Protein AF-A0A9E4JBT3-F1 (afdb_monomer_lite)

Foldseek 3Di:
DVVVVVQCVVCCQPGPVRANEEEFDAQRLVVLQVVLLPAAVVVVYHYDYYYFQAQEPDDAQWAFLVLHSLCGNWYLAQQLQQQDDVRPQHDPPSGTDGRPDHPDDVPDDSVNSSVRRPRRGPALQSVLLSVCSNQVNDPLHDDDDRDLPVLLSNLQNVQQGRNNRSVVSVVSSVVSVQVSLVVRVHQAQDKDKDKDPFDWQKDFAPCQVVLCVPVNSNCLGRPQQFCVNNRMAGDDDNGHRNDRRDTDHDAIDMDMTGPLCVQLVVCAQQWDDDPQDTGGGDHRDDDVVSVVQSSVCSSVVFPEEAAAHQEEEEEEADAEEYEHAHAHEEYEYANAAYAYEEEQHHYQYEEEDHDPDPDLDDDRAYAYEYEQHAEEYEYERAAYAYEEELAHYAYEYEDAAEAYEDEDFADEYEYEDHPPSPHDYQYEYEWEPPRAEYEYEHDDFLRYAYEYDPPDDPVQWDWDDDPQWIWIAGDVGTGYIYHNDDSVSADDDPRGHYDYD

Sequence (501 aa):
MESTYQELSANPTDNVYGYTFLERGEDAAAVLAETAAEIDPNQGERLLGLYGARGQNGNLPVSSADGDYSTTGLDMFSLFSSAQADSPNNITPGIPNPDTQRPLLPGETDESFIAREINENPTLQDLTEAALDVLAKDKDGFWLMVEGGDIDWSAHDNNMDNLIGTMLDFDKSVQSVMDWIEENGGWEENLLVVTADHDHYLTLSPDFPKLLATEGAEALTYELHTPEESGQYWGSDPEVKYGWGSHTNRPVPVYYQGEGSEVLDSLVGEGYNSYGFEIPGLPNHVDQTHIFQTMAAAVTGTDNYINGSQNAETFVGEAGNDLIIALGDNDTVAGLAGDDQIYGGDGNDVLRGDENERSPGGQPGGDDMIYGGTGNDRIGGKGGNDKLYGDDGDDQIWGDDGDDLLHGGFGNDTLTGDDFSGGQGADTFVLALGEGTDTITDFELGIDKLALTAGLTFEQLSITASGSNALISVGDERLAILNGVEAVGLIENSAATFAQI

Secondary structure (DSSP, 8-state):
-HHHHHHHHHSSSSSTT-EEEEES-TTHHHHHHHHHHH--GGGT-EEEEE---TTSSSSS----TTSSSTTTT--TTHHHHHHSTT-TT-BTTTB----------TT--HHHHHHHHHHHS--HHHHHHHHHHHHTT-TT--------THHHHHHHTT-HHHHHHHHHHHHHHHHHHHHHHHHTTGGGT-EEEE--SSEE-EEE-TTHHHHHHHH-HHHHHHT--SHHHHSEEESS-TT-SS----EE-PPPP-EEEETTHHHHHHTTT--EEETTEEEPP-TT---HHHHHHHHHHHHHT-SEEEEEESS--EEE--BS-EEEEEEESS-EEEEEBSS-EEEEEES--EEEEE-SS--SS-------EEEEEES--EEEEEESS-EEEEEESS-EEEEEESS-EEEEEEB--EEESS-TTT-----EEEE-SSSB-EEESS--BTTBEEEE-TT--GGG-EEEEETTEEEEEETTEEEEEETT--GGG---STTSSEEE-

Radius of gyration: 29.82 Å; chains: 1; bounding box: 80×46×82 Å

pLDDT: mean 88.82, std 10.67, range [43.19, 98.81]

Structure (mmCIF, N/CA/C/O backbone):
data_AF-A0A9E4JBT3-F1
#
_entry.id   AF-A0A9E4JBT3-F1
#
loop_
_atom_site.group_PDB
_atom_site.id
_atom_site.type_symbol
_atom_site.label_atom_id
_atom_site.label_alt_id
_atom_site.label_comp_id
_atom_site.label_asym_id
_atom_site.label_entity_id
_atom_site.label_seq_id
_atom_site.pdbx_PDB_ins_code
_atom_site.Cartn_x
_atom_site.Cartn_y
_atom_site.Cartn_z
_atom_site.occupancy
_atom_site.B_iso_or_equiv
_atom_site.auth_seq_id
_atom_site.auth_comp_id
_atom_site.auth_asym_id
_atom_site.auth_atom_id
_atom_site.pdbx_PDB_model_num
ATOM 1 N N . MET A 1 1 ? -15.511 14.389 -7.676 1.00 61.44 1 MET A N 1
ATOM 2 C CA . MET A 1 1 ? -16.359 13.628 -6.737 1.00 61.44 1 MET A CA 1
ATOM 3 C C . MET A 1 1 ? -17.723 13.355 -7.353 1.00 61.44 1 MET A C 1
ATOM 5 O O . MET A 1 1 ? -17.880 12.254 -7.848 1.00 61.44 1 MET A O 1
ATOM 9 N N . GLU A 1 2 ? -18.635 14.328 -7.484 1.00 77.00 2 GLU A N 1
ATOM 10 C CA . GLU A 1 2 ? -19.970 14.072 -8.079 1.00 77.00 2 GLU A CA 1
ATOM 11 C C . GLU A 1 2 ? -19.922 13.486 -9.505 1.00 77.00 2 GLU A C 1
ATOM 13 O O . GLU A 1 2 ? -20.614 12.524 -9.809 1.00 77.00 2 GLU A O 1
ATOM 18 N N . SER A 1 3 ? -19.053 14.015 -10.375 1.00 87.00 3 SER A N 1
ATOM 19 C CA . SER A 1 3 ? -18.904 13.508 -11.748 1.00 87.00 3 SER A CA 1
ATOM 20 C C . SER A 1 3 ? -18.352 12.082 -11.820 1.00 87.00 3 SER A C 1
ATOM 22 O O . SER A 1 3 ? -18.664 11.363 -12.756 1.00 87.00 3 SER A O 1
ATOM 24 N N . THR A 1 4 ? -17.523 11.688 -10.849 1.00 89.81 4 THR A N 1
ATOM 25 C CA . THR A 1 4 ? -16.904 10.356 -10.787 1.00 89.81 4 THR A CA 1
ATOM 26 C C . THR A 1 4 ? -17.925 9.323 -10.345 1.00 89.81 4 THR A C 1
ATOM 28 O O . THR A 1 4 ? -18.077 8.302 -11.000 1.00 89.81 4 THR A O 1
ATOM 31 N N . TYR A 1 5 ? -18.676 9.621 -9.282 1.00 91.31 5 TYR A N 1
ATOM 32 C CA . TYR A 1 5 ? -19.746 8.740 -8.826 1.00 91.31 5 TYR A CA 1
ATOM 33 C C . TYR A 1 5 ? -20.821 8.552 -9.906 1.00 91.31 5 TYR A C 1
ATOM 35 O O . TYR A 1 5 ? -21.211 7.425 -10.188 1.00 91.31 5 TYR A O 1
ATOM 43 N N . GLN A 1 6 ? -21.248 9.632 -10.571 1.00 94.06 6 GLN A N 1
ATOM 44 C CA . GLN A 1 6 ? -22.222 9.535 -11.665 1.00 94.06 6 GLN A CA 1
ATOM 45 C C . GLN A 1 6 ? -21.721 8.673 -12.829 1.00 94.06 6 GLN A C 1
ATOM 47 O O . GLN A 1 6 ? -22.513 7.933 -13.406 1.00 94.06 6 GLN A O 1
ATOM 52 N N . GLU A 1 7 ? -20.433 8.762 -13.168 1.00 94.62 7 GLU A N 1
ATOM 53 C CA . GLU A 1 7 ? -19.820 7.922 -14.201 1.00 94.62 7 GLU A CA 1
ATOM 54 C C . GLU A 1 7 ? -19.831 6.443 -13.799 1.00 94.62 7 GLU A C 1
ATOM 56 O O . GLU A 1 7 ? -20.312 5.605 -14.558 1.00 94.62 7 GLU A O 1
ATOM 61 N N . LEU A 1 8 ? -19.366 6.131 -12.588 1.00 94.38 8 LEU A N 1
ATOM 62 C CA . LEU A 1 8 ? -19.298 4.762 -12.075 1.00 94.38 8 LEU A CA 1
ATOM 63 C C . LEU A 1 8 ? -20.689 4.127 -11.933 1.00 94.38 8 LEU A C 1
ATOM 65 O O . LEU A 1 8 ? -20.906 3.015 -12.400 1.00 94.38 8 LEU A O 1
ATOM 69 N N . SER A 1 9 ? -21.653 4.850 -11.360 1.00 92.88 9 SER A N 1
ATOM 70 C CA . SER A 1 9 ? -23.022 4.350 -11.161 1.00 92.88 9 SER A CA 1
ATOM 71 C C . SER A 1 9 ? -23.778 4.174 -12.490 1.00 92.88 9 SER A C 1
ATOM 73 O O . SER A 1 9 ? -24.562 3.239 -12.646 1.00 92.88 9 SER A O 1
ATOM 75 N N . ALA A 1 10 ? -23.533 5.027 -13.495 1.00 95.12 10 ALA A N 1
ATOM 76 C CA . ALA A 1 10 ? -24.165 4.888 -14.811 1.00 95.12 10 ALA A CA 1
ATOM 77 C C . ALA A 1 10 ? -23.525 3.795 -15.687 1.00 95.12 10 ALA A C 1
ATOM 79 O O . ALA A 1 10 ? -24.233 3.175 -16.486 1.00 95.12 10 ALA A O 1
ATOM 80 N N . ASN A 1 11 ? -22.215 3.567 -15.540 1.00 95.62 11 ASN A N 1
ATOM 81 C CA . ASN A 1 11 ? -21.425 2.610 -16.315 1.00 95.62 11 ASN A CA 1
ATOM 82 C C . ASN A 1 11 ? -20.668 1.650 -15.373 1.00 95.62 11 ASN A C 1
ATOM 84 O O . ASN A 1 11 ? -19.441 1.713 -15.290 1.00 95.62 11 ASN A O 1
ATOM 88 N N . PRO A 1 12 ? -21.357 0.732 -14.673 1.00 93.62 12 PRO A N 1
ATOM 89 C CA . PRO A 1 12 ? -20.753 -0.047 -13.591 1.00 93.62 12 PRO A CA 1
ATOM 90 C C . PRO A 1 12 ? -19.640 -1.004 -14.030 1.00 93.62 12 PRO A C 1
ATOM 92 O O . PRO A 1 12 ? -18.887 -1.446 -13.182 1.00 93.62 12 PRO A O 1
ATOM 95 N N . THR A 1 13 ? -19.501 -1.321 -15.319 1.00 92.81 13 THR A N 1
ATOM 96 C CA . THR A 1 13 ? -18.456 -2.238 -15.825 1.00 92.81 13 THR A CA 1
ATOM 97 C C . THR A 1 13 ? -17.709 -1.720 -17.060 1.00 92.81 13 THR A C 1
ATOM 99 O O . THR A 1 13 ? -16.792 -2.376 -17.534 1.00 92.81 13 THR A O 1
ATOM 102 N N . ASP A 1 14 ? -18.117 -0.585 -17.635 1.00 91.25 14 ASP A N 1
ATOM 103 C CA . ASP A 1 14 ? -17.540 -0.009 -18.872 1.00 91.25 14 ASP A CA 1
ATOM 104 C C . ASP A 1 14 ? -17.313 1.502 -18.697 1.00 91.25 14 ASP A C 1
ATOM 106 O O . ASP A 1 14 ? -17.613 2.325 -19.562 1.00 91.25 14 ASP A O 1
ATOM 110 N N . ASN A 1 15 ? -16.878 1.885 -17.496 1.00 93.25 15 ASN A N 1
ATOM 111 C CA . ASN A 1 15 ? -16.513 3.260 -17.176 1.00 93.25 15 ASN A CA 1
ATOM 112 C C . ASN A 1 15 ? -15.070 3.555 -17.594 1.00 93.25 15 ASN A C 1
ATOM 114 O O . ASN A 1 15 ? -14.227 2.672 -17.743 1.00 93.25 15 ASN A O 1
ATOM 118 N N . VAL A 1 16 ? -14.762 4.847 -17.692 1.00 90.94 16 VAL A N 1
ATOM 119 C CA . VAL A 1 16 ? -13.427 5.351 -18.061 1.00 90.94 16 VAL A CA 1
ATOM 120 C C . VAL A 1 16 ? -12.307 4.985 -17.078 1.00 90.94 16 VAL A C 1
ATOM 122 O O . VAL A 1 16 ? -11.146 5.254 -17.376 1.00 90.94 16 VAL A O 1
ATOM 125 N N . TYR A 1 17 ? -12.640 4.424 -15.914 1.00 89.94 17 TYR A N 1
ATOM 126 C CA . TYR A 1 17 ? -11.679 4.018 -14.892 1.00 89.94 17 TYR A CA 1
ATOM 127 C C . TYR A 1 17 ? -11.363 2.517 -14.929 1.00 89.94 17 TYR A C 1
ATOM 129 O O . TYR A 1 17 ? -10.442 2.090 -14.243 1.00 89.94 17 TYR A O 1
ATOM 137 N N . GLY A 1 18 ? -12.100 1.727 -15.720 1.00 91.62 18 GLY A N 1
ATOM 138 C CA . GLY A 1 18 ? -11.900 0.280 -15.815 1.00 91.62 18 GLY A CA 1
ATOM 139 C C . GLY A 1 18 ? -12.304 -0.494 -14.557 1.00 91.62 18 GLY A C 1
ATOM 140 O O . GLY A 1 18 ? -11.846 -1.617 -14.369 1.00 91.62 18 GLY A O 1
ATOM 141 N N . TYR A 1 19 ? -13.137 0.089 -13.690 1.00 95.31 19 TYR A N 1
ATOM 142 C CA . TYR A 1 19 ? -13.632 -0.594 -12.495 1.00 95.31 19 TYR A CA 1
ATOM 143 C C . TYR A 1 19 ? -14.930 -1.347 -12.777 1.00 95.31 19 TYR A C 1
ATOM 145 O O . TYR A 1 19 ? -15.831 -0.817 -13.425 1.00 95.31 19 TYR A O 1
ATOM 153 N N . THR A 1 20 ? -15.076 -2.518 -12.174 1.00 97.38 20 THR A N 1
ATOM 154 C CA . THR A 1 20 ? -16.376 -3.066 -11.800 1.00 97.38 20 THR A CA 1
ATOM 155 C C . THR A 1 20 ? -16.822 -2.363 -10.521 1.00 97.38 20 THR A C 1
ATOM 157 O O . THR A 1 20 ? -16.213 -2.527 -9.465 1.00 97.38 20 THR A O 1
ATOM 160 N N . PHE A 1 21 ? -17.843 -1.519 -10.626 1.00 97.31 21 PHE A N 1
ATOM 161 C CA . PHE A 1 21 ? -18.353 -0.689 -9.543 1.00 97.31 21 PHE A CA 1
ATOM 162 C C . PHE A 1 21 ? -19.590 -1.311 -8.898 1.00 97.31 21 PHE A C 1
ATOM 164 O O . PHE A 1 21 ? -20.576 -1.597 -9.581 1.00 97.31 21 PHE A O 1
ATOM 171 N N . LEU A 1 22 ? -19.549 -1.452 -7.574 1.00 96.94 22 LEU A N 1
ATOM 172 C CA . LEU A 1 22 ? -20.670 -1.871 -6.741 1.00 96.94 22 LEU A CA 1
ATOM 173 C C . LEU A 1 22 ? -21.004 -0.788 -5.718 1.00 96.94 22 LEU A C 1
ATOM 175 O O . LEU A 1 22 ? -20.123 -0.115 -5.185 1.00 96.94 22 LEU A O 1
ATOM 179 N N . GLU A 1 23 ? -22.285 -0.656 -5.400 1.00 93.94 23 GLU A N 1
ATOM 180 C CA . GLU A 1 23 ? -22.755 0.184 -4.304 1.00 93.94 23 GLU A CA 1
ATOM 181 C C . GLU A 1 23 ? -23.794 -0.555 -3.462 1.00 93.94 23 GLU A C 1
ATOM 183 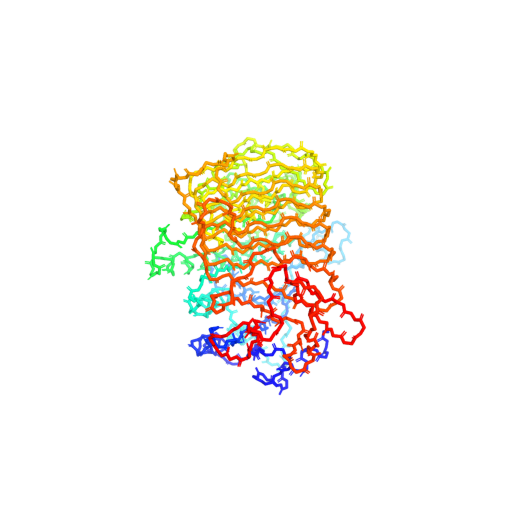O O . GLU A 1 23 ? -24.281 -1.620 -3.850 1.00 93.94 23 GLU A O 1
ATOM 188 N N . ARG A 1 24 ? -24.134 0.009 -2.298 1.00 93.31 24 ARG A N 1
ATOM 189 C CA . ARG A 1 24 ? -25.167 -0.546 -1.412 1.00 93.31 24 ARG A CA 1
ATOM 190 C C . ARG A 1 24 ? -26.467 -0.889 -2.160 1.00 93.31 24 ARG A C 1
ATOM 192 O O . ARG A 1 24 ? -26.971 -0.091 -2.951 1.00 93.31 24 ARG A O 1
ATOM 199 N N . GLY A 1 25 ? -27.055 -2.045 -1.865 1.00 95.06 25 GLY A N 1
ATOM 200 C CA . GLY A 1 25 ? -28.229 -2.569 -2.572 1.00 95.06 25 GLY A CA 1
ATOM 201 C C . GLY A 1 25 ? -28.688 -3.918 -2.025 1.00 95.06 25 GLY A C 1
ATOM 202 O O . GLY A 1 25 ? -28.022 -4.489 -1.181 1.00 95.06 25 GLY A O 1
ATOM 203 N N . GLU A 1 26 ? -29.844 -4.420 -2.460 1.00 97.00 26 GLU A N 1
ATOM 204 C CA . GLU A 1 26 ? -30.383 -5.697 -1.962 1.00 97.00 26 GLU A CA 1
ATOM 205 C C . GLU A 1 26 ? -29.346 -6.832 -2.055 1.00 97.00 26 GLU A C 1
ATOM 207 O O . GLU A 1 26 ? -28.713 -6.996 -3.096 1.00 97.00 26 GLU A O 1
ATOM 212 N N . ASP A 1 27 ? -29.182 -7.585 -0.962 1.00 97.75 27 ASP A N 1
ATOM 213 C CA . ASP A 1 27 ? -28.226 -8.692 -0.838 1.00 97.75 27 ASP A CA 1
ATOM 214 C C . ASP A 1 27 ? -26.758 -8.275 -1.090 1.00 97.75 27 ASP A C 1
ATOM 216 O O . ASP A 1 27 ? -25.979 -9.038 -1.661 1.00 97.75 27 ASP A O 1
ATOM 220 N N . ALA A 1 28 ? -26.354 -7.072 -0.657 1.00 97.56 28 ALA A N 1
ATOM 221 C CA . ALA A 1 28 ? -25.061 -6.471 -1.008 1.00 97.56 28 ALA A CA 1
ATOM 222 C C . ALA A 1 28 ? -23.846 -7.364 -0.714 1.00 97.56 28 ALA A C 1
ATOM 224 O O . ALA A 1 28 ? -22.943 -7.433 -1.542 1.00 97.56 28 ALA A O 1
ATOM 225 N N . ALA A 1 29 ? -23.825 -8.062 0.426 1.00 97.56 29 ALA A N 1
ATOM 226 C CA . ALA A 1 29 ? -22.738 -8.982 0.765 1.00 97.56 29 ALA A CA 1
ATOM 227 C C . ALA A 1 29 ? -22.631 -10.146 -0.238 1.00 97.56 29 ALA A C 1
ATOM 229 O O . ALA A 1 29 ? -21.541 -10.471 -0.704 1.00 97.56 29 ALA A O 1
ATOM 230 N N . ALA A 1 30 ? -23.766 -10.729 -0.641 1.00 98.50 30 ALA A N 1
ATOM 231 C CA . ALA A 1 30 ? -23.787 -11.805 -1.629 1.00 98.50 30 ALA A CA 1
ATOM 232 C C . ALA A 1 30 ? -23.398 -11.297 -3.023 1.00 98.50 30 ALA A C 1
ATOM 234 O O . ALA A 1 30 ? -22.589 -11.928 -3.696 1.00 98.50 30 ALA A O 1
ATOM 235 N N . VAL A 1 31 ? -23.913 -10.133 -3.434 1.00 98.44 31 VAL A N 1
ATOM 236 C CA . VAL A 1 31 ? -23.554 -9.497 -4.713 1.00 98.44 31 VAL A CA 1
ATOM 237 C C . VAL A 1 31 ? -22.058 -9.190 -4.770 1.00 98.44 31 VAL A C 1
ATOM 239 O O . VAL A 1 31 ? -21.419 -9.440 -5.793 1.00 98.44 31 VAL A O 1
ATOM 242 N N . LEU A 1 32 ? -21.490 -8.674 -3.678 1.00 98.56 32 LEU A N 1
ATOM 243 C CA . LEU A 1 32 ? -20.061 -8.416 -3.558 1.00 98.56 32 LEU A CA 1
ATOM 244 C C . LEU A 1 32 ? -19.249 -9.706 -3.702 1.00 98.56 32 LEU A C 1
ATOM 246 O O . LEU A 1 32 ? -18.335 -9.738 -4.519 1.00 98.56 32 LEU A O 1
ATOM 250 N N . ALA A 1 33 ? -19.598 -10.757 -2.958 1.00 98.50 33 ALA A N 1
ATOM 251 C CA . ALA A 1 33 ? -18.895 -12.036 -3.007 1.00 98.50 33 ALA A CA 1
ATOM 252 C C . ALA A 1 33 ? -18.984 -12.703 -4.392 1.00 98.50 33 ALA A C 1
ATOM 254 O O . ALA A 1 33 ? -17.978 -13.162 -4.927 1.00 98.50 33 ALA A O 1
ATOM 255 N N . GLU A 1 34 ? -20.170 -12.719 -5.010 1.00 98.44 34 GLU A N 1
ATOM 256 C CA . GLU A 1 34 ? -20.369 -13.255 -6.363 1.00 98.44 34 GLU A CA 1
ATOM 257 C C . GLU A 1 34 ? -19.561 -12.473 -7.405 1.00 98.44 34 GLU A C 1
ATOM 259 O O . GLU A 1 34 ? -18.947 -13.072 -8.284 1.00 98.44 34 GLU A O 1
ATOM 264 N N . THR A 1 35 ? -19.514 -11.144 -7.286 1.00 98.25 35 THR A N 1
ATOM 265 C CA . THR A 1 35 ? -18.728 -10.300 -8.195 1.00 98.25 35 THR A CA 1
ATOM 266 C C . THR A 1 35 ? -17.232 -10.514 -7.990 1.00 98.25 35 THR A C 1
ATOM 268 O O . THR A 1 35 ? -16.508 -10.691 -8.964 1.00 98.25 35 THR A O 1
ATOM 271 N N . ALA A 1 36 ? -16.761 -10.530 -6.739 1.00 98.31 36 ALA A N 1
ATOM 272 C CA . ALA A 1 36 ? -15.363 -10.785 -6.398 1.00 98.31 36 ALA A CA 1
ATOM 273 C C . ALA A 1 36 ? -14.872 -12.109 -7.001 1.00 98.31 36 ALA A C 1
ATOM 275 O O . ALA A 1 36 ? -13.831 -12.119 -7.659 1.00 98.31 36 ALA A O 1
ATOM 276 N N . ALA A 1 37 ? -15.686 -13.169 -6.906 1.00 98.06 37 ALA A N 1
ATOM 277 C CA . ALA A 1 37 ? -15.412 -14.483 -7.489 1.00 98.06 37 ALA A CA 1
ATOM 278 C C . ALA A 1 37 ? -15.150 -14.444 -9.002 1.00 98.06 37 ALA A C 1
ATOM 280 O O . ALA A 1 37 ? -14.311 -15.204 -9.494 1.00 98.06 37 ALA A O 1
ATOM 281 N N . GLU A 1 38 ? -15.818 -13.554 -9.736 1.00 97.19 38 GLU A N 1
ATOM 282 C CA . GLU A 1 38 ? -15.694 -13.438 -11.192 1.00 97.19 38 GLU A CA 1
ATOM 283 C C . GLU A 1 38 ? -14.530 -12.547 -11.651 1.00 97.19 38 GLU A C 1
ATOM 285 O O . GLU A 1 38 ? -14.052 -12.746 -12.766 1.00 97.19 38 GLU A O 1
ATOM 290 N N . ILE A 1 39 ? -14.056 -11.616 -10.813 1.00 97.38 39 ILE A N 1
ATOM 291 C CA . ILE A 1 39 ? -12.966 -10.693 -11.166 1.00 97.38 39 ILE A CA 1
ATOM 292 C C . ILE A 1 39 ? -11.630 -11.436 -11.281 1.00 97.38 39 ILE A C 1
ATOM 294 O O . ILE A 1 39 ? -11.230 -12.155 -10.360 1.00 97.38 39 ILE A O 1
ATOM 298 N N . ASP A 1 40 ? -10.914 -11.196 -12.382 1.00 95.75 40 ASP A N 1
ATOM 299 C CA . ASP A 1 40 ? -9.551 -11.676 -12.629 1.00 95.75 40 ASP A CA 1
ATOM 300 C C . ASP A 1 40 ? -8.558 -10.501 -12.783 1.00 95.75 40 ASP A C 1
ATOM 302 O O . ASP A 1 40 ? -8.456 -9.895 -13.862 1.00 95.75 40 ASP A O 1
ATOM 306 N N . PRO A 1 41 ? -7.774 -10.172 -11.735 1.00 95.25 41 PRO A N 1
ATOM 307 C CA . PRO A 1 41 ? -6.833 -9.055 -11.785 1.00 95.25 41 PRO A CA 1
ATOM 308 C C . PRO A 1 41 ? -5.736 -9.229 -12.846 1.00 95.25 41 PRO A C 1
ATOM 310 O O . PRO A 1 41 ? -5.245 -8.216 -13.361 1.00 95.25 41 PRO A O 1
ATOM 313 N N . ASN A 1 42 ? -5.417 -10.466 -13.253 1.00 94.62 42 ASN A N 1
ATOM 314 C CA . ASN A 1 42 ? -4.420 -10.762 -14.291 1.00 94.62 42 ASN A CA 1
ATOM 315 C C . ASN A 1 42 ? -4.880 -10.352 -15.695 1.00 94.62 42 ASN A C 1
ATOM 317 O O . ASN A 1 42 ? -4.066 -10.235 -16.612 1.00 94.62 42 ASN A O 1
ATOM 321 N N . GLN A 1 43 ? -6.183 -10.139 -15.885 1.00 93.88 43 GLN A N 1
ATOM 322 C CA . GLN A 1 43 ? -6.752 -9.609 -17.127 1.00 93.88 43 GLN A CA 1
ATOM 323 C C . GLN A 1 43 ? -6.900 -8.081 -17.094 1.00 93.88 43 GLN A C 1
ATOM 325 O O . GLN A 1 43 ? -7.419 -7.489 -18.040 1.00 93.88 43 GLN A O 1
ATOM 330 N N . GLY A 1 44 ? -6.418 -7.433 -16.028 1.00 90.94 44 GLY A N 1
ATOM 331 C CA . GLY A 1 44 ? -6.558 -5.996 -15.808 1.00 90.94 44 GLY A CA 1
ATOM 332 C C . GLY A 1 44 ? -7.903 -5.594 -15.200 1.00 90.94 44 GLY A C 1
ATOM 333 O O . GLY A 1 44 ? -8.185 -4.401 -15.119 1.00 90.94 44 GLY A O 1
ATOM 334 N N . GLU A 1 45 ? -8.729 -6.551 -14.768 1.00 95.31 45 GLU A N 1
ATOM 335 C CA . GLU A 1 45 ? -10.005 -6.267 -14.109 1.00 95.31 45 GLU A CA 1
ATOM 336 C C . GLU A 1 45 ? -9.782 -5.731 -12.689 1.00 95.31 45 GLU A C 1
ATOM 338 O O . GLU A 1 45 ? -8.797 -6.061 -12.023 1.00 95.31 45 GLU A O 1
ATOM 343 N N . ARG A 1 46 ? -10.677 -4.857 -12.222 1.00 95.25 46 ARG A N 1
ATOM 344 C CA . ARG A 1 46 ? -10.551 -4.157 -10.936 1.00 95.25 46 ARG A CA 1
ATOM 345 C C . ARG A 1 46 ? -11.924 -4.021 -10.283 1.00 95.25 46 ARG A C 1
ATOM 347 O O . ARG A 1 46 ? -12.895 -3.733 -10.975 1.00 95.25 46 ARG A O 1
ATOM 354 N N . LEU A 1 47 ? -12.006 -4.169 -8.963 1.00 96.94 47 LEU A N 1
ATOM 355 C CA . LEU A 1 47 ? -13.248 -4.039 -8.194 1.00 96.94 47 LEU A CA 1
ATOM 356 C C . LEU A 1 47 ? -13.225 -2.761 -7.346 1.00 96.94 47 LEU A C 1
ATOM 358 O O . LEU A 1 47 ? -12.239 -2.485 -6.669 1.00 96.94 47 LEU A O 1
ATOM 362 N N . LEU A 1 48 ? -14.321 -2.001 -7.357 1.00 96.12 48 LEU A N 1
ATOM 363 C CA . LEU A 1 48 ? -14.527 -0.850 -6.478 1.00 96.12 48 LEU A CA 1
ATOM 364 C C . LEU A 1 48 ? -15.920 -0.907 -5.846 1.00 96.12 48 LEU A C 1
ATOM 366 O O . LEU A 1 48 ? -16.926 -0.737 -6.531 1.00 96.12 48 LEU A O 1
ATOM 370 N N . GLY A 1 49 ? -15.973 -1.101 -4.530 1.00 94.25 49 GLY A N 1
ATOM 371 C CA . GLY A 1 49 ? -17.207 -1.050 -3.746 1.00 94.25 49 GLY A CA 1
ATOM 372 C C . GLY A 1 49 ? -17.373 0.279 -3.007 1.00 94.25 49 GLY A C 1
ATOM 373 O O . GLY A 1 49 ? -16.421 0.774 -2.408 1.00 94.25 49 GLY A O 1
ATOM 374 N N . LEU A 1 50 ? -18.582 0.846 -3.012 1.00 93.06 50 LEU A N 1
ATOM 375 C CA . LEU A 1 50 ? -18.952 2.013 -2.207 1.00 93.06 50 LEU A CA 1
ATOM 376 C C . LEU A 1 50 ? -20.169 1.703 -1.326 1.00 93.06 50 LEU A C 1
ATOM 378 O O . LEU A 1 50 ? -21.309 1.657 -1.793 1.00 93.06 50 LEU A O 1
ATOM 382 N N . TYR A 1 51 ? -19.924 1.539 -0.030 1.00 92.56 51 TYR A N 1
ATOM 383 C CA . TYR A 1 51 ? -20.931 1.128 0.948 1.00 92.56 51 TYR A CA 1
ATOM 384 C C . TYR A 1 51 ? -21.082 2.157 2.069 1.00 92.56 51 TYR A C 1
ATOM 386 O O . TYR A 1 51 ? -20.217 3.010 2.263 1.00 92.56 51 TYR A O 1
ATOM 394 N N . GLY A 1 52 ? -22.231 2.140 2.749 1.00 89.25 52 GLY A N 1
ATOM 395 C CA . GLY A 1 52 ? -22.601 3.205 3.676 1.00 89.25 52 GLY A CA 1
ATOM 396 C C . GLY A 1 52 ? -23.950 2.981 4.346 1.00 89.25 52 GLY A C 1
ATOM 397 O O . GLY A 1 52 ? -24.987 3.249 3.727 1.00 89.25 52 GLY A O 1
ATOM 398 N N . ALA A 1 53 ? -23.970 2.570 5.616 1.00 86.75 53 ALA A N 1
ATOM 399 C CA . ALA A 1 53 ? -25.219 2.497 6.374 1.00 86.75 53 ALA A CA 1
ATOM 400 C C . ALA A 1 53 ? -25.745 3.903 6.732 1.00 86.75 53 ALA A C 1
ATOM 402 O O . ALA A 1 53 ? -25.005 4.837 7.051 1.00 86.75 53 ALA A O 1
ATOM 403 N N . ARG A 1 54 ? -27.064 4.097 6.624 1.00 86.81 54 ARG A N 1
ATOM 404 C CA . ARG A 1 54 ? -27.691 5.420 6.777 1.00 86.81 54 ARG A CA 1
ATOM 405 C C . ARG A 1 54 ? -27.659 5.868 8.243 1.00 86.81 54 ARG A C 1
ATOM 407 O O . ARG A 1 54 ? -28.015 5.110 9.131 1.00 86.81 54 ARG A O 1
ATOM 414 N N . GLY A 1 55 ? -27.341 7.133 8.507 1.00 77.69 55 GLY A N 1
ATOM 415 C CA . GLY A 1 55 ? -27.460 7.719 9.854 1.00 77.69 55 GLY A CA 1
ATOM 416 C C . GLY A 1 55 ? -26.242 7.557 10.758 1.00 77.69 55 GLY A C 1
ATOM 417 O O . GLY A 1 55 ? -26.144 8.283 11.737 1.00 77.69 55 GLY A O 1
ATOM 418 N N . GLN A 1 56 ? -25.286 6.700 10.401 1.00 71.75 56 GLN A N 1
ATOM 419 C CA . GLN A 1 56 ? -23.933 6.814 10.936 1.00 71.75 56 GLN A CA 1
ATOM 420 C C . GLN A 1 56 ? -23.238 8.007 10.281 1.00 71.75 56 GLN A C 1
ATOM 422 O O . GLN A 1 56 ? -23.505 8.328 9.118 1.00 71.75 56 GLN A O 1
ATOM 427 N N . ASN A 1 57 ? -22.291 8.619 10.988 1.00 72.19 57 ASN A N 1
ATOM 428 C CA . ASN A 1 57 ? -21.351 9.578 10.406 1.00 72.19 57 ASN A CA 1
ATOM 429 C C . ASN A 1 57 ? -20.299 8.880 9.504 1.00 72.19 57 ASN A C 1
ATOM 431 O O . ASN A 1 57 ? -19.131 9.250 9.514 1.00 72.19 57 ASN A O 1
ATOM 435 N N . GLY A 1 58 ? -20.773 7.932 8.678 1.00 59.56 58 GLY A N 1
ATOM 436 C CA . GLY A 1 58 ? -20.067 7.195 7.629 1.00 59.56 58 GLY A CA 1
ATOM 437 C C . GLY A 1 58 ? -19.364 5.933 8.123 1.00 59.56 58 GLY A C 1
ATOM 438 O O . GLY A 1 58 ? -18.495 6.061 8.968 1.00 59.56 58 GLY A O 1
ATOM 439 N N . ASN A 1 59 ? -19.762 4.767 7.587 1.00 72.81 59 ASN A N 1
ATOM 440 C CA . ASN A 1 59 ? -18.958 3.561 7.305 1.00 72.81 59 ASN A CA 1
ATOM 441 C C . ASN A 1 59 ? -19.911 2.374 7.069 1.00 72.81 59 ASN A C 1
ATOM 443 O O . ASN A 1 59 ? -20.708 2.408 6.131 1.00 72.81 59 ASN A O 1
ATOM 447 N N . LEU A 1 60 ? -19.876 1.338 7.899 1.00 89.69 60 LEU A N 1
ATOM 448 C CA . LEU A 1 60 ? -20.549 0.060 7.672 1.00 89.69 60 LEU A CA 1
ATOM 449 C C . LEU A 1 60 ? -21.548 -0.218 8.802 1.00 89.69 60 LEU A C 1
ATOM 451 O O . 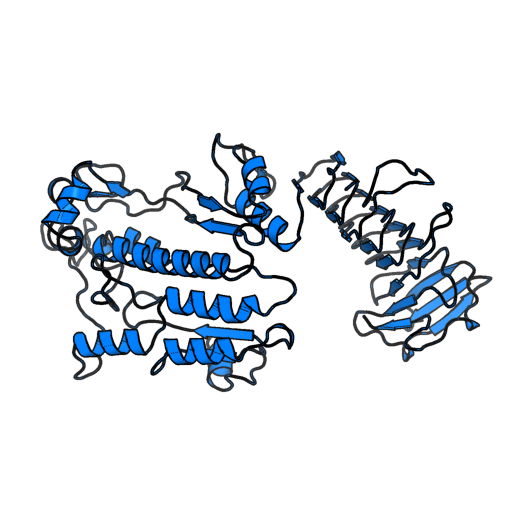LEU A 1 60 ? -21.494 0.427 9.852 1.00 89.69 60 LEU A O 1
ATOM 455 N N . PRO A 1 61 ? -22.478 -1.174 8.637 1.00 91.62 61 PRO A N 1
ATOM 456 C CA . PRO A 1 61 ? -23.209 -1.706 9.777 1.00 91.62 61 PRO A CA 1
ATOM 457 C C . PRO A 1 61 ? -22.221 -2.115 10.877 1.00 91.62 61 PRO A C 1
ATOM 459 O O . PRO A 1 61 ? -21.312 -2.903 10.626 1.00 91.62 61 PRO A O 1
ATOM 462 N N . VAL A 1 62 ? -22.402 -1.566 12.080 1.00 89.19 62 VAL A N 1
ATOM 463 C CA . VAL A 1 62 ? -21.568 -1.878 13.248 1.00 89.19 62 VAL A CA 1
ATOM 464 C C . VAL A 1 62 ? -22.349 -2.734 14.222 1.00 89.19 62 VAL A C 1
ATOM 466 O O . VAL A 1 62 ? -23.567 -2.562 14.385 1.00 89.19 62 VAL A O 1
ATOM 469 N N . SER A 1 63 ? -21.641 -3.647 14.867 1.00 92.56 63 SER A N 1
ATOM 470 C CA . SER A 1 63 ? -22.172 -4.389 15.993 1.00 92.56 63 SER A CA 1
ATOM 471 C C . SER A 1 63 ? -22.161 -3.565 17.287 1.00 92.56 63 SER A C 1
ATOM 473 O O . SER A 1 63 ? -21.418 -2.595 17.446 1.00 92.56 63 SER A O 1
ATOM 475 N N . SER A 1 64 ? -23.035 -3.950 18.210 1.00 93.56 64 SER A N 1
ATOM 476 C CA . SER A 1 64 ? -22.996 -3.630 19.633 1.00 93.56 64 SER A CA 1
ATOM 477 C C . SER A 1 64 ? -21.975 -4.526 20.340 1.00 93.56 64 SER A C 1
ATOM 479 O O . SER A 1 64 ? -21.439 -5.475 19.756 1.00 93.56 64 SER A O 1
ATOM 481 N N . ALA A 1 65 ? -21.749 -4.304 21.634 1.00 95.62 65 ALA A N 1
ATOM 482 C CA . ALA A 1 65 ? -20.886 -5.169 22.434 1.00 95.62 65 ALA A CA 1
ATOM 483 C C . ALA A 1 65 ? -21.417 -6.608 22.581 1.00 95.62 65 ALA A C 1
ATOM 485 O O . ALA A 1 65 ? -20.648 -7.507 22.924 1.00 95.62 65 ALA A O 1
ATOM 486 N N . ASP A 1 66 ? -22.707 -6.838 22.311 1.00 94.88 66 ASP A N 1
ATOM 487 C CA . ASP A 1 66 ? -23.316 -8.173 22.278 1.00 94.88 66 ASP A CA 1
ATOM 488 C C . ASP A 1 66 ? -23.089 -8.892 20.931 1.00 94.88 66 ASP A C 1
ATOM 490 O O . ASP A 1 66 ? -23.494 -10.045 20.754 1.00 94.88 66 ASP A O 1
ATOM 494 N N . GLY A 1 67 ? -22.420 -8.234 19.976 1.00 92.56 67 GLY A N 1
ATOM 495 C CA . GLY A 1 67 ? -22.122 -8.767 18.648 1.00 92.56 67 GLY A CA 1
ATOM 496 C C . GLY A 1 67 ? -23.315 -8.749 17.690 1.00 92.56 67 GLY A C 1
ATOM 497 O O . GLY A 1 67 ? -23.243 -9.361 16.622 1.00 92.56 67 GLY A O 1
ATOM 498 N N . ASP A 1 68 ? -24.407 -8.071 18.053 1.00 92.88 68 ASP A N 1
ATOM 499 C CA . ASP A 1 68 ? -25.561 -7.843 17.182 1.00 92.88 68 ASP A CA 1
ATOM 500 C C . ASP A 1 68 ? -25.523 -6.453 16.542 1.00 92.88 68 ASP A C 1
ATOM 502 O O . ASP A 1 68 ? -24.917 -5.533 17.061 1.00 92.88 68 ASP A O 1
ATOM 506 N N . TYR A 1 69 ? -26.193 -6.261 15.410 1.00 92.50 69 TYR A N 1
ATOM 507 C CA . TYR A 1 69 ? -26.170 -4.987 14.674 1.00 92.50 69 TYR A CA 1
ATOM 508 C C . TYR A 1 69 ? -27.238 -3.991 15.158 1.00 92.50 69 TYR A C 1
ATOM 510 O O . TYR A 1 69 ? -27.714 -3.145 14.395 1.00 92.50 69 TYR A O 1
ATOM 518 N N . SER A 1 70 ? -27.671 -4.090 16.420 1.00 90.75 70 SER A N 1
ATOM 519 C CA . SER A 1 70 ? -28.782 -3.288 16.950 1.00 90.75 70 SER A CA 1
ATOM 520 C C . SER A 1 70 ? -28.496 -1.783 16.984 1.00 90.75 70 SER A C 1
ATOM 522 O O . SER A 1 70 ? -29.436 -0.983 16.930 1.00 90.75 70 SER A O 1
ATOM 524 N N . THR A 1 71 ? -27.222 -1.386 17.001 1.00 87.75 71 THR A N 1
ATOM 525 C CA . THR A 1 71 ? -26.759 0.009 17.025 1.00 87.75 71 THR A CA 1
ATOM 526 C C . THR A 1 71 ? -26.578 0.613 15.631 1.00 87.75 71 THR A C 1
ATOM 528 O O . THR A 1 71 ? -26.435 1.832 15.511 1.00 87.75 71 THR A O 1
ATOM 531 N N . THR A 1 72 ? -26.693 -0.186 14.563 1.00 90.56 72 THR A N 1
ATOM 532 C CA . THR A 1 72 ? -26.524 0.270 13.174 1.00 90.56 72 THR A CA 1
ATOM 533 C C . THR A 1 72 ? -27.411 1.476 12.855 1.00 90.56 72 THR A C 1
ATOM 535 O O . THR A 1 72 ? -28.632 1.447 13.028 1.00 90.56 72 THR A O 1
ATOM 538 N N . GLY A 1 73 ? -26.782 2.551 12.373 1.00 87.00 73 GLY A N 1
ATOM 539 C CA . GLY A 1 73 ? -27.438 3.815 12.030 1.00 87.00 73 GLY A CA 1
ATOM 540 C C . GLY A 1 73 ? -27.709 4.761 13.206 1.00 87.00 73 GLY A C 1
ATOM 541 O O . GLY A 1 73 ? -28.532 5.662 13.045 1.00 87.00 73 GLY A O 1
ATOM 542 N N . LEU A 1 74 ? -27.116 4.529 14.388 1.00 85.69 74 LEU A N 1
ATOM 543 C CA . LEU A 1 74 ? -27.028 5.541 15.455 1.00 85.69 74 LEU A CA 1
ATOM 544 C C . LEU A 1 74 ? -25.842 6.483 15.196 1.00 85.69 74 LEU A C 1
ATOM 546 O O . LEU A 1 74 ? -24.862 6.093 14.559 1.00 85.69 74 LEU A O 1
ATOM 550 N N . ASP A 1 75 ? -25.936 7.713 15.705 1.00 81.25 75 ASP A N 1
ATOM 551 C CA . ASP A 1 75 ? -24.879 8.717 15.574 1.00 81.25 75 ASP A CA 1
ATOM 552 C C . ASP A 1 75 ? -23.763 8.514 16.618 1.00 81.25 75 ASP A C 1
ATOM 554 O O . ASP A 1 75 ? -23.993 8.665 17.822 1.00 81.25 75 ASP A O 1
ATOM 558 N N . MET A 1 76 ? -22.551 8.263 16.109 1.00 79.31 76 MET A N 1
ATOM 559 C CA . MET A 1 76 ? -21.273 8.109 16.820 1.00 79.31 76 MET A CA 1
ATOM 560 C C . MET A 1 76 ? -20.660 9.427 17.326 1.00 79.31 76 MET A C 1
ATOM 562 O O . MET A 1 76 ? -19.483 9.469 17.646 1.00 79.31 76 MET A O 1
ATOM 566 N N . PHE A 1 77 ? -21.384 10.543 17.336 1.00 78.56 77 PHE A N 1
ATOM 567 C CA . PHE A 1 77 ? -20.881 11.823 17.855 1.00 78.56 77 PHE A CA 1
ATOM 568 C C . PHE A 1 77 ? -21.805 12.493 18.861 1.00 78.56 77 PHE A C 1
ATOM 570 O O . PHE A 1 77 ? -21.528 13.595 19.359 1.00 78.56 77 PHE A O 1
ATOM 577 N N . SER A 1 78 ? -22.940 11.868 19.140 1.00 78.19 78 SER A N 1
ATOM 578 C CA . SER A 1 78 ? -24.007 12.473 19.922 1.00 78.19 78 SER A CA 1
ATOM 579 C C . SER A 1 78 ? -23.724 12.465 21.427 1.00 78.19 78 SER A C 1
ATOM 581 O O . SER A 1 78 ? -24.081 13.418 22.134 1.00 78.19 78 SER A O 1
ATOM 583 N N . LEU A 1 79 ? -23.041 11.440 21.937 1.00 81.75 79 LEU A N 1
ATOM 584 C CA . LEU A 1 79 ? -22.797 11.259 23.363 1.00 81.75 79 LEU A CA 1
ATOM 585 C C . LEU A 1 79 ? -21.730 12.222 23.865 1.00 81.75 79 LEU A C 1
ATOM 587 O O . LEU A 1 79 ? -22.002 13.032 24.756 1.00 81.75 79 LEU A O 1
ATOM 591 N N . PHE A 1 80 ? -20.529 12.194 23.289 1.00 80.00 80 PHE A N 1
ATOM 592 C CA . PHE A 1 80 ? -19.445 13.051 23.765 1.00 80.00 80 PHE A CA 1
ATOM 593 C C . PHE A 1 80 ? -19.772 14.536 23.585 1.00 80.00 80 PHE A C 1
ATOM 595 O O . PHE A 1 80 ? -19.595 15.335 24.511 1.00 80.00 80 PHE A O 1
ATOM 602 N N . SER A 1 81 ? -20.323 14.913 22.427 1.00 76.62 81 SER A N 1
ATOM 603 C CA . SER A 1 81 ? -20.686 16.307 22.147 1.00 76.62 81 SER A CA 1
ATOM 604 C C . SER A 1 81 ? -21.763 16.849 23.097 1.00 76.62 81 SER A C 1
ATOM 606 O O . SER A 1 81 ? -21.754 18.039 23.433 1.00 76.62 81 SER A O 1
ATOM 608 N N . SER A 1 82 ? -22.679 16.003 23.580 1.00 77.00 82 SER A N 1
ATOM 609 C CA . SER A 1 82 ? -23.708 16.400 24.549 1.00 77.00 82 SER A CA 1
ATOM 610 C C . SER A 1 82 ? -23.218 16.417 26.001 1.00 77.00 82 SER A C 1
ATOM 612 O O . SER A 1 82 ? -23.742 17.189 26.807 1.00 77.00 82 SER A O 1
ATOM 614 N N . ALA A 1 83 ? -22.175 15.651 26.332 1.00 76.69 83 ALA A N 1
ATOM 615 C CA . ALA A 1 83 ? -21.580 15.628 27.667 1.00 76.69 83 ALA A CA 1
ATOM 616 C C . ALA A 1 83 ? -20.740 16.876 28.006 1.00 76.69 83 ALA A C 1
ATOM 618 O O . ALA A 1 83 ? -20.545 17.183 29.185 1.00 76.69 83 ALA A O 1
ATOM 619 N N . GLN A 1 84 ? -20.250 17.617 27.004 1.00 74.69 84 GLN A N 1
ATOM 620 C CA . GLN A 1 84 ? -19.438 18.817 27.229 1.00 74.69 84 GLN A CA 1
ATOM 621 C C . GLN A 1 84 ? -20.177 19.850 28.097 1.00 74.69 84 GLN A C 1
ATOM 623 O O . GLN A 1 84 ? -21.355 20.161 27.881 1.00 74.69 84 GLN A O 1
ATOM 628 N N . ALA A 1 85 ? -19.470 20.402 29.090 1.00 64.31 85 ALA A N 1
ATOM 629 C CA . ALA A 1 85 ? -19.967 21.515 29.890 1.00 64.31 85 ALA A CA 1
ATOM 630 C C . ALA A 1 85 ? -20.243 22.694 28.943 1.00 64.31 85 ALA A C 1
ATOM 632 O O . ALA A 1 85 ? -19.325 23.151 28.273 1.00 64.31 85 ALA A O 1
ATOM 633 N N . ASP A 1 86 ? -21.503 23.132 28.876 1.00 67.81 86 ASP A N 1
ATOM 634 C CA . ASP A 1 86 ? -22.067 24.138 27.952 1.00 67.81 86 ASP A CA 1
ATOM 635 C C . ASP A 1 86 ? -22.734 23.598 26.670 1.00 67.81 86 ASP A C 1
ATOM 637 O O . ASP A 1 86 ? -23.267 24.388 25.883 1.00 67.81 86 ASP A O 1
ATOM 641 N N . SER A 1 87 ? -22.812 22.277 26.474 1.00 70.81 87 SER A N 1
ATOM 642 C CA . SER A 1 87 ? -23.580 21.709 25.361 1.00 70.81 87 SER A CA 1
ATOM 643 C C . SER A 1 87 ? -25.090 21.959 25.528 1.00 70.81 87 SER A C 1
ATOM 645 O O . SER A 1 87 ? -25.647 21.699 26.601 1.00 70.81 87 SER A O 1
ATOM 647 N N . PRO A 1 88 ? -25.803 22.432 24.484 1.00 65.44 88 PRO A N 1
ATOM 648 C CA . PRO A 1 88 ? -27.242 22.697 24.554 1.00 65.44 88 PRO A CA 1
ATOM 649 C C . PRO A 1 88 ? -28.091 21.426 24.722 1.00 65.44 88 PRO A C 1
ATOM 651 O O . PRO A 1 88 ? -29.259 21.532 25.093 1.00 65.44 88 PRO A O 1
ATOM 654 N N . ASN A 1 89 ? -27.509 20.250 24.467 1.00 66.31 89 ASN A N 1
ATOM 655 C CA . ASN A 1 89 ? -28.172 18.945 24.542 1.00 66.31 89 ASN A CA 1
ATOM 656 C C . ASN A 1 89 ? -27.970 18.238 25.897 1.00 66.31 89 ASN A C 1
ATOM 658 O O . ASN A 1 89 ? -28.429 17.114 26.074 1.00 66.31 89 ASN A O 1
ATOM 662 N N . ASN A 1 90 ? -27.296 18.883 26.852 1.00 66.38 90 ASN A N 1
ATOM 663 C CA . ASN A 1 90 ? -26.981 18.307 28.154 1.00 66.38 90 ASN A CA 1
ATOM 664 C C . ASN A 1 90 ? -28.202 18.324 29.097 1.00 66.38 90 ASN A C 1
ATOM 666 O O . ASN A 1 90 ? -28.829 19.372 29.305 1.00 66.38 90 ASN A O 1
ATOM 670 N N . ILE A 1 91 ? -28.525 17.192 29.730 1.00 61.12 91 ILE A N 1
ATOM 671 C CA . ILE A 1 91 ? -29.516 17.161 30.811 1.00 61.12 91 ILE A CA 1
ATOM 672 C C . ILE A 1 91 ? -28.812 17.591 32.098 1.00 61.12 91 ILE A C 1
ATOM 674 O O . ILE A 1 91 ? -27.863 16.958 32.551 1.00 61.12 91 ILE A O 1
ATOM 678 N N . THR A 1 92 ? -29.290 18.660 32.745 1.00 56.66 92 THR A N 1
ATOM 679 C CA . THR A 1 92 ? -28.748 19.037 34.058 1.00 56.66 92 THR A CA 1
ATOM 680 C C . THR A 1 92 ? -29.037 17.907 35.056 1.00 56.66 92 THR A C 1
ATOM 682 O O . THR A 1 92 ? -30.216 17.671 35.346 1.00 56.66 92 THR A O 1
ATOM 685 N N . PRO A 1 93 ? -28.003 17.226 35.589 1.00 60.62 93 PRO A N 1
ATOM 686 C CA . PRO A 1 93 ? -26.616 17.679 35.737 1.00 60.62 93 PRO A CA 1
ATOM 687 C C . PRO A 1 93 ? -25.589 16.926 34.858 1.00 60.62 93 PRO A C 1
ATOM 689 O O . PRO A 1 93 ? -25.065 15.907 35.287 1.00 60.62 93 PRO A O 1
ATOM 692 N N . GLY A 1 94 ? -25.198 17.461 33.698 1.00 65.94 94 GLY A N 1
ATOM 693 C CA . GLY A 1 94 ? -23.977 17.009 33.011 1.00 65.94 94 GLY A CA 1
ATOM 694 C C . GLY A 1 94 ? -24.083 15.675 32.261 1.00 65.94 94 GLY A C 1
ATOM 695 O O . GLY A 1 94 ? -23.053 15.148 31.853 1.00 65.94 94 GLY A O 1
ATOM 696 N N . ILE A 1 95 ? -25.287 15.119 32.120 1.00 75.81 95 ILE A N 1
ATOM 697 C CA . ILE A 1 95 ? -25.515 13.794 31.538 1.00 75.81 95 ILE A CA 1
ATOM 698 C C . ILE A 1 95 ? -25.748 13.933 30.024 1.00 75.81 95 ILE A C 1
ATOM 700 O O . ILE A 1 95 ? -26.613 14.730 29.628 1.00 75.81 95 ILE A O 1
ATOM 704 N N . PRO A 1 96 ? -25.008 13.185 29.178 1.00 76.12 96 PRO A N 1
ATOM 705 C CA . PRO A 1 96 ? -25.231 13.196 27.739 1.00 76.12 96 PRO A CA 1
ATOM 706 C C . PRO A 1 96 ? -26.611 12.660 27.377 1.00 76.12 96 PRO A C 1
ATOM 708 O O . PRO A 1 96 ? -27.181 11.817 28.069 1.00 76.12 96 PRO A O 1
ATOM 711 N N . ASN A 1 97 ? -27.131 13.141 26.255 1.00 77.38 97 ASN A N 1
ATOM 712 C CA . ASN A 1 97 ? -28.354 12.625 25.668 1.00 77.38 97 ASN A CA 1
ATOM 713 C C . ASN A 1 97 ? -27.987 11.833 24.408 1.00 77.38 97 ASN A C 1
ATOM 715 O O . ASN A 1 97 ? -27.596 12.471 23.427 1.00 77.38 97 ASN A O 1
ATOM 719 N N . PRO A 1 98 ? -28.109 10.494 24.411 1.00 75.62 98 PRO A N 1
ATOM 720 C CA . PRO A 1 98 ? -27.783 9.700 23.236 1.00 75.62 98 PRO A CA 1
ATOM 721 C C . PRO A 1 98 ? -28.699 10.030 22.067 1.00 75.62 98 PRO A C 1
ATOM 723 O O . PRO A 1 98 ? -29.912 10.216 22.247 1.00 75.62 98 PRO A O 1
ATOM 726 N N . ASP A 1 99 ? -28.133 10.061 20.863 1.00 80.06 99 ASP A N 1
ATOM 727 C CA . ASP A 1 99 ? -28.955 9.991 19.669 1.00 80.06 99 ASP A CA 1
ATOM 728 C C . ASP A 1 99 ? -29.466 8.564 19.505 1.00 80.06 99 ASP A C 1
ATOM 730 O O . ASP A 1 99 ? -28.726 7.638 19.200 1.00 80.06 99 ASP A O 1
ATOM 734 N N . THR A 1 100 ? -30.759 8.410 19.754 1.00 80.56 100 THR A N 1
ATOM 735 C CA . THR A 1 100 ? -31.511 7.169 19.550 1.00 80.56 100 THR A CA 1
ATOM 736 C C . THR A 1 100 ? -32.402 7.262 18.313 1.00 80.56 100 THR A C 1
ATOM 738 O O . THR A 1 100 ? -33.155 6.335 18.016 1.00 80.56 100 THR A O 1
ATOM 741 N N . GLN A 1 101 ? -32.380 8.395 17.601 1.00 84.25 101 GLN A N 1
ATOM 742 C CA . GLN A 1 101 ? -33.243 8.636 16.458 1.00 84.25 101 GLN A CA 1
ATOM 743 C C . GLN A 1 101 ? -32.577 8.177 15.176 1.00 84.25 101 GLN A C 1
ATOM 745 O O . GLN A 1 101 ? -31.613 8.751 14.683 1.00 84.25 101 GLN A O 1
ATOM 750 N N . ARG A 1 102 ? -33.197 7.179 14.560 1.00 87.75 102 ARG A N 1
ATOM 751 C CA . ARG A 1 102 ? -32.821 6.740 13.226 1.00 87.75 102 ARG A CA 1
ATOM 752 C C . ARG A 1 102 ? -33.397 7.668 12.165 1.00 87.75 102 ARG A C 1
ATOM 754 O O . ARG A 1 102 ? -34.524 8.158 12.313 1.00 87.75 102 ARG A O 1
ATOM 761 N N . PRO A 1 103 ? -32.700 7.855 11.035 1.00 89.31 103 PRO A N 1
ATOM 762 C CA . PRO A 1 103 ? -33.230 8.586 9.892 1.00 89.31 103 PRO A CA 1
ATOM 763 C C . PRO A 1 103 ? -34.252 7.727 9.130 1.00 89.31 103 PRO A C 1
ATOM 765 O O . PRO A 1 103 ? -34.041 7.409 7.966 1.00 89.31 103 PRO A O 1
ATOM 768 N N . LEU A 1 104 ? -35.330 7.285 9.781 1.00 91.44 104 LEU A N 1
ATOM 769 C CA . LEU A 1 104 ? -36.319 6.347 9.237 1.00 91.44 104 LEU A CA 1
ATOM 770 C C . LEU A 1 104 ? -37.075 6.930 8.033 1.00 91.44 104 LEU A C 1
ATOM 772 O O . LEU A 1 104 ? -37.480 8.098 8.025 1.00 91.44 104 LEU A O 1
ATOM 776 N N . LEU A 1 105 ? -37.337 6.095 7.026 1.00 91.56 105 LEU A N 1
ATOM 777 C CA . LEU A 1 105 ? -38.283 6.413 5.957 1.00 91.56 105 LEU A CA 1
ATOM 778 C C . LEU A 1 105 ? -39.722 6.445 6.505 1.00 91.56 105 LEU A C 1
ATOM 780 O O . LEU A 1 105 ? -40.023 5.810 7.519 1.00 91.56 105 LEU A O 1
ATOM 784 N N . PRO A 1 106 ? -40.666 7.142 5.840 1.00 95.31 106 PRO A N 1
ATOM 785 C CA . PRO A 1 106 ? -42.059 7.162 6.276 1.00 95.31 106 PRO A CA 1
ATOM 786 C C . PRO A 1 106 ? -42.658 5.751 6.420 1.00 95.31 106 PRO A C 1
ATOM 788 O O . PRO A 1 106 ? -42.917 5.074 5.427 1.00 95.31 106 PRO A O 1
ATOM 791 N N . GLY A 1 107 ? -42.934 5.341 7.662 1.00 94.69 107 GLY A N 1
ATOM 792 C CA . GLY A 1 107 ? -43.523 4.038 7.992 1.00 94.69 107 GLY A CA 1
ATOM 793 C C . GLY A 1 107 ? -42.524 2.906 8.263 1.00 94.69 107 GLY A C 1
ATOM 794 O O . GLY A 1 107 ? -42.969 1.805 8.573 1.00 94.69 107 GLY A O 1
ATOM 795 N N . GLU A 1 108 ? -41.219 3.166 8.173 1.00 95.88 108 GLU A N 1
ATOM 796 C CA . GLU A 1 108 ? -40.152 2.243 8.580 1.00 95.88 108 GLU A CA 1
ATOM 797 C C . GLU A 1 108 ? -40.084 2.172 10.119 1.00 95.88 108 GLU A C 1
ATOM 799 O O . GLU A 1 108 ? -40.262 3.181 10.802 1.00 95.88 108 GLU A O 1
ATOM 804 N N . THR A 1 109 ? -39.883 0.976 10.670 1.00 95.62 109 THR A N 1
ATOM 805 C CA . THR A 1 109 ? -39.550 0.746 12.088 1.00 95.62 109 THR A CA 1
ATOM 806 C C . THR A 1 109 ? -38.042 0.564 12.247 1.00 95.62 109 THR A C 1
ATOM 808 O O . THR A 1 109 ? -37.384 0.191 11.277 1.00 95.62 109 THR A O 1
ATOM 811 N N . ASP A 1 110 ? -37.505 0.731 13.459 1.00 93.00 110 ASP A N 1
ATOM 812 C CA . ASP A 1 110 ? -36.081 0.468 13.738 1.00 93.00 110 ASP A CA 1
ATOM 813 C C . ASP A 1 110 ? -35.667 -0.949 13.326 1.00 93.00 110 ASP A C 1
ATOM 815 O O . ASP A 1 110 ? -34.646 -1.129 12.677 1.00 93.00 110 ASP A O 1
ATOM 819 N N . GLU A 1 111 ? -36.510 -1.945 13.613 1.00 94.81 111 GLU A N 1
ATOM 820 C CA . GLU A 1 111 ? -36.280 -3.337 13.210 1.00 94.81 111 GLU A CA 1
ATOM 821 C C . GLU A 1 111 ? -36.184 -3.481 11.683 1.00 94.81 111 GLU A C 1
ATOM 823 O O . GLU A 1 111 ? -35.244 -4.087 11.174 1.00 94.81 111 GLU A O 1
ATOM 828 N N . SER A 1 112 ? -37.119 -2.882 10.933 1.00 96.06 112 SER A N 1
ATOM 829 C CA . SER A 1 112 ? -37.078 -2.932 9.465 1.00 96.06 112 SER A CA 1
ATOM 830 C C . SER A 1 112 ? -35.935 -2.110 8.868 1.00 96.06 112 SER A C 1
ATOM 832 O O . SER A 1 112 ? -35.439 -2.456 7.801 1.00 96.06 112 SER A O 1
ATOM 834 N N . PHE A 1 113 ? -35.513 -1.045 9.552 1.00 94.62 113 PHE A N 1
ATOM 835 C CA . PHE A 1 113 ? -34.378 -0.225 9.159 1.00 94.62 113 PHE A CA 1
ATOM 836 C C . PHE A 1 113 ? -33.072 -0.995 9.325 1.00 94.62 113 PHE A C 1
ATOM 838 O O . PHE A 1 113 ? -32.328 -1.123 8.363 1.00 94.62 113 PHE A O 1
ATOM 845 N N . ILE A 1 114 ? -32.826 -1.558 10.512 1.00 94.06 114 ILE A N 1
ATOM 846 C CA . ILE A 1 114 ? -31.617 -2.332 10.815 1.00 94.06 114 ILE A CA 1
ATOM 847 C C . ILE A 1 114 ? -31.517 -3.521 9.858 1.00 94.06 114 ILE A C 1
ATOM 849 O O . ILE A 1 114 ? -30.486 -3.709 9.222 1.00 94.06 114 ILE A O 1
ATOM 853 N N . ALA A 1 115 ? -32.615 -4.262 9.670 1.00 95.19 115 ALA A N 1
ATOM 854 C CA . ALA A 1 115 ? -32.654 -5.365 8.714 1.00 95.19 115 ALA A CA 1
ATOM 855 C C . ALA A 1 115 ? -32.295 -4.913 7.289 1.00 95.19 115 ALA A C 1
ATOM 857 O O . ALA A 1 115 ? -31.580 -5.620 6.585 1.00 95.19 115 ALA A O 1
ATOM 858 N N . ARG A 1 116 ? -32.761 -3.731 6.868 1.00 94.75 116 ARG A N 1
ATOM 859 C CA . ARG A 1 116 ? -32.437 -3.174 5.554 1.00 94.75 116 ARG A CA 1
ATOM 860 C C . ARG A 1 116 ? -30.984 -2.725 5.460 1.00 94.75 116 ARG A C 1
ATOM 862 O O . ARG A 1 116 ? -30.358 -3.013 4.454 1.00 94.75 116 ARG A O 1
ATOM 869 N N . GLU A 1 117 ? -30.435 -2.050 6.467 1.00 94.44 117 GLU A N 1
ATOM 870 C CA . GLU A 1 117 ? -29.040 -1.599 6.421 1.00 94.44 117 GLU A CA 1
ATOM 871 C C . GLU A 1 117 ? -28.047 -2.773 6.462 1.00 94.44 117 GLU A C 1
ATOM 873 O O . GLU A 1 117 ? -27.045 -2.696 5.761 1.00 94.44 117 GLU A O 1
ATOM 878 N N . ILE A 1 118 ? -28.350 -3.865 7.178 1.00 93.81 118 ILE A N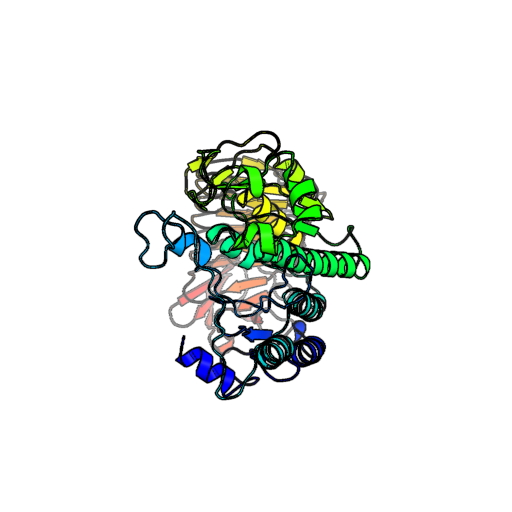 1
ATOM 879 C CA . ILE A 1 118 ? -27.565 -5.119 7.144 1.00 93.81 118 ILE A CA 1
ATOM 880 C C . ILE A 1 118 ? -27.685 -5.812 5.782 1.00 93.81 118 ILE A C 1
ATOM 882 O O . ILE A 1 118 ? -26.715 -6.341 5.263 1.00 93.81 118 ILE A O 1
ATOM 886 N N . ASN A 1 119 ? -28.881 -5.826 5.190 1.00 96.38 119 ASN A N 1
ATOM 887 C CA . ASN A 1 119 ? -29.090 -6.442 3.879 1.00 96.38 119 ASN A CA 1
ATOM 888 C C . ASN A 1 119 ? -28.431 -5.644 2.750 1.00 96.38 119 ASN A C 1
ATOM 890 O O . ASN A 1 119 ? -27.982 -6.212 1.759 1.00 96.38 119 ASN A O 1
ATOM 894 N N . GLU A 1 120 ? -28.443 -4.316 2.877 1.00 95.81 120 GLU A N 1
ATOM 895 C CA . GLU A 1 120 ? -28.006 -3.408 1.825 1.00 95.81 120 GLU A CA 1
ATOM 896 C C . GLU A 1 120 ? -26.532 -3.023 1.899 1.00 95.81 120 GLU A C 1
ATOM 898 O O . GLU A 1 120 ? -26.040 -2.392 0.969 1.00 95.81 120 GLU A O 1
ATOM 903 N N . ASN A 1 121 ? -25.817 -3.381 2.964 1.00 96.00 121 ASN A N 1
ATOM 904 C CA . ASN A 1 121 ? -24.398 -3.079 3.097 1.00 96.00 121 ASN A CA 1
ATOM 905 C C . ASN A 1 121 ? -23.640 -4.313 3.597 1.00 96.00 121 ASN A C 1
ATOM 907 O O . ASN A 1 121 ? -24.094 -4.942 4.550 1.00 96.00 121 ASN A O 1
ATOM 911 N N . PRO A 1 122 ? -22.479 -4.628 3.006 1.00 96.44 122 PRO A N 1
ATOM 912 C CA . PRO A 1 122 ? -21.569 -5.611 3.564 1.00 96.44 122 PRO A CA 1
ATOM 913 C C . PRO A 1 122 ? -21.027 -5.136 4.917 1.00 96.44 122 PRO A C 1
ATOM 915 O O . PRO A 1 122 ? -20.925 -3.935 5.188 1.00 96.44 122 PRO A O 1
ATOM 918 N N . THR A 1 123 ? -20.663 -6.093 5.758 1.00 95.50 123 THR A N 1
ATOM 919 C CA . THR A 1 123 ? -19.867 -5.866 6.965 1.00 95.50 123 THR A CA 1
ATOM 920 C C . THR A 1 123 ? -18.388 -5.690 6.607 1.00 95.50 123 THR A C 1
ATOM 922 O O . THR A 1 123 ? -17.982 -5.917 5.465 1.00 95.50 123 THR A O 1
ATOM 925 N N . LEU A 1 124 ? -17.555 -5.301 7.580 1.00 96.00 124 LEU A N 1
ATOM 926 C CA . LEU A 1 124 ? -16.104 -5.245 7.368 1.00 96.00 124 LEU A CA 1
ATOM 927 C C . LEU A 1 124 ? -15.541 -6.622 6.985 1.00 96.00 124 LEU A C 1
ATOM 929 O O . LEU A 1 124 ? -14.733 -6.710 6.067 1.00 96.00 124 LEU A O 1
ATOM 933 N N . GLN A 1 125 ? -16.055 -7.685 7.612 1.00 97.31 125 GLN A N 1
ATOM 934 C CA . GLN A 1 125 ? -15.693 -9.063 7.295 1.00 97.31 125 GLN A CA 1
ATOM 935 C C . GLN A 1 125 ? -16.010 -9.413 5.834 1.00 97.31 125 GLN A C 1
ATOM 937 O O . GLN A 1 125 ? -15.134 -9.904 5.128 1.00 97.31 125 GLN A O 1
ATOM 942 N N . ASP A 1 126 ? -17.224 -9.112 5.358 1.00 98.12 126 ASP A N 1
ATOM 943 C CA . ASP A 1 126 ? -17.619 -9.402 3.970 1.00 98.12 126 ASP A CA 1
ATOM 944 C C . ASP A 1 126 ? -16.707 -8.677 2.960 1.00 98.12 126 ASP A C 1
ATOM 946 O O . ASP A 1 126 ? -16.358 -9.224 1.913 1.00 98.12 126 ASP A O 1
ATOM 950 N N . LEU A 1 127 ? -16.300 -7.438 3.270 1.00 97.81 127 LEU A N 1
ATOM 951 C CA . LEU A 1 127 ? -15.351 -6.682 2.446 1.00 97.81 127 LEU A CA 1
ATOM 952 C C . LEU A 1 127 ? -13.958 -7.312 2.451 1.00 97.81 127 LEU A C 1
ATOM 954 O O . LEU A 1 127 ? -13.330 -7.389 1.397 1.00 97.81 127 LEU A O 1
ATOM 958 N N . THR A 1 128 ? -13.482 -7.759 3.613 1.00 98.50 128 THR A N 1
ATOM 959 C CA . THR A 1 128 ? -12.197 -8.451 3.752 1.00 98.50 128 THR A CA 1
ATOM 960 C C . THR A 1 128 ? -12.169 -9.739 2.938 1.00 98.50 128 THR A C 1
ATOM 962 O O . THR A 1 128 ? -11.249 -9.930 2.147 1.00 98.50 128 THR A O 1
ATOM 965 N N . GLU A 1 129 ? -13.185 -10.592 3.072 1.00 98.62 129 GLU A N 1
ATOM 966 C CA . GLU A 1 129 ? -13.281 -11.860 2.339 1.00 98.62 129 GLU A CA 1
ATOM 967 C C . GLU A 1 129 ? -13.338 -11.634 0.819 1.00 98.62 129 GLU A C 1
ATOM 969 O O . GLU A 1 129 ? -12.636 -12.303 0.062 1.00 98.62 129 GLU A O 1
ATOM 974 N N . ALA A 1 130 ? -14.106 -10.641 0.360 1.00 98.50 130 ALA A N 1
ATOM 975 C CA . ALA A 1 130 ? -14.179 -10.295 -1.058 1.00 98.50 130 ALA A CA 1
ATOM 976 C C . ALA A 1 130 ? -12.860 -9.730 -1.608 1.00 98.50 130 ALA A C 1
ATOM 978 O O . ALA A 1 130 ? -12.472 -10.050 -2.732 1.00 98.50 130 ALA A O 1
ATOM 979 N N . ALA A 1 131 ? -12.161 -8.892 -0.835 1.00 98.38 131 ALA A N 1
ATOM 980 C CA . ALA A 1 131 ? -10.858 -8.366 -1.229 1.00 98.38 131 ALA A CA 1
ATOM 981 C C . ALA A 1 131 ? -9.822 -9.490 -1.353 1.00 98.38 131 ALA A C 1
ATOM 983 O O . ALA A 1 131 ? -9.100 -9.538 -2.348 1.00 98.38 131 ALA A O 1
ATOM 984 N N . LEU A 1 132 ? -9.795 -10.415 -0.390 1.00 98.31 132 LEU A N 1
ATOM 985 C CA . LEU A 1 132 ? -8.937 -11.598 -0.435 1.00 98.31 132 LEU A CA 1
ATOM 986 C C . LEU A 1 132 ? -9.248 -12.471 -1.655 1.00 98.31 132 LEU A C 1
ATOM 988 O O . LEU A 1 132 ? -8.320 -12.862 -2.352 1.00 98.31 132 LEU A O 1
ATOM 992 N N . ASP A 1 133 ? -10.520 -12.727 -1.974 1.00 97.62 133 ASP A N 1
ATOM 993 C CA . ASP A 1 133 ? -10.881 -13.541 -3.144 1.00 97.62 133 ASP A CA 1
ATOM 994 C C . ASP A 1 133 ? -10.400 -12.927 -4.470 1.00 97.62 133 ASP A C 1
ATOM 996 O O . ASP A 1 133 ? -9.897 -13.641 -5.338 1.00 97.62 133 ASP A O 1
ATOM 1000 N N . VAL A 1 134 ? -10.494 -11.602 -4.626 1.00 98.06 134 VAL A N 1
ATOM 1001 C CA . VAL A 1 134 ? -9.973 -10.916 -5.818 1.00 98.06 134 VAL A CA 1
ATOM 1002 C C . VAL A 1 134 ? -8.448 -10.955 -5.854 1.00 98.06 134 VAL A C 1
ATOM 1004 O O . VAL A 1 134 ? -7.870 -11.357 -6.863 1.00 98.06 134 VAL A O 1
ATOM 1007 N N . LEU A 1 135 ? -7.796 -10.508 -4.779 1.00 96.75 135 LEU A N 1
ATOM 1008 C CA . LEU A 1 135 ? -6.351 -10.278 -4.754 1.00 96.75 135 LEU A CA 1
ATOM 1009 C C . LEU A 1 135 ? -5.548 -11.584 -4.762 1.00 96.75 135 LEU A C 1
ATOM 1011 O O . LEU A 1 135 ? -4.505 -11.641 -5.402 1.00 96.75 135 LEU A O 1
ATOM 1015 N N . ALA A 1 136 ? -6.071 -12.657 -4.163 1.00 95.75 136 ALA A N 1
ATOM 1016 C CA . ALA A 1 136 ? -5.453 -13.986 -4.163 1.00 95.75 136 ALA A CA 1
ATOM 1017 C C . ALA A 1 136 ? -5.252 -14.588 -5.561 1.00 95.75 136 ALA A C 1
ATOM 1019 O O . ALA A 1 136 ? -4.515 -15.560 -5.726 1.00 95.75 136 ALA A O 1
ATOM 1020 N N . LYS A 1 137 ? -5.946 -14.059 -6.573 1.00 95.75 137 LYS A N 1
ATOM 1021 C CA . LYS A 1 137 ? -5.806 -14.501 -7.964 1.00 95.75 137 LYS A CA 1
ATOM 1022 C C . LYS A 1 137 ? -4.579 -13.891 -8.635 1.00 95.75 137 LYS A C 1
ATOM 1024 O O . LYS A 1 137 ? -4.184 -14.397 -9.685 1.00 95.75 137 LYS A O 1
ATOM 1029 N N . ASP A 1 138 ? -4.009 -12.817 -8.088 1.00 93.62 138 ASP A N 1
ATOM 1030 C CA . ASP A 1 138 ? -2.790 -12.221 -8.622 1.00 93.62 138 ASP A CA 1
ATOM 1031 C C . ASP A 1 138 ? -1.602 -13.160 -8.382 1.00 93.62 138 ASP A C 1
ATOM 1033 O O . ASP A 1 138 ? -1.324 -13.588 -7.262 1.00 93.62 138 ASP A O 1
ATOM 1037 N N . LYS A 1 139 ? -0.924 -13.529 -9.467 1.00 88.94 139 LYS A N 1
ATOM 1038 C CA . LYS A 1 139 ? 0.198 -14.474 -9.441 1.00 88.94 139 LYS A CA 1
ATOM 1039 C C . LYS A 1 139 ? 1.471 -13.868 -8.840 1.00 88.94 139 LYS A C 1
ATOM 1041 O O . LYS A 1 139 ? 2.368 -14.632 -8.495 1.00 88.94 139 LYS A O 1
ATOM 1046 N N . ASP A 1 140 ? 1.558 -12.540 -8.786 1.00 84.00 140 ASP A N 1
ATOM 1047 C CA . ASP A 1 140 ? 2.742 -11.812 -8.330 1.00 84.00 140 ASP A CA 1
ATOM 1048 C C . ASP A 1 140 ? 2.655 -11.500 -6.816 1.00 84.00 140 ASP A C 1
ATOM 1050 O O . ASP A 1 140 ? 3.580 -10.933 -6.243 1.00 84.00 140 ASP A O 1
ATOM 1054 N N . GLY A 1 141 ? 1.564 -11.909 -6.154 1.00 87.88 141 GLY A N 1
ATOM 1055 C CA . GLY A 1 141 ? 1.272 -11.600 -4.754 1.00 87.88 141 GLY A CA 1
ATOM 1056 C C . GLY A 1 141 ? 0.432 -10.331 -4.603 1.00 87.88 141 GLY A C 1
ATOM 1057 O O . GLY A 1 141 ? 0.017 -9.707 -5.580 1.00 87.88 141 GLY A O 1
ATOM 1058 N N . PHE A 1 142 ? 0.128 -9.949 -3.363 1.00 91.75 142 PHE A N 1
ATOM 1059 C CA . PHE A 1 142 ? -0.667 -8.752 -3.099 1.00 91.75 142 PHE A CA 1
ATOM 1060 C C . PHE A 1 142 ? -0.372 -8.130 -1.737 1.00 91.75 142 PHE A C 1
ATOM 1062 O O . PHE A 1 142 ? 0.135 -8.768 -0.819 1.00 91.75 142 PHE A O 1
ATOM 1069 N N . TRP A 1 143 ? -0.787 -6.872 -1.602 1.00 91.69 143 TRP A N 1
ATOM 1070 C CA . TRP A 1 143 ? -0.903 -6.178 -0.328 1.00 91.69 143 TRP A CA 1
ATOM 1071 C C . TRP A 1 143 ? -2.363 -5.796 -0.084 1.00 91.69 143 TRP A C 1
ATOM 1073 O O . TRP A 1 143 ? -3.043 -5.297 -0.984 1.00 91.69 143 TRP A O 1
ATOM 1083 N N . LEU A 1 144 ? -2.842 -6.023 1.139 1.00 95.25 144 LEU A N 1
ATOM 1084 C CA . LEU A 1 144 ? -4.199 -5.694 1.563 1.00 95.25 144 LEU A CA 1
ATOM 1085 C C . LEU A 1 144 ? -4.168 -4.963 2.906 1.00 95.25 144 LEU A C 1
ATOM 1087 O O . LEU A 1 144 ? -3.629 -5.468 3.888 1.00 95.25 144 LEU A O 1
ATOM 1091 N N . MET A 1 145 ? -4.823 -3.804 2.961 1.00 95.94 145 MET A N 1
ATOM 1092 C CA . MET A 1 145 ? -5.117 -3.092 4.202 1.00 95.94 145 MET A CA 1
ATOM 1093 C C . MET A 1 145 ? -6.607 -3.187 4.520 1.00 95.94 145 MET A C 1
ATOM 1095 O O . MET A 1 145 ? -7.453 -2.857 3.690 1.00 95.94 145 MET A O 1
ATOM 1099 N N . VAL A 1 146 ? -6.912 -3.602 5.748 1.00 97.31 146 VAL A N 1
ATOM 1100 C CA . VAL A 1 146 ? -8.266 -3.637 6.308 1.00 97.31 146 VAL A CA 1
ATOM 1101 C C . VAL A 1 146 ? -8.307 -2.683 7.494 1.00 97.31 146 VAL A C 1
ATOM 1103 O O . VAL A 1 146 ? -7.521 -2.822 8.428 1.00 97.31 146 VAL A O 1
ATOM 1106 N N . GLU A 1 147 ? -9.224 -1.720 7.468 1.00 95.81 147 GLU A N 1
ATOM 1107 C CA . GLU A 1 147 ? -9.337 -0.686 8.497 1.00 95.81 147 GLU A CA 1
ATOM 1108 C C . GLU A 1 147 ? -10.693 -0.760 9.210 1.00 95.81 147 GLU A C 1
ATOM 1110 O O . GLU A 1 147 ? -11.750 -0.644 8.590 1.00 95.81 147 GLU A O 1
ATOM 1115 N N . GLY A 1 148 ? -10.666 -0.895 10.537 1.00 94.19 148 GLY A N 1
ATOM 1116 C CA . GLY A 1 148 ? -11.840 -0.761 11.403 1.00 94.19 148 GLY A CA 1
ATOM 1117 C C . GLY A 1 148 ? -12.060 0.679 11.874 1.00 94.19 148 GLY A C 1
ATOM 1118 O O . GLY A 1 148 ? -12.027 0.936 13.074 1.00 94.19 148 GLY A O 1
ATOM 1119 N N . GLY A 1 149 ? -12.273 1.628 10.957 1.00 90.06 149 GLY A N 1
ATOM 1120 C CA . GLY A 1 149 ? -12.268 3.070 11.273 1.00 90.06 149 GLY A CA 1
ATOM 1121 C C . GLY A 1 149 ? -13.275 3.512 12.349 1.00 90.06 149 GLY A C 1
ATOM 1122 O O . GLY A 1 149 ? -13.030 4.466 13.086 1.00 90.06 149 GLY A O 1
ATOM 1123 N N . ASP A 1 150 ? -14.385 2.786 12.515 1.00 90.69 150 ASP A N 1
ATOM 1124 C CA . ASP A 1 150 ? -15.397 3.094 13.536 1.00 90.69 150 ASP A CA 1
ATOM 1125 C C . ASP A 1 150 ? -14.927 2.850 14.977 1.00 90.69 150 ASP A C 1
ATOM 1127 O O . ASP A 1 150 ? -15.574 3.329 15.912 1.00 90.69 150 ASP A O 1
ATOM 1131 N N . ILE A 1 151 ? -13.787 2.181 15.181 1.00 93.38 151 ILE A N 1
ATOM 1132 C CA . ILE A 1 151 ? -13.137 2.061 16.494 1.00 93.38 151 ILE A CA 1
ATOM 1133 C C . ILE A 1 151 ? -12.728 3.452 17.008 1.00 93.38 151 ILE A C 1
ATOM 1135 O O . ILE A 1 151 ? -13.057 3.811 18.142 1.00 93.38 151 ILE A O 1
ATOM 1139 N N . ASP A 1 152 ? -12.073 4.267 16.171 1.00 92.00 152 ASP A N 1
ATOM 1140 C CA . ASP A 1 152 ? -11.682 5.643 16.517 1.00 92.00 152 ASP A CA 1
ATOM 1141 C C . ASP A 1 152 ? -12.916 6.510 16.784 1.00 92.00 152 ASP A C 1
ATOM 1143 O O . ASP A 1 152 ? -13.010 7.176 17.818 1.00 92.00 152 ASP A O 1
ATOM 1147 N N . TRP A 1 153 ? -13.912 6.452 15.898 1.00 89.00 153 TRP A N 1
ATOM 1148 C CA . TRP A 1 153 ? -15.134 7.240 16.059 1.00 89.00 153 TRP A CA 1
ATOM 1149 C C . TRP A 1 153 ? -15.913 6.862 17.326 1.00 89.00 153 TRP A C 1
ATOM 1151 O O . TRP A 1 153 ? -16.373 7.746 18.051 1.00 89.00 153 TRP A O 1
ATOM 1161 N N . SER A 1 154 ? -16.001 5.570 17.659 1.00 89.75 154 SER A N 1
ATOM 1162 C CA . SER A 1 154 ? -16.619 5.102 18.910 1.00 89.75 154 SER A CA 1
ATOM 1163 C C . SER A 1 154 ? -15.904 5.643 20.149 1.00 89.75 154 SER A C 1
ATOM 1165 O O . SER A 1 154 ? -16.543 5.979 21.154 1.00 89.75 154 SER A O 1
ATOM 1167 N N . ALA A 1 155 ? -14.574 5.739 20.080 1.00 90.62 155 ALA A N 1
ATOM 1168 C CA . ALA A 1 155 ? -13.741 6.315 21.125 1.00 90.62 155 ALA A CA 1
ATOM 1169 C C . ALA A 1 155 ? -13.995 7.823 21.293 1.00 90.62 155 ALA A C 1
ATOM 1171 O O . ALA A 1 155 ? -14.237 8.268 22.422 1.00 90.62 155 ALA A O 1
ATOM 1172 N N . HIS A 1 156 ? -14.045 8.597 20.199 1.00 87.81 156 HIS A N 1
ATOM 1173 C CA . HIS A 1 156 ? -14.401 10.026 20.250 1.00 87.81 156 HIS A CA 1
ATOM 1174 C C . HIS A 1 156 ? -15.769 10.267 20.885 1.00 87.81 156 HIS A C 1
ATOM 1176 O O . HIS A 1 156 ? -15.946 11.282 21.559 1.00 87.81 156 HIS A O 1
ATOM 1182 N N . ASP A 1 157 ? -16.723 9.349 20.715 1.00 86.31 157 ASP A N 1
ATOM 1183 C CA . ASP A 1 157 ? -18.066 9.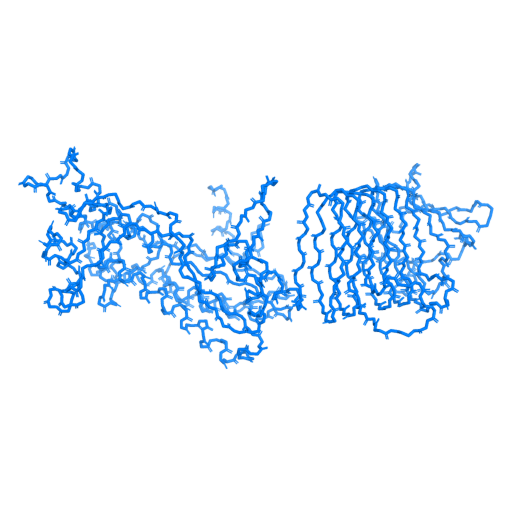489 21.282 1.00 86.31 157 ASP A CA 1
ATOM 1184 C C . ASP A 1 157 ? -18.190 9.087 22.755 1.00 86.31 157 ASP A C 1
ATOM 1186 O O . ASP A 1 157 ? -19.221 9.335 23.383 1.00 86.31 157 ASP A O 1
ATOM 1190 N N . ASN A 1 158 ? -17.170 8.440 23.330 1.00 87.62 158 ASN A N 1
ATOM 1191 C CA . ASN A 1 158 ? -17.299 7.703 24.590 1.00 87.62 158 ASN A CA 1
ATOM 1192 C C . ASN A 1 158 ? -18.463 6.687 24.554 1.00 87.62 158 ASN A C 1
ATOM 1194 O O . ASN A 1 158 ? -19.234 6.561 25.514 1.00 87.62 158 ASN A O 1
ATOM 1198 N N . ASN A 1 159 ? -18.595 5.973 23.435 1.00 89.81 159 ASN A N 1
ATOM 1199 C CA . ASN A 1 159 ? -19.604 4.942 23.245 1.00 89.81 159 ASN A CA 1
ATOM 1200 C C . ASN A 1 159 ? -18.970 3.564 23.452 1.00 89.81 159 ASN A C 1
ATOM 1202 O O . ASN A 1 159 ? -18.406 2.994 22.526 1.00 89.81 159 ASN A O 1
ATOM 1206 N N . MET A 1 160 ? -19.009 3.047 24.685 1.00 92.06 160 MET A N 1
ATOM 1207 C CA . MET A 1 160 ? -18.345 1.780 25.022 1.00 92.06 160 MET A CA 1
ATOM 1208 C C . MET A 1 160 ? -19.009 0.581 24.338 1.00 92.06 160 MET A C 1
ATOM 1210 O O . MET A 1 160 ? -18.329 -0.382 24.002 1.00 92.06 160 MET A O 1
ATOM 1214 N N . ASP A 1 161 ? -20.321 0.649 24.122 1.00 93.50 161 ASP A N 1
ATOM 1215 C CA . ASP A 1 161 ? -21.071 -0.390 23.423 1.00 93.50 161 ASP A CA 1
ATOM 1216 C C . ASP A 1 161 ? -20.606 -0.522 21.967 1.00 93.50 161 ASP A C 1
ATOM 1218 O O . ASP A 1 161 ? -20.168 -1.593 21.545 1.00 93.50 161 ASP A O 1
ATOM 1222 N N . ASN A 1 162 ? -20.559 0.596 21.239 1.00 91.62 162 ASN A N 1
ATOM 1223 C CA . ASN A 1 162 ? -20.046 0.606 19.871 1.00 91.62 162 ASN A CA 1
ATOM 1224 C C . ASN A 1 162 ? -18.529 0.400 19.804 1.00 91.62 162 ASN A C 1
ATOM 1226 O O . ASN A 1 162 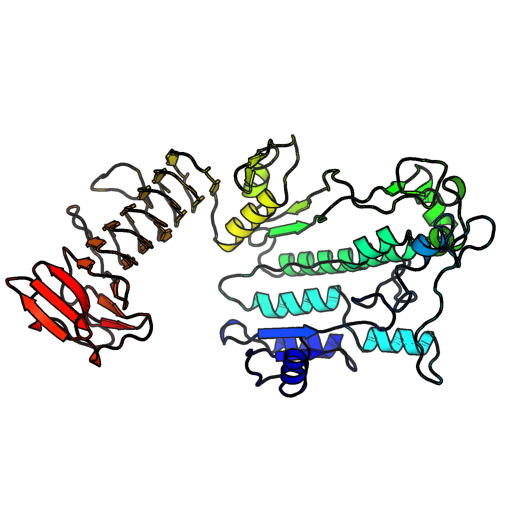? -18.056 -0.242 18.876 1.00 91.62 162 ASN A O 1
ATOM 1230 N N . LEU A 1 163 ? -17.749 0.885 20.776 1.00 93.12 163 LEU A N 1
ATOM 1231 C CA . LEU A 1 163 ? -16.297 0.679 20.788 1.00 93.12 163 LEU A CA 1
ATOM 1232 C C . LEU A 1 163 ? -15.959 -0.809 20.901 1.00 93.12 163 LEU A C 1
ATOM 1234 O O . LEU A 1 163 ? -15.090 -1.299 20.189 1.00 93.12 163 LEU A O 1
ATOM 1238 N N . ILE A 1 164 ? -16.658 -1.544 21.768 1.00 96.19 164 ILE A N 1
ATOM 1239 C CA . ILE A 1 164 ? -16.474 -2.994 21.874 1.00 96.19 164 ILE A CA 1
ATOM 1240 C C . ILE A 1 164 ? -16.991 -3.687 20.609 1.00 96.19 164 ILE A C 1
ATOM 1242 O O . ILE A 1 164 ? -16.294 -4.547 20.081 1.00 96.19 164 ILE A O 1
ATOM 1246 N N . GLY A 1 165 ? -18.165 -3.315 20.096 1.00 95.44 165 GLY A N 1
ATOM 1247 C CA . GLY A 1 165 ? -18.722 -3.929 18.887 1.00 95.44 165 GLY A CA 1
ATOM 1248 C C . GLY A 1 165 ? -17.865 -3.719 17.633 1.00 95.44 165 GLY A C 1
ATOM 1249 O O . GLY A 1 165 ? -17.525 -4.667 16.935 1.00 95.44 165 GLY A O 1
ATOM 1250 N N . THR A 1 166 ? -17.390 -2.502 17.389 1.00 94.00 166 THR A N 1
ATOM 1251 C CA . THR A 1 166 ? -16.488 -2.202 16.261 1.00 94.00 166 THR A CA 1
ATOM 1252 C C . THR A 1 166 ? -15.148 -2.930 16.380 1.00 94.00 166 THR A C 1
ATOM 1254 O O . THR A 1 166 ? -14.635 -3.425 15.377 1.00 94.00 166 THR A O 1
ATOM 1257 N N . MET A 1 167 ? -14.620 -3.102 17.599 1.00 96.38 167 MET A N 1
ATOM 1258 C CA . MET A 1 167 ? -13.473 -3.984 17.846 1.00 96.38 167 MET A CA 1
ATOM 1259 C C . MET A 1 167 ? -13.788 -5.455 17.532 1.00 96.38 167 MET A C 1
ATOM 1261 O O . MET A 1 167 ? -12.927 -6.141 16.988 1.00 96.38 167 MET A O 1
ATOM 1265 N N . LEU A 1 168 ? -14.996 -5.948 17.836 1.00 96.81 168 LEU A N 1
ATOM 1266 C CA . LEU A 1 168 ? -15.425 -7.307 17.475 1.00 96.81 168 LEU A CA 1
ATOM 1267 C C . LEU A 1 168 ? -15.567 -7.483 15.956 1.00 96.81 168 LEU A C 1
ATOM 1269 O O . LEU A 1 168 ? -15.238 -8.545 15.436 1.00 96.81 168 LEU A O 1
ATOM 1273 N N . ASP A 1 169 ? -16.047 -6.476 15.228 1.00 95.69 169 ASP A N 1
ATOM 1274 C CA . ASP A 1 169 ? -16.134 -6.538 13.762 1.00 95.69 169 ASP A CA 1
ATOM 1275 C C . ASP A 1 169 ? -14.748 -6.514 13.101 1.00 95.69 169 ASP A C 1
ATOM 1277 O O . ASP A 1 169 ? -14.508 -7.240 12.130 1.00 95.69 169 ASP A O 1
ATOM 1281 N N . PHE A 1 170 ? -13.806 -5.750 13.661 1.00 97.44 170 PHE A N 1
ATOM 1282 C CA . PHE A 1 170 ? -12.406 -5.806 13.247 1.00 97.44 170 PHE A CA 1
ATOM 1283 C C . PHE A 1 170 ? -11.771 -7.170 13.560 1.00 97.44 170 PHE A C 1
ATOM 1285 O O . PHE A 1 170 ? -11.124 -7.742 12.689 1.00 97.44 170 PHE A O 1
ATOM 1292 N N . ASP A 1 171 ? -12.030 -7.746 14.739 1.00 97.81 171 ASP A N 1
ATOM 1293 C CA . ASP A 1 171 ? -11.560 -9.088 15.129 1.00 97.81 171 ASP A CA 1
ATOM 1294 C C . ASP A 1 171 ? -12.046 -10.187 14.166 1.00 97.81 171 ASP A C 1
ATOM 1296 O O . ASP A 1 171 ? -11.248 -11.007 13.720 1.00 97.81 171 ASP A O 1
ATOM 1300 N N . LYS A 1 172 ? -13.318 -10.159 13.739 1.00 97.69 172 LYS A N 1
ATOM 1301 C CA . LYS A 1 172 ? -13.838 -11.078 12.700 1.00 97.69 172 LYS A CA 1
ATOM 1302 C C . LYS A 1 172 ? -13.086 -10.946 11.372 1.00 97.69 172 LYS A C 1
ATOM 1304 O O . LYS A 1 172 ? -12.839 -11.941 10.692 1.00 97.69 172 LYS A O 1
ATOM 1309 N N . SER A 1 173 ? -12.723 -9.721 11.004 1.00 98.31 173 SER A N 1
ATOM 1310 C CA . SER A 1 173 ? -11.988 -9.441 9.767 1.00 98.31 173 SER A CA 1
ATOM 1311 C C . SER A 1 173 ? -10.546 -9.950 9.864 1.00 98.31 173 SER A C 1
ATOM 1313 O O . SER A 1 173 ? -10.070 -10.619 8.951 1.00 98.31 173 SER A O 1
ATOM 1315 N N . VAL A 1 174 ? -9.885 -9.744 11.010 1.00 98.62 174 VAL A N 1
ATOM 1316 C CA . VAL A 1 174 ? -8.574 -10.340 11.319 1.00 98.62 174 VAL A CA 1
ATOM 1317 C C . VAL A 1 174 ? -8.646 -11.868 11.266 1.00 98.62 174 VAL A C 1
ATOM 1319 O O . VAL A 1 174 ? -7.795 -12.486 10.632 1.00 98.62 174 VAL A O 1
ATOM 1322 N N . GLN A 1 175 ? -9.677 -12.484 11.854 1.00 98.62 175 GLN A N 1
ATOM 1323 C CA . GLN A 1 175 ? -9.875 -13.936 11.794 1.00 98.62 175 GLN A CA 1
ATOM 1324 C C . GLN A 1 175 ? -10.038 -14.431 10.351 1.00 98.62 175 GLN A C 1
ATOM 1326 O O . GLN A 1 175 ? -9.463 -15.453 10.002 1.00 98.62 175 GLN A O 1
ATOM 1331 N N . SER A 1 176 ? -10.752 -13.690 9.501 1.00 98.69 176 SER A N 1
ATOM 1332 C CA . SER A 1 176 ? -10.923 -14.047 8.084 1.00 98.69 176 SER A CA 1
ATOM 1333 C C . SER A 1 176 ? -9.594 -14.030 7.326 1.00 98.69 176 SER A C 1
ATOM 1335 O O . SER A 1 176 ? -9.334 -14.917 6.516 1.00 98.69 176 SER A O 1
ATOM 1337 N N . VAL A 1 177 ? -8.713 -13.068 7.628 1.00 98.69 177 VAL A N 1
ATOM 1338 C CA . VAL A 1 177 ? -7.345 -13.045 7.081 1.00 98.69 177 VAL A CA 1
ATOM 1339 C C . VAL A 1 177 ? -6.529 -14.229 7.601 1.00 98.69 177 VAL A C 1
ATOM 1341 O O . VAL A 1 177 ? -5.851 -14.885 6.818 1.00 98.69 177 VAL A O 1
ATOM 1344 N N . MET A 1 178 ? -6.603 -14.540 8.899 1.00 98.69 178 MET A N 1
ATOM 1345 C CA . MET A 1 178 ? -5.894 -15.689 9.476 1.00 98.69 178 MET A CA 1
ATOM 1346 C C . MET A 1 178 ? -6.341 -17.017 8.853 1.00 98.69 178 MET A C 1
ATOM 1348 O O . MET A 1 178 ? -5.492 -17.831 8.495 1.00 98.69 178 MET A O 1
ATOM 1352 N N . ASP A 1 179 ? -7.650 -17.218 8.685 1.00 98.62 179 ASP A N 1
ATOM 1353 C CA . ASP A 1 179 ? -8.217 -18.407 8.042 1.00 98.62 179 ASP A CA 1
ATOM 1354 C C . ASP A 1 179 ? -7.754 -18.502 6.580 1.00 98.62 179 ASP A C 1
ATOM 1356 O O . ASP A 1 179 ? -7.311 -19.561 6.135 1.00 98.62 179 ASP A O 1
ATOM 1360 N N . TRP A 1 180 ? -7.772 -17.382 5.848 1.00 98.50 180 TRP A N 1
ATOM 1361 C CA . TRP A 1 180 ? -7.271 -17.334 4.475 1.00 98.50 180 TRP A CA 1
ATOM 1362 C C . TRP A 1 180 ? -5.779 -17.684 4.399 1.00 98.50 180 TRP A C 1
ATOM 1364 O O . TRP A 1 180 ? -5.396 -18.485 3.547 1.00 98.50 180 TRP A O 1
ATOM 1374 N N . ILE A 1 181 ? -4.945 -17.166 5.308 1.00 98.19 181 ILE A N 1
ATOM 1375 C CA . ILE A 1 181 ? -3.515 -17.505 5.378 1.00 98.19 181 ILE A CA 1
ATOM 1376 C C . ILE A 1 181 ? -3.333 -19.011 5.588 1.00 98.19 181 ILE A C 1
ATOM 1378 O O . ILE A 1 181 ? -2.556 -19.638 4.870 1.00 98.19 181 ILE A O 1
ATOM 1382 N N . GLU A 1 182 ? -4.059 -19.625 6.529 1.00 97.94 182 GLU A N 1
ATOM 1383 C CA . GLU A 1 182 ? -3.980 -21.073 6.779 1.00 97.94 182 GLU A CA 1
ATOM 1384 C C . GLU A 1 182 ? -4.340 -21.919 5.545 1.00 97.94 182 GLU A C 1
ATOM 1386 O O . GLU A 1 182 ? -3.808 -23.021 5.372 1.00 97.94 182 GLU A O 1
ATOM 1391 N N . GLU A 1 183 ? -5.213 -21.408 4.675 1.00 97.75 183 GLU A N 1
ATOM 1392 C CA . GLU A 1 183 ? -5.643 -22.071 3.442 1.00 97.75 183 GLU A CA 1
ATOM 1393 C C . GLU A 1 183 ? -4.733 -21.792 2.229 1.00 97.75 183 GLU A C 1
ATOM 1395 O O . GLU A 1 183 ? -4.748 -22.578 1.277 1.00 97.75 183 GLU A O 1
ATOM 1400 N N . ASN A 1 184 ? -3.909 -20.738 2.266 1.00 96.19 184 ASN A N 1
ATOM 1401 C CA . ASN A 1 184 ? -3.144 -20.231 1.119 1.00 96.19 184 ASN A CA 1
ATOM 1402 C C . ASN A 1 184 ? -1.645 -20.093 1.434 1.00 96.19 184 ASN A C 1
ATOM 1404 O O . ASN A 1 184 ? -1.112 -18.994 1.502 1.00 96.19 184 ASN A O 1
ATOM 1408 N N . GLY A 1 185 ? -0.962 -21.221 1.643 1.00 94.25 185 GLY A N 1
ATOM 1409 C CA . GLY A 1 185 ? 0.496 -21.253 1.865 1.00 94.25 185 GLY A CA 1
ATOM 1410 C C . GLY A 1 185 ? 0.918 -21.143 3.334 1.00 94.25 185 GLY A C 1
ATOM 1411 O O . GLY A 1 185 ? 2.018 -21.547 3.706 1.00 94.25 185 GLY A O 1
ATOM 1412 N N . GLY A 1 186 ? 0.013 -20.721 4.220 1.00 97.06 186 GLY A N 1
ATOM 1413 C CA . GLY A 1 186 ? 0.286 -20.599 5.648 1.00 97.06 186 GLY A CA 1
ATOM 1414 C C . GLY A 1 186 ? 1.222 -19.437 5.974 1.00 97.06 186 GLY A C 1
ATOM 1415 O O . GLY A 1 186 ? 1.537 -18.589 5.145 1.00 97.06 186 GLY A O 1
ATOM 1416 N N . TRP A 1 187 ? 1.691 -19.412 7.219 1.00 96.00 187 TRP A N 1
ATOM 1417 C CA . TRP A 1 187 ? 2.583 -18.367 7.733 1.00 96.00 187 TRP A CA 1
ATOM 1418 C C . TRP A 1 187 ? 3.993 -18.379 7.120 1.00 96.00 187 TRP A C 1
ATOM 1420 O O . TRP A 1 187 ? 4.763 -17.482 7.424 1.00 96.00 187 TRP A O 1
ATOM 1430 N N . GLU A 1 188 ? 4.331 -19.384 6.304 1.00 92.69 188 GLU A N 1
ATOM 1431 C CA . GLU A 1 188 ? 5.602 -19.465 5.560 1.00 92.69 188 GLU A CA 1
ATOM 1432 C C . GLU A 1 188 ? 5.567 -18.641 4.260 1.00 92.69 188 GLU A C 1
ATOM 1434 O O . GLU A 1 188 ? 6.611 -18.389 3.677 1.00 92.69 188 GLU A O 1
ATOM 1439 N N . GLU A 1 189 ? 4.382 -18.229 3.796 1.00 91.06 189 GLU A N 1
ATOM 1440 C CA . GLU A 1 189 ? 4.215 -17.466 2.547 1.00 91.06 189 GLU A CA 1
ATOM 1441 C C . GLU A 1 189 ? 3.513 -16.115 2.764 1.00 91.06 189 GLU A C 1
ATOM 1443 O O . GLU A 1 189 ? 3.366 -15.337 1.828 1.00 91.06 189 GLU A O 1
ATOM 1448 N N . ASN A 1 190 ? 3.049 -15.825 3.985 1.00 94.12 190 ASN A N 1
ATOM 1449 C CA . ASN A 1 190 ? 2.195 -14.669 4.252 1.00 94.12 190 ASN A CA 1
ATOM 1450 C C . ASN A 1 190 ? 2.572 -13.951 5.543 1.00 94.12 190 ASN A C 1
ATOM 1452 O O . ASN A 1 190 ? 2.810 -14.604 6.561 1.00 94.12 190 ASN A O 1
ATOM 1456 N N . LEU A 1 191 ? 2.483 -12.618 5.514 1.00 94.19 191 LEU A N 1
ATOM 1457 C CA . LEU A 1 191 ? 2.657 -11.720 6.654 1.00 94.19 191 LEU A CA 1
ATOM 1458 C C . LEU A 1 191 ? 1.321 -11.101 7.078 1.00 94.19 191 LEU A C 1
ATOM 1460 O O . LEU A 1 191 ? 0.620 -10.497 6.266 1.00 94.19 191 LEU A O 1
ATOM 1464 N N . LEU A 1 192 ? 1.009 -11.155 8.372 1.00 96.56 192 LEU A N 1
ATOM 1465 C CA . LEU A 1 192 ? -0.062 -10.366 8.981 1.00 96.56 192 LEU A CA 1
ATOM 1466 C C . LEU A 1 192 ? 0.525 -9.372 9.980 1.00 96.56 192 LEU A C 1
ATOM 1468 O O . LEU A 1 192 ? 1.273 -9.764 10.874 1.00 96.56 192 LEU A O 1
ATOM 1472 N N . VAL A 1 193 ? 0.113 -8.107 9.875 1.00 96.38 193 VAL A N 1
ATOM 1473 C CA . VAL A 1 193 ? 0.377 -7.056 10.867 1.00 96.38 193 VAL A CA 1
ATOM 1474 C C . VAL A 1 193 ? -0.954 -6.471 11.338 1.00 96.38 193 VAL A C 1
ATOM 1476 O O . VAL A 1 193 ? -1.784 -6.069 10.527 1.00 96.38 193 VAL A O 1
ATOM 1479 N N . VAL A 1 194 ? -1.152 -6.398 12.653 1.00 97.12 194 VAL A N 1
ATOM 1480 C CA . VAL A 1 194 ? -2.330 -5.812 13.303 1.00 97.12 194 VAL A CA 1
ATOM 1481 C C . VAL A 1 194 ? -1.867 -4.732 14.278 1.00 97.12 194 VAL A C 1
ATOM 1483 O O . VAL A 1 194 ? -1.131 -5.001 15.229 1.00 97.12 194 VAL A O 1
ATOM 1486 N N . THR A 1 195 ? -2.303 -3.496 14.044 1.00 96.31 195 THR A N 1
ATOM 1487 C CA . THR A 1 195 ? -1.940 -2.316 14.842 1.00 96.31 195 THR A CA 1
ATOM 1488 C C . THR A 1 195 ? -3.082 -1.297 14.847 1.00 96.31 195 THR A C 1
ATOM 1490 O O . THR A 1 195 ? -4.083 -1.473 14.155 1.00 96.31 195 THR A O 1
ATOM 1493 N N . ALA A 1 196 ? -2.913 -0.221 15.612 1.00 95.12 196 ALA A N 1
ATOM 1494 C CA . ALA A 1 196 ? -3.664 1.020 15.461 1.00 95.12 196 ALA A CA 1
ATOM 1495 C C . ALA A 1 196 ? -2.788 2.109 14.815 1.00 95.12 196 ALA A C 1
ATOM 1497 O O . ALA A 1 196 ? -1.558 2.013 14.795 1.00 95.12 196 ALA A O 1
ATOM 1498 N N . ASP A 1 197 ? -3.426 3.156 14.312 1.00 92.12 197 ASP A N 1
ATOM 1499 C CA . ASP A 1 197 ? -2.781 4.374 13.827 1.00 92.12 197 ASP A CA 1
ATOM 1500 C C . ASP A 1 197 ? -2.289 5.263 14.983 1.00 92.12 197 ASP A C 1
ATOM 1502 O O . ASP A 1 197 ? -1.190 5.819 14.915 1.00 92.12 197 ASP A O 1
ATOM 1506 N N . HIS A 1 198 ? -3.061 5.358 16.069 1.00 93.31 198 HIS A N 1
ATOM 1507 C CA . HIS A 1 198 ? -2.724 6.109 17.282 1.00 93.31 198 HIS A CA 1
ATOM 1508 C C . HIS A 1 198 ? -3.494 5.638 18.531 1.00 93.31 198 HIS A C 1
ATOM 1510 O O . HIS A 1 198 ? -4.508 4.946 18.448 1.00 93.31 198 HIS A O 1
ATOM 1516 N N . ASP A 1 199 ? -3.030 6.056 19.714 1.00 93.31 199 ASP A N 1
ATOM 1517 C CA . ASP A 1 199 ? -3.697 5.798 20.998 1.00 93.31 199 ASP A CA 1
ATOM 1518 C C . ASP A 1 199 ? -4.823 6.802 21.282 1.00 93.31 199 ASP A C 1
ATOM 1520 O O . ASP A 1 199 ? -4.829 7.937 20.803 1.00 93.31 199 ASP A O 1
ATOM 1524 N N . HIS A 1 200 ? -5.729 6.410 22.173 1.00 91.88 200 HIS A N 1
ATOM 1525 C CA . HIS A 1 200 ? -6.803 7.232 22.720 1.00 91.88 200 HIS A CA 1
ATOM 1526 C C . HIS A 1 200 ? -6.638 7.356 24.239 1.00 91.88 200 HIS A C 1
ATOM 1528 O O . HIS A 1 200 ? -6.282 6.387 24.907 1.00 91.88 200 HIS A O 1
ATOM 1534 N N . TYR A 1 201 ? -6.920 8.522 24.841 1.00 90.62 201 TYR A N 1
ATOM 1535 C CA . TYR A 1 201 ? -6.730 8.708 26.295 1.00 90.62 201 TYR A CA 1
ATOM 1536 C C . TYR A 1 201 ? -7.846 8.061 27.142 1.00 90.62 201 TYR A C 1
ATOM 1538 O O . TYR A 1 201 ? -8.410 8.694 28.038 1.00 90.62 201 TYR A O 1
ATOM 1546 N N . LEU A 1 202 ? -8.134 6.788 26.901 1.00 92.62 202 LEU A N 1
ATOM 1547 C CA . LEU A 1 202 ? -9.057 5.967 27.668 1.00 92.62 202 LEU A CA 1
ATOM 1548 C C . LEU A 1 202 ? -8.340 5.353 28.874 1.00 92.62 202 LEU A C 1
ATOM 1550 O O . LEU A 1 202 ? -7.253 4.788 28.758 1.00 92.62 202 LEU A O 1
ATOM 1554 N N . THR A 1 203 ? -8.957 5.434 30.050 1.00 92.19 203 THR A N 1
ATOM 1555 C CA . THR A 1 203 ? -8.519 4.683 31.229 1.00 92.19 203 THR A CA 1
ATOM 1556 C C . THR A 1 203 ? -9.619 3.740 31.687 1.00 92.19 203 THR A C 1
ATOM 1558 O O . THR A 1 203 ? -10.743 4.170 31.942 1.00 92.19 203 THR A O 1
ATOM 1561 N N . LEU A 1 204 ? -9.269 2.463 31.845 1.00 94.75 204 LEU A N 1
ATOM 1562 C CA . LEU A 1 204 ? -10.135 1.436 32.418 1.00 94.75 204 LEU A CA 1
ATOM 1563 C C . LEU A 1 204 ? -9.725 1.161 33.867 1.00 94.75 204 LEU A C 1
ATOM 1565 O O . LEU A 1 204 ? -8.548 0.958 34.179 1.00 94.75 204 LEU A O 1
ATOM 1569 N N . SER A 1 205 ? -10.700 1.148 34.768 1.00 94.75 205 SER A N 1
ATOM 1570 C CA . SER A 1 205 ? -10.494 0.771 36.160 1.00 94.75 205 SER A CA 1
ATOM 1571 C C . SER A 1 205 ? -10.328 -0.752 36.289 1.00 94.75 205 SER A C 1
ATOM 1573 O O . SER A 1 205 ? -10.835 -1.506 35.456 1.00 94.75 205 SER A O 1
ATOM 1575 N N . PRO A 1 206 ? -9.682 -1.253 37.358 1.00 96.00 206 PRO A N 1
ATOM 1576 C CA . PRO A 1 206 ? -9.580 -2.694 37.599 1.00 96.00 206 PRO A CA 1
ATOM 1577 C C . PRO A 1 206 ? -10.929 -3.425 37.710 1.00 96.00 206 PRO A C 1
ATOM 1579 O O . PRO A 1 206 ? -10.981 -4.633 37.488 1.00 96.00 206 PRO A O 1
ATOM 1582 N N . ASP A 1 207 ? -12.007 -2.714 38.060 1.00 95.69 207 ASP A N 1
ATOM 1583 C CA . ASP A 1 207 ? -13.355 -3.275 38.177 1.00 95.69 207 ASP A CA 1
ATOM 1584 C C . ASP A 1 207 ? -14.133 -3.251 36.846 1.00 95.69 207 ASP A C 1
ATOM 1586 O O . ASP A 1 207 ? -15.182 -3.892 36.762 1.00 95.69 207 ASP A O 1
ATOM 1590 N N . PHE A 1 208 ? -13.620 -2.595 35.793 1.00 96.88 208 PHE A N 1
ATOM 1591 C CA . PHE A 1 208 ? -14.283 -2.493 34.486 1.00 96.88 208 PHE A CA 1
ATOM 1592 C C . PHE A 1 208 ? -14.740 -3.850 33.920 1.00 96.88 208 PHE A C 1
ATOM 1594 O O . PHE A 1 208 ? -15.917 -3.960 33.585 1.00 96.88 208 PHE A O 1
ATOM 1601 N N . PRO A 1 209 ? -13.924 -4.929 33.898 1.00 97.00 209 PRO A N 1
ATOM 1602 C CA . PRO A 1 209 ? -14.385 -6.217 33.367 1.00 97.00 209 PRO A CA 1
ATOM 1603 C C . PRO A 1 209 ? -15.576 -6.798 34.137 1.00 97.00 209 PRO A C 1
ATOM 1605 O O . PRO A 1 209 ? -16.435 -7.466 33.567 1.00 97.00 209 PRO A O 1
ATOM 1608 N N . LYS A 1 210 ? -15.638 -6.551 35.451 1.00 97.75 210 LYS A N 1
ATOM 1609 C CA . LYS A 1 210 ? -16.756 -6.989 36.286 1.00 97.75 210 LYS A CA 1
ATOM 1610 C C . LYS A 1 210 ? -18.001 -6.152 36.002 1.00 97.75 210 LYS A C 1
ATOM 1612 O O . LYS A 1 210 ? -19.067 -6.739 35.884 1.00 97.75 210 LYS A O 1
ATOM 1617 N N . LEU A 1 211 ? -17.859 -4.828 35.911 1.00 97.81 211 LEU A N 1
ATOM 1618 C CA . LEU A 1 211 ? -18.959 -3.906 35.611 1.00 97.81 211 LEU A CA 1
ATOM 1619 C C . LEU A 1 211 ? -19.541 -4.173 34.222 1.00 97.81 211 LEU A C 1
ATOM 1621 O O . LEU A 1 211 ? -20.751 -4.316 34.096 1.00 97.81 211 LEU A O 1
ATOM 1625 N N . LEU A 1 212 ? -18.688 -4.369 33.215 1.00 96.88 212 LEU A N 1
ATOM 1626 C CA . LEU A 1 212 ? -19.097 -4.778 31.873 1.00 96.88 212 LEU A CA 1
ATOM 1627 C C . LEU A 1 212 ? -19.929 -6.066 31.907 1.00 96.88 212 LEU A C 1
ATOM 1629 O O . LEU A 1 212 ? -20.997 -6.125 31.310 1.00 96.88 212 LEU A O 1
ATOM 1633 N N . ALA A 1 213 ? -19.487 -7.077 32.660 1.00 96.69 213 ALA A N 1
ATOM 1634 C CA . ALA A 1 213 ? -20.193 -8.352 32.758 1.00 96.69 213 ALA A CA 1
ATOM 1635 C C . ALA A 1 213 ? -21.509 -8.294 33.559 1.00 96.69 213 ALA A C 1
ATOM 1637 O O . ALA A 1 213 ? -22.358 -9.169 33.380 1.00 96.69 213 ALA A O 1
ATOM 1638 N N . THR A 1 214 ? -21.670 -7.346 34.490 1.00 97.44 214 THR A N 1
ATOM 1639 C CA . THR A 1 214 ? -22.874 -7.254 35.336 1.00 97.44 214 THR A CA 1
ATOM 1640 C C . THR A 1 214 ? -23.897 -6.246 34.842 1.00 97.44 214 THR A C 1
ATOM 1642 O O . THR A 1 214 ? -25.088 -6.517 34.968 1.00 97.44 214 THR A O 1
ATOM 1645 N N . GLU A 1 215 ? -23.443 -5.112 34.317 1.00 97.62 215 GLU A N 1
ATOM 1646 C CA . GLU A 1 215 ? -24.296 -4.005 33.878 1.00 97.62 215 GLU A CA 1
ATOM 1647 C C . GLU A 1 215 ? -24.514 -4.015 32.356 1.00 97.62 215 GLU A C 1
ATOM 1649 O O . GLU A 1 215 ? -25.574 -3.604 31.896 1.00 97.62 215 GLU A O 1
ATOM 1654 N N . GLY A 1 216 ? -23.554 -4.531 31.577 1.00 96.81 216 GLY A N 1
ATOM 1655 C CA . GLY A 1 216 ? -23.584 -4.504 30.111 1.00 96.81 216 GLY A CA 1
ATOM 1656 C C . GLY A 1 216 ? -23.045 -3.194 29.525 1.00 96.81 216 GLY A C 1
ATOM 1657 O O . GLY A 1 216 ? -23.140 -2.132 30.144 1.00 96.81 216 GLY A O 1
ATOM 1658 N N . ALA A 1 217 ? -22.457 -3.261 28.326 1.00 95.31 217 ALA A N 1
ATOM 1659 C CA . ALA A 1 217 ? -21.802 -2.111 27.690 1.00 95.31 217 ALA A CA 1
ATOM 1660 C C . ALA A 1 217 ? -22.780 -0.976 27.352 1.00 95.31 217 ALA A C 1
ATOM 1662 O O . ALA A 1 217 ? -22.422 0.199 27.475 1.00 95.31 217 ALA A O 1
ATOM 1663 N N . GLU A 1 218 ? -24.023 -1.321 27.003 1.00 92.38 218 GLU A N 1
ATOM 1664 C CA . GLU A 1 218 ? -25.118 -0.368 26.811 1.00 92.38 218 GLU A CA 1
ATOM 1665 C C . GLU A 1 218 ? -25.314 0.489 28.075 1.00 92.38 218 GLU A C 1
ATOM 1667 O O . GLU A 1 218 ? -25.250 1.718 28.013 1.00 92.38 218 GLU A O 1
ATOM 1672 N N . ALA A 1 219 ? -25.432 -0.132 29.255 1.00 93.69 219 ALA A N 1
ATOM 1673 C CA . ALA A 1 219 ? -25.574 0.596 30.517 1.00 93.69 219 ALA A CA 1
ATOM 1674 C C . ALA A 1 219 ? -24.320 1.419 30.856 1.00 93.69 219 ALA A C 1
ATOM 1676 O O . ALA A 1 219 ? -24.435 2.582 31.259 1.00 93.69 219 ALA A O 1
ATOM 1677 N N . LEU A 1 220 ? -23.114 0.868 30.632 1.00 93.62 220 LEU A N 1
ATOM 1678 C CA . LEU A 1 220 ? -21.854 1.611 30.810 1.00 93.62 220 LEU A CA 1
ATOM 1679 C C . LEU A 1 220 ? -21.790 2.856 29.914 1.00 93.62 220 LEU A C 1
ATOM 1681 O O . LEU A 1 220 ? -21.100 3.822 30.250 1.00 93.62 220 LEU A O 1
ATOM 1685 N N . THR A 1 221 ? -22.482 2.840 28.778 1.00 90.19 221 THR A N 1
ATOM 1686 C CA . THR A 1 221 ? -22.523 3.931 27.804 1.00 90.19 221 THR A CA 1
ATOM 1687 C C . THR A 1 221 ? -23.588 4.962 28.170 1.00 90.19 221 THR A C 1
ATOM 1689 O O . THR A 1 221 ? -23.266 6.140 28.375 1.00 90.19 221 THR A O 1
ATOM 1692 N N . TYR A 1 222 ? -24.837 4.514 28.311 1.00 87.31 222 TYR A N 1
ATOM 1693 C CA . TYR A 1 222 ? -26.024 5.369 28.312 1.00 87.31 222 TYR A CA 1
ATOM 1694 C C . TYR A 1 222 ? -26.628 5.640 29.691 1.00 87.31 222 TYR A C 1
ATOM 1696 O O . TYR A 1 222 ? -27.376 6.606 29.820 1.00 87.31 222 TYR A O 1
ATOM 1704 N N . GLU A 1 223 ? -26.326 4.829 30.709 1.00 89.31 223 GLU A N 1
ATOM 1705 C CA . GLU A 1 223 ? -26.996 4.909 32.019 1.00 89.31 223 GLU A CA 1
ATOM 1706 C C . GLU A 1 223 ? -26.049 5.277 33.172 1.00 89.31 223 GLU A C 1
ATOM 1708 O O . GLU A 1 223 ? -26.439 5.977 34.111 1.00 89.31 223 GLU A O 1
ATOM 1713 N N . LEU A 1 224 ? -24.795 4.821 33.118 1.00 91.56 224 LEU A N 1
ATOM 1714 C CA . LEU A 1 224 ? -23.825 4.953 34.208 1.00 91.56 224 LEU A CA 1
ATOM 1715 C C . LEU A 1 224 ? -22.831 6.075 33.913 1.00 91.56 224 LEU A C 1
ATOM 1717 O O . LEU A 1 224 ? -21.883 5.901 33.152 1.00 91.56 224 LEU A O 1
ATOM 1721 N N . HIS A 1 225 ? -23.033 7.254 34.500 1.00 88.31 225 HIS A N 1
ATOM 1722 C CA . HIS A 1 225 ? -22.342 8.483 34.081 1.00 88.31 225 HIS A CA 1
ATOM 1723 C C . HIS A 1 225 ? -21.148 8.894 34.955 1.00 88.31 225 HIS A C 1
ATOM 1725 O O . HIS A 1 225 ? -20.570 9.958 34.726 1.00 88.31 225 HIS A O 1
ATOM 1731 N N . THR A 1 226 ? -20.742 8.068 35.920 1.00 90.06 226 THR A N 1
ATOM 1732 C CA . THR A 1 226 ? -19.533 8.300 36.726 1.00 90.06 226 THR A CA 1
ATOM 1733 C C . THR A 1 226 ? -18.434 7.273 36.420 1.00 90.06 226 THR A C 1
ATOM 1735 O O . THR A 1 226 ? -18.743 6.141 36.031 1.00 90.06 226 THR A O 1
ATOM 1738 N N . PRO A 1 227 ? -17.146 7.623 36.608 1.00 91.50 227 PRO A N 1
ATOM 1739 C CA . PRO A 1 227 ? -16.049 6.659 36.478 1.00 91.50 227 PRO A CA 1
ATOM 1740 C C . PRO A 1 227 ? -16.152 5.478 37.452 1.00 91.50 227 PRO A C 1
ATOM 1742 O O . PRO A 1 227 ? -15.759 4.370 37.104 1.00 91.50 227 PRO A O 1
ATOM 1745 N N . GLU A 1 228 ? -16.706 5.692 38.653 1.00 94.31 228 GLU A N 1
ATOM 1746 C CA . GLU A 1 228 ? -16.928 4.632 39.649 1.00 94.31 228 GLU A CA 1
ATOM 1747 C C . GLU A 1 228 ? -17.976 3.612 39.180 1.00 94.31 228 GLU A C 1
ATOM 1749 O O . GLU A 1 228 ? -17.768 2.410 39.325 1.00 94.31 228 GLU A O 1
ATOM 1754 N N . GLU A 1 229 ? -19.089 4.080 38.610 1.00 94.31 229 GLU A N 1
ATOM 1755 C CA . GLU A 1 229 ? -20.187 3.212 38.167 1.00 94.31 229 GLU A CA 1
ATOM 1756 C C . GLU A 1 229 ? -19.884 2.510 36.845 1.00 94.31 229 GLU A C 1
ATOM 1758 O O . GLU A 1 229 ? -20.243 1.350 36.674 1.00 94.31 229 GLU A O 1
ATOM 1763 N N . SER A 1 230 ? -19.239 3.209 35.908 1.00 93.50 230 SER A N 1
ATOM 1764 C CA . SER A 1 230 ? -18.963 2.664 34.576 1.00 93.50 230 SER A CA 1
ATOM 1765 C C . SER A 1 230 ? -17.648 1.884 34.522 1.00 93.50 230 SER A C 1
ATOM 1767 O O . SER A 1 230 ? -17.531 0.880 33.826 1.00 93.50 230 SER A O 1
ATOM 1769 N N . GLY A 1 231 ? -16.672 2.278 35.340 1.00 95.62 231 GLY A N 1
ATOM 1770 C CA . GLY A 1 231 ? -15.345 1.687 35.343 1.00 95.62 231 GLY A CA 1
ATOM 1771 C C . GLY A 1 231 ? -14.422 2.255 34.269 1.00 95.62 231 GLY A C 1
ATOM 1772 O O . GLY A 1 231 ? -13.318 1.740 34.135 1.00 95.62 231 GLY A O 1
ATOM 1773 N N . GLN A 1 232 ? -14.811 3.310 33.550 1.00 93.25 232 GLN A N 1
ATOM 1774 C CA . GLN A 1 232 ? -13.957 3.986 32.576 1.00 93.25 232 GLN A CA 1
ATOM 1775 C C . GLN A 1 232 ? -14.051 5.510 32.660 1.00 93.25 232 GLN A C 1
ATOM 1777 O O . GLN A 1 232 ? -15.050 6.072 33.114 1.00 93.25 232 GLN A O 1
ATOM 1782 N N . TYR A 1 233 ? -13.015 6.187 32.175 1.00 90.56 233 TYR A N 1
ATOM 1783 C CA . TYR A 1 233 ? -13.016 7.633 31.978 1.00 90.56 233 TYR A CA 1
ATOM 1784 C C . TYR A 1 233 ? -12.004 8.059 30.914 1.00 90.56 233 TYR A C 1
ATOM 1786 O O . TYR A 1 233 ? -11.065 7.325 30.598 1.00 90.56 233 TYR A O 1
ATOM 1794 N N . TRP A 1 234 ? -12.192 9.271 30.395 1.00 88.25 234 TRP A N 1
ATOM 1795 C CA . TRP A 1 234 ? -11.355 9.855 29.350 1.00 88.25 234 TRP A CA 1
ATOM 1796 C C . TRP A 1 234 ? -10.496 11.002 29.877 1.00 88.25 234 TRP A C 1
ATOM 1798 O O . TRP A 1 234 ? -10.962 11.863 30.625 1.00 88.25 234 TRP A O 1
ATOM 1808 N N . GLY A 1 235 ? -9.238 11.053 29.449 1.00 86.00 235 GLY A N 1
ATOM 1809 C CA . GLY A 1 235 ? -8.290 12.090 29.840 1.00 86.00 235 GLY A CA 1
ATOM 1810 C C . GLY A 1 235 ? -7.633 11.848 31.204 1.00 86.00 235 GLY A C 1
ATOM 1811 O O . GLY A 1 235 ? -7.507 10.727 31.688 1.00 86.00 235 GLY A O 1
ATOM 1812 N N . SER A 1 236 ? -7.147 12.928 31.823 1.00 83.31 236 SER A N 1
ATOM 1813 C CA . SER A 1 236 ? -6.293 12.852 33.017 1.00 83.31 236 SER A CA 1
ATOM 1814 C C . SER A 1 236 ? -7.022 12.943 34.361 1.00 83.31 236 SER A C 1
ATOM 1816 O O . SER A 1 236 ? -6.373 12.784 35.394 1.00 83.31 236 SER A O 1
ATOM 1818 N N . ASP A 1 237 ? -8.313 13.283 34.374 1.00 86.25 237 ASP A N 1
ATOM 1819 C CA . ASP A 1 237 ? -9.080 13.474 35.611 1.00 86.25 237 ASP A CA 1
ATOM 1820 C C . ASP A 1 237 ? -9.934 12.227 35.909 1.00 86.25 237 ASP A C 1
ATOM 1822 O O . ASP A 1 237 ? -10.931 12.005 35.221 1.00 86.25 237 ASP A O 1
ATOM 1826 N N . PRO A 1 238 ? -9.576 11.413 36.922 1.00 87.75 238 PRO A N 1
ATOM 1827 C CA . PRO A 1 238 ? -10.284 10.172 37.239 1.00 87.75 238 PRO A CA 1
ATOM 1828 C C . PRO A 1 238 ? -11.695 10.386 37.801 1.00 87.75 238 PRO A C 1
ATOM 1830 O O . PRO A 1 238 ? -12.417 9.413 37.993 1.00 87.75 238 PRO A O 1
ATOM 1833 N N . GLU A 1 239 ? -12.099 11.630 38.073 1.00 86.75 239 GLU A N 1
ATOM 1834 C CA . GLU A 1 239 ? -13.444 11.972 38.546 1.00 86.75 239 GLU A CA 1
ATOM 1835 C C . GLU A 1 239 ? -14.380 12.397 37.397 1.00 86.75 239 GLU A C 1
ATOM 1837 O O . GLU A 1 239 ? -15.577 12.599 37.610 1.00 86.75 239 GLU A O 1
ATOM 1842 N N . VAL A 1 240 ? -13.863 12.532 36.169 1.00 83.88 240 VAL A N 1
ATOM 1843 C CA . VAL A 1 240 ? -14.612 13.019 35.003 1.00 83.88 240 VAL A CA 1
ATOM 1844 C C . VAL A 1 240 ? -14.703 11.925 33.943 1.00 83.88 240 VAL A C 1
ATOM 1846 O O . VAL A 1 240 ? -13.766 11.709 33.184 1.00 83.88 240 VAL A O 1
ATOM 1849 N N . LYS A 1 241 ? -15.868 11.268 33.835 1.00 85.38 241 LYS A N 1
ATOM 1850 C CA . LYS A 1 241 ? -16.111 10.239 32.804 1.00 85.38 241 LYS A CA 1
ATOM 1851 C C . LYS A 1 241 ? -15.929 10.805 31.391 1.00 85.38 241 LYS A C 1
ATOM 1853 O O . LYS A 1 241 ? -15.256 10.202 30.561 1.00 85.38 241 LYS A O 1
ATOM 1858 N N . TYR A 1 242 ? -16.535 11.965 31.139 1.00 83.00 242 TYR A N 1
ATOM 1859 C CA . TYR A 1 242 ? -16.559 12.638 29.841 1.00 83.00 242 TYR A CA 1
ATOM 1860 C C . TYR A 1 242 ? -15.466 13.715 29.761 1.00 83.00 242 TYR A C 1
ATOM 1862 O O . TYR A 1 242 ? -15.741 14.910 29.882 1.00 83.00 242 TYR A O 1
ATOM 1870 N N . GLY A 1 243 ? -14.212 13.280 29.638 1.00 74.56 243 GLY A N 1
ATOM 1871 C CA . GLY A 1 243 ? -13.055 14.143 29.368 1.00 74.56 243 GLY A CA 1
ATOM 1872 C C . GLY A 1 243 ? -12.693 14.175 27.882 1.00 74.56 243 GLY A C 1
ATOM 1873 O O . GLY A 1 243 ? -13.504 13.824 27.040 1.00 74.56 243 GLY A O 1
ATOM 1874 N N . TRP A 1 244 ? -11.481 14.603 27.526 1.00 67.38 244 TRP A N 1
ATOM 1875 C CA . TRP A 1 244 ? -11.046 14.617 26.123 1.00 67.38 244 TRP A CA 1
ATOM 1876 C C . TRP A 1 244 ? -10.893 13.183 25.584 1.00 67.38 244 TRP A C 1
ATOM 1878 O O . TRP A 1 244 ? -9.911 12.515 25.906 1.00 67.38 244 TRP A O 1
ATOM 1888 N N . GLY A 1 245 ? -11.842 12.739 24.749 1.00 65.62 245 GLY A N 1
ATOM 1889 C CA . GLY A 1 245 ? -11.716 11.575 23.860 1.00 65.62 245 GLY A CA 1
ATOM 1890 C C . GLY A 1 245 ? -10.752 11.859 22.713 1.00 65.62 245 GLY A C 1
ATOM 1891 O O . GLY A 1 245 ? -11.115 11.776 21.555 1.00 65.62 245 GLY A O 1
ATOM 1892 N N . SER A 1 246 ? -9.568 12.372 23.038 1.00 78.31 246 SER A N 1
ATOM 1893 C CA . SER A 1 246 ? -8.593 12.830 22.057 1.00 78.31 246 SER A CA 1
ATOM 1894 C C . SER A 1 246 ? -7.501 11.802 21.866 1.00 78.31 246 SER A C 1
ATOM 1896 O O . SER A 1 246 ? -7.097 11.116 22.813 1.00 78.31 246 SER A O 1
ATOM 1898 N N . HIS A 1 247 ? -6.968 11.807 20.650 1.00 90.81 247 HIS A N 1
ATOM 1899 C CA . HIS A 1 247 ? -5.760 11.086 20.295 1.00 90.81 247 HIS A CA 1
ATOM 1900 C C . HIS A 1 247 ? -4.620 11.422 21.251 1.00 90.81 247 HIS A C 1
ATOM 1902 O O . HIS A 1 247 ? -4.468 12.560 21.719 1.00 90.81 247 HIS A O 1
ATOM 1908 N N . THR A 1 248 ? -3.791 10.427 21.522 1.00 89.75 248 THR A N 1
ATOM 1909 C CA . THR A 1 248 ? -2.526 10.596 22.223 1.00 89.75 248 THR A CA 1
ATOM 1910 C C . THR A 1 248 ? -1.390 10.038 21.384 1.00 89.75 248 THR A C 1
ATOM 1912 O O . THR A 1 248 ? -1.583 9.265 20.454 1.00 89.75 248 THR A O 1
ATOM 1915 N N . ASN A 1 249 ? -0.175 10.451 21.722 1.00 87.25 249 ASN A N 1
ATOM 1916 C CA . ASN A 1 249 ? 1.047 9.963 21.099 1.00 87.25 249 ASN A CA 1
ATOM 1917 C C . ASN A 1 249 ? 1.698 8.832 21.908 1.00 87.25 249 ASN A C 1
ATOM 1919 O O . ASN A 1 249 ? 2.916 8.654 21.846 1.00 87.25 249 ASN A O 1
ATOM 1923 N N . ARG A 1 250 ? 0.926 8.120 22.740 1.00 88.56 250 ARG A N 1
ATOM 1924 C CA . ARG A 1 250 ? 1.435 6.896 23.354 1.00 88.56 250 ARG A CA 1
ATOM 1925 C C . ARG A 1 250 ? 1.639 5.861 22.251 1.00 88.56 250 ARG A C 1
ATOM 1927 O O . ARG A 1 250 ? 0.752 5.717 21.412 1.00 88.56 250 ARG A O 1
ATOM 1934 N N . PRO A 1 251 ? 2.768 5.140 22.260 1.00 89.44 251 PRO A N 1
ATOM 1935 C CA . PRO A 1 251 ? 2.948 4.032 21.343 1.00 89.44 251 PRO A CA 1
ATOM 1936 C C . PRO A 1 251 ? 1.824 3.010 21.506 1.00 89.44 251 PRO A C 1
ATOM 1938 O O . PRO A 1 251 ? 1.435 2.686 22.633 1.00 89.44 251 PRO A O 1
ATOM 1941 N N . VAL A 1 252 ? 1.328 2.512 20.380 1.00 92.75 252 VAL A N 1
ATOM 1942 C CA . VAL A 1 252 ? 0.317 1.457 20.327 1.00 92.75 252 VAL A CA 1
ATOM 1943 C C . VAL A 1 252 ? 0.982 0.102 20.079 1.00 92.75 252 VAL A C 1
ATOM 1945 O O . VAL A 1 252 ? 2.079 0.053 19.518 1.00 92.75 252 VAL A O 1
ATOM 1948 N N . PRO A 1 253 ? 0.373 -1.008 20.528 1.00 93.06 253 PRO A N 1
ATOM 1949 C CA . PRO A 1 253 ? 0.887 -2.337 20.233 1.00 93.06 253 PRO A CA 1
ATOM 1950 C C . PRO A 1 253 ? 0.871 -2.623 18.731 1.00 93.06 253 PRO A C 1
ATOM 1952 O O . PRO A 1 253 ? -0.119 -2.344 18.060 1.00 93.06 253 PRO A O 1
ATOM 1955 N N . VAL A 1 254 ? 1.938 -3.257 18.252 1.00 95.44 254 VAL A N 1
ATOM 1956 C CA . VAL A 1 254 ? 2.026 -3.829 16.908 1.00 95.44 254 VAL A CA 1
ATOM 1957 C C . VAL A 1 254 ? 2.161 -5.335 17.080 1.00 95.44 254 VAL A C 1
ATOM 1959 O O . VAL A 1 254 ? 3.122 -5.808 17.689 1.00 95.44 254 VAL A O 1
ATOM 1962 N N . TYR A 1 255 ? 1.172 -6.081 16.603 1.00 95.19 255 TYR A N 1
ATOM 1963 C CA . TYR A 1 255 ? 1.193 -7.539 16.569 1.00 95.19 255 TYR A CA 1
ATOM 1964 C C . TYR A 1 255 ? 1.491 -7.980 15.147 1.00 95.19 255 TYR A C 1
ATOM 1966 O O . TYR A 1 255 ? 0.898 -7.454 14.210 1.00 95.19 255 TYR A O 1
ATOM 1974 N N . TYR A 1 256 ? 2.392 -8.937 14.977 1.00 94.81 256 TYR A N 1
ATOM 1975 C CA . TYR A 1 256 ? 2.752 -9.432 13.658 1.00 94.81 256 TYR A CA 1
ATOM 1976 C C . TYR A 1 256 ? 3.144 -10.905 13.707 1.00 94.81 256 TYR A C 1
ATOM 1978 O O . TYR A 1 256 ? 3.589 -11.408 14.743 1.00 94.81 256 TYR A O 1
ATOM 1986 N N . GLN A 1 257 ? 2.929 -11.599 12.593 1.00 94.75 257 GLN A N 1
ATOM 1987 C CA . GLN A 1 257 ? 3.273 -13.004 12.411 1.00 94.75 257 GLN A CA 1
ATOM 1988 C C . GLN A 1 257 ? 3.387 -13.319 10.919 1.00 94.75 257 GLN A C 1
ATOM 1990 O O . GLN A 1 257 ? 2.539 -12.881 10.143 1.00 94.75 257 GLN A O 1
ATOM 1995 N N . GLY A 1 258 ? 4.371 -14.141 10.555 1.00 93.50 258 GLY A N 1
ATOM 1996 C CA . GLY A 1 258 ? 4.521 -14.659 9.199 1.00 93.50 258 GLY A CA 1
ATOM 1997 C C . GLY A 1 258 ? 5.898 -14.411 8.601 1.00 93.50 258 GLY A C 1
ATOM 1998 O O . GLY A 1 258 ? 6.768 -13.851 9.269 1.00 93.50 258 GLY A O 1
ATOM 1999 N N . GLU A 1 259 ? 6.072 -14.832 7.356 1.00 89.19 259 GLU A N 1
ATOM 2000 C CA . GLU A 1 259 ? 7.272 -14.575 6.555 1.00 89.19 259 GLU A CA 1
ATOM 2001 C C . GLU A 1 259 ? 7.496 -13.066 6.373 1.00 89.19 259 GLU A C 1
ATOM 2003 O O . GLU A 1 259 ? 6.529 -12.310 6.273 1.00 89.19 259 GLU A O 1
ATOM 2008 N N . GLY A 1 260 ? 8.743 -12.592 6.393 1.00 83.88 260 GLY A N 1
ATOM 2009 C CA . GLY A 1 260 ? 9.067 -11.162 6.328 1.00 83.88 260 GLY A CA 1
ATOM 2010 C C . GLY A 1 260 ? 9.035 -10.447 7.684 1.00 83.88 260 GLY A C 1
ATOM 2011 O O . GLY A 1 260 ? 9.443 -9.289 7.789 1.00 83.88 260 GLY A O 1
ATOM 2012 N N . SER A 1 261 ? 8.564 -11.096 8.758 1.00 89.62 261 SER A N 1
ATOM 2013 C CA . SER A 1 261 ? 8.493 -10.467 10.090 1.00 89.62 261 SER A CA 1
ATOM 2014 C C . SER A 1 261 ? 9.858 -10.196 10.729 1.00 89.62 261 SER A C 1
ATOM 2016 O O . SER A 1 261 ? 9.980 -9.308 11.575 1.00 89.62 261 SER A O 1
ATOM 2018 N N . GLU A 1 262 ? 10.894 -10.908 10.302 1.00 85.31 262 GLU A N 1
ATOM 2019 C CA . GLU A 1 262 ? 12.289 -10.718 10.691 1.00 85.31 262 GLU A CA 1
ATOM 2020 C C . GLU A 1 262 ? 12.820 -9.322 10.344 1.00 85.31 262 GLU A C 1
ATOM 2022 O O . GLU A 1 262 ? 13.615 -8.766 11.108 1.00 85.31 262 GLU A O 1
ATOM 2027 N N . VAL A 1 263 ? 12.319 -8.710 9.263 1.00 84.69 263 VAL A N 1
ATOM 2028 C CA . VAL A 1 263 ? 12.625 -7.315 8.924 1.00 84.69 263 VAL A CA 1
ATOM 2029 C C . VAL A 1 263 ? 12.126 -6.405 10.042 1.00 84.69 263 VAL A C 1
ATOM 2031 O O . VAL A 1 263 ? 12.886 -5.591 10.570 1.00 84.69 263 VAL A O 1
ATOM 2034 N N . LEU A 1 264 ? 10.884 -6.595 10.494 1.00 89.44 264 LEU A N 1
ATOM 2035 C CA . LEU A 1 264 ? 10.318 -5.802 11.584 1.00 89.44 264 LEU A CA 1
ATOM 2036 C C . LEU A 1 264 ? 11.039 -6.058 12.913 1.00 89.44 264 LEU A C 1
ATOM 2038 O O . LEU A 1 264 ? 11.291 -5.102 13.649 1.00 89.44 264 LEU A O 1
ATOM 2042 N N . ASP A 1 265 ? 11.417 -7.311 13.198 1.00 90.00 265 ASP A N 1
ATOM 2043 C CA . ASP A 1 265 ? 12.228 -7.682 14.366 1.00 90.00 265 ASP A CA 1
ATOM 2044 C C . ASP A 1 265 ? 13.570 -6.935 14.386 1.00 90.00 265 ASP A C 1
ATOM 2046 O O . ASP A 1 265 ? 14.000 -6.464 15.445 1.00 90.00 265 ASP A O 1
ATOM 2050 N N . SER A 1 266 ? 14.221 -6.798 13.226 1.00 84.88 266 SER A N 1
ATOM 2051 C CA . SER A 1 266 ? 15.505 -6.098 13.098 1.00 84.88 266 SER A CA 1
ATOM 2052 C C . SER A 1 266 ? 15.402 -4.596 13.396 1.00 84.88 266 SER A C 1
ATOM 2054 O O . SER A 1 266 ? 16.359 -3.997 13.884 1.00 84.88 266 SER A O 1
ATOM 2056 N N . LEU A 1 267 ? 14.219 -4.007 13.186 1.00 88.19 267 LEU A N 1
ATOM 2057 C CA . LEU A 1 267 ? 13.938 -2.580 13.368 1.00 88.19 267 LEU A CA 1
ATOM 2058 C C . LEU A 1 267 ? 13.414 -2.239 14.775 1.00 88.19 267 LEU A C 1
ATOM 2060 O O . LEU A 1 267 ? 13.148 -1.072 15.090 1.00 88.19 267 LEU A O 1
ATOM 2064 N N . VAL A 1 268 ? 13.235 -3.231 15.655 1.00 91.56 268 VAL A N 1
ATOM 2065 C CA . VAL A 1 268 ? 12.718 -3.008 17.012 1.00 91.56 268 VAL A CA 1
ATOM 2066 C C . VAL A 1 268 ? 13.678 -2.138 17.825 1.00 91.56 268 VAL A C 1
ATOM 2068 O O . VAL A 1 268 ? 14.747 -2.559 18.260 1.00 91.56 268 VAL A O 1
ATOM 2071 N N . GLY A 1 269 ? 13.220 -0.934 18.162 1.00 91.25 269 GLY A N 1
ATOM 2072 C CA . GLY A 1 269 ? 13.979 0.044 18.932 1.00 91.25 269 GLY A CA 1
ATOM 2073 C C . GLY A 1 269 ? 14.972 0.871 18.130 1.00 91.25 269 GLY A C 1
ATOM 2074 O O . GLY A 1 269 ? 15.624 1.729 18.731 1.00 91.25 269 GLY A O 1
ATOM 2075 N N . GLU A 1 270 ? 15.039 0.665 16.818 1.00 88.31 270 GLU A N 1
ATOM 2076 C CA . GLU A 1 270 ? 15.860 1.468 15.922 1.00 88.31 270 GLU A CA 1
ATOM 2077 C C . GLU A 1 270 ? 15.224 2.835 15.647 1.00 88.31 270 GLU A C 1
ATOM 2079 O O . GLU A 1 270 ? 14.021 3.050 15.824 1.00 88.31 270 GLU A O 1
ATOM 2084 N N . GLY A 1 271 ? 16.076 3.809 15.329 1.00 87.06 271 GLY A N 1
ATOM 2085 C CA . GLY A 1 271 ? 15.647 5.122 14.855 1.00 87.06 271 GLY A CA 1
ATOM 2086 C C . GLY A 1 271 ? 15.501 5.136 13.339 1.00 87.06 271 GLY A C 1
ATOM 2087 O O . GLY A 1 271 ? 15.944 4.219 12.656 1.00 87.06 271 GLY A O 1
ATOM 2088 N N . TYR A 1 272 ? 14.924 6.203 12.804 1.00 81.12 272 TYR A N 1
ATOM 2089 C CA . TYR A 1 272 ? 14.760 6.365 11.363 1.00 81.12 272 TYR A CA 1
ATOM 2090 C C . TYR A 1 272 ? 14.848 7.834 10.958 1.00 81.12 272 TYR A C 1
ATOM 2092 O O . TYR A 1 272 ? 14.633 8.744 11.764 1.00 81.12 272 TYR A O 1
ATOM 2100 N N . ASN A 1 273 ? 15.152 8.073 9.685 1.00 74.06 273 ASN A N 1
ATOM 2101 C CA . ASN A 1 273 ? 15.088 9.401 9.094 1.00 74.06 273 ASN A CA 1
ATOM 2102 C C . ASN A 1 273 ? 13.705 9.626 8.482 1.00 74.06 273 ASN A C 1
ATOM 2104 O O . ASN A 1 273 ? 13.207 8.796 7.727 1.00 74.06 273 ASN A O 1
ATOM 2108 N N . SER A 1 274 ? 13.081 10.764 8.777 1.00 72.25 274 SER A N 1
ATOM 2109 C CA . SER A 1 274 ? 11.806 11.148 8.168 1.00 72.25 274 SER A CA 1
ATOM 2110 C C . SER A 1 274 ? 11.763 12.651 7.932 1.00 72.25 274 SER A C 1
ATOM 2112 O O . SER A 1 274 ? 12.024 13.442 8.840 1.00 72.25 274 SER A O 1
ATOM 2114 N N . TYR A 1 275 ? 11.476 13.063 6.693 1.00 72.69 275 TYR A N 1
ATOM 2115 C CA . TYR A 1 275 ? 11.413 14.473 6.277 1.00 72.69 275 TYR A CA 1
ATOM 2116 C C . TYR A 1 275 ? 12.652 15.311 6.667 1.00 72.69 275 TYR A C 1
ATOM 2118 O O . TYR A 1 275 ? 12.531 16.482 7.032 1.00 72.69 275 TYR A O 1
ATOM 2126 N N . GLY A 1 276 ? 13.849 14.712 6.613 1.00 71.69 276 GLY A N 1
ATOM 2127 C CA . GLY A 1 276 ? 15.114 15.365 6.978 1.00 71.69 276 GLY A CA 1
ATOM 2128 C C . GLY A 1 276 ? 15.375 15.477 8.487 1.00 71.69 276 GLY A C 1
ATOM 2129 O O . GLY A 1 276 ? 16.271 16.215 8.898 1.00 71.69 276 GLY A O 1
ATOM 2130 N N . PHE A 1 277 ? 14.601 14.773 9.317 1.00 75.81 277 PHE A N 1
ATOM 2131 C CA . PHE A 1 277 ? 14.814 14.674 10.758 1.00 75.81 277 PHE A CA 1
ATOM 2132 C C . PHE A 1 277 ? 15.243 13.261 11.147 1.00 75.81 277 PHE A C 1
ATOM 2134 O O . PHE A 1 277 ? 14.604 12.293 10.747 1.00 75.81 277 PHE A O 1
ATOM 2141 N N . GLU A 1 278 ? 16.277 13.168 11.983 1.00 82.62 278 GLU A N 1
ATOM 2142 C CA . GLU A 1 278 ? 16.668 11.930 12.658 1.00 82.62 278 GLU A CA 1
ATOM 2143 C C . GLU A 1 278 ? 15.739 11.715 13.862 1.00 82.62 278 GLU A C 1
ATOM 2145 O O . GLU A 1 278 ? 15.754 12.488 14.831 1.00 82.62 278 GLU A O 1
ATOM 2150 N N . ILE A 1 279 ? 14.888 10.694 13.783 1.00 86.75 279 ILE A N 1
ATOM 2151 C CA . ILE A 1 279 ? 13.947 10.322 14.836 1.00 86.75 279 ILE A CA 1
ATOM 2152 C C . ILE A 1 279 ? 14.568 9.181 15.648 1.00 86.75 279 ILE A C 1
ATOM 2154 O O . ILE A 1 279 ? 14.828 8.109 15.103 1.00 86.75 279 ILE A O 1
ATOM 2158 N N . PRO A 1 280 ? 14.835 9.382 16.952 1.00 89.94 280 PRO A N 1
ATOM 2159 C CA . PRO A 1 280 ? 15.452 8.352 17.771 1.00 89.94 280 PRO A CA 1
ATOM 2160 C C . PRO A 1 280 ? 14.477 7.204 18.039 1.00 89.94 280 PRO A C 1
ATOM 2162 O O . PRO A 1 280 ? 13.311 7.435 18.366 1.00 89.94 280 PRO A O 1
ATOM 2165 N N . GLY A 1 281 ? 14.995 5.980 17.995 1.00 89.44 281 GLY A N 1
ATOM 2166 C CA . GLY A 1 281 ? 14.232 4.781 18.309 1.00 89.44 281 GLY A CA 1
ATOM 2167 C C . GLY A 1 281 ? 13.790 4.685 19.769 1.00 89.44 281 GLY A C 1
ATOM 2168 O O . GLY A 1 281 ? 14.399 5.251 20.687 1.00 89.44 281 GLY A O 1
ATOM 2169 N N . LEU A 1 282 ? 12.708 3.938 19.993 1.00 91.06 282 LEU A N 1
ATOM 2170 C CA . LEU A 1 282 ? 12.151 3.654 21.314 1.00 91.06 282 LEU A CA 1
ATOM 2171 C C . LEU A 1 282 ? 12.339 2.170 21.653 1.00 91.06 282 LEU A C 1
ATOM 2173 O O . LEU A 1 282 ? 11.765 1.326 20.973 1.00 91.06 282 LEU A O 1
ATOM 2177 N N . PRO A 1 283 ? 13.065 1.811 22.731 1.00 93.00 283 PRO A N 1
ATOM 2178 C CA . PRO A 1 283 ? 13.324 0.410 23.056 1.00 93.00 283 PRO A CA 1
ATOM 2179 C C . PRO A 1 283 ? 12.053 -0.449 23.099 1.00 93.00 283 PRO A C 1
ATOM 2181 O O . PRO A 1 283 ? 11.095 -0.105 23.800 1.00 93.00 283 PRO A O 1
ATOM 2184 N N . ASN A 1 284 ? 12.086 -1.598 22.418 1.00 91.00 284 ASN A N 1
ATOM 2185 C CA . ASN A 1 284 ? 10.969 -2.544 22.268 1.00 91.00 284 ASN A CA 1
ATOM 2186 C C . ASN A 1 284 ? 9.740 -1.990 21.521 1.00 91.00 284 ASN A C 1
ATOM 2188 O O . ASN A 1 284 ? 8.637 -2.480 21.746 1.00 91.00 284 ASN A O 1
ATOM 2192 N N . HIS A 1 285 ? 9.903 -0.956 20.696 1.00 91.56 285 HIS A N 1
ATOM 2193 C CA . HIS A 1 285 ? 8.833 -0.417 19.860 1.00 91.56 285 HIS A CA 1
ATOM 2194 C C . HIS A 1 285 ? 9.280 -0.341 18.407 1.00 91.56 285 HIS A C 1
ATOM 2196 O O . HIS A 1 285 ? 10.468 -0.218 18.111 1.00 91.56 285 HIS A O 1
ATOM 2202 N N . VAL A 1 286 ? 8.293 -0.366 17.525 1.00 91.94 286 VAL A N 1
ATOM 2203 C CA . VAL A 1 286 ? 8.428 -0.057 16.106 1.00 91.94 286 VAL A CA 1
ATOM 2204 C C . VAL A 1 286 ? 7.500 1.109 15.777 1.00 91.94 286 VAL A C 1
ATOM 2206 O O . VAL A 1 286 ? 6.583 1.413 16.544 1.00 91.94 286 VAL A O 1
ATOM 2209 N N . ASP A 1 287 ? 7.768 1.783 14.666 1.00 88.56 287 ASP A N 1
ATOM 2210 C CA . ASP A 1 287 ? 6.982 2.915 14.177 1.00 88.56 287 ASP A CA 1
ATOM 2211 C C . ASP A 1 287 ? 6.257 2.536 12.874 1.00 88.56 287 ASP A C 1
ATOM 2213 O O . ASP A 1 287 ? 6.583 1.524 12.251 1.00 88.56 287 ASP A O 1
ATOM 2217 N N . GLN A 1 288 ? 5.306 3.356 12.421 1.00 87.38 288 GLN A N 1
ATOM 2218 C CA . GLN A 1 288 ? 4.635 3.178 11.129 1.00 87.38 288 GLN A CA 1
ATOM 2219 C C . GLN A 1 288 ? 5.637 3.142 9.969 1.00 87.38 288 GLN A C 1
ATOM 2221 O O . GLN A 1 288 ? 5.422 2.422 8.998 1.00 87.38 288 GLN A O 1
ATOM 2226 N N . THR A 1 289 ? 6.762 3.857 10.095 1.00 85.88 289 THR A N 1
ATOM 2227 C CA . THR A 1 289 ? 7.856 3.781 9.115 1.00 85.88 289 THR A CA 1
ATOM 2228 C C . THR A 1 289 ? 8.438 2.368 9.038 1.00 85.88 289 THR A C 1
ATOM 2230 O O . THR A 1 289 ? 8.580 1.840 7.944 1.00 85.88 289 THR A O 1
ATOM 2233 N N . HIS A 1 290 ? 8.699 1.710 10.171 1.00 89.44 290 HIS A N 1
ATOM 2234 C CA . HIS A 1 290 ? 9.213 0.332 10.179 1.00 89.44 290 HIS A CA 1
ATOM 2235 C C . HIS A 1 290 ? 8.191 -0.667 9.621 1.00 89.44 290 HIS A C 1
ATOM 2237 O O . HIS A 1 290 ? 8.557 -1.599 8.907 1.00 89.44 290 HIS A O 1
ATOM 2243 N N . ILE A 1 291 ? 6.901 -0.456 9.910 1.00 91.00 291 ILE A N 1
ATOM 2244 C CA . ILE A 1 291 ? 5.813 -1.269 9.350 1.00 91.00 291 ILE A CA 1
ATOM 2245 C C . ILE A 1 291 ? 5.785 -1.133 7.824 1.00 91.00 291 ILE A C 1
ATOM 2247 O O . ILE A 1 291 ? 5.735 -2.143 7.132 1.00 91.00 291 ILE A O 1
ATOM 2251 N N . PHE A 1 292 ? 5.874 0.092 7.296 1.00 86.12 292 PHE A N 1
ATOM 2252 C CA . PHE A 1 292 ? 5.959 0.328 5.853 1.00 86.12 292 PHE A CA 1
ATOM 2253 C C . PHE A 1 292 ? 7.173 -0.368 5.229 1.00 86.12 292 PHE A C 1
ATOM 2255 O O . PHE A 1 292 ? 7.022 -1.036 4.215 1.00 86.12 292 PHE A O 1
ATOM 2262 N N . GLN A 1 293 ? 8.348 -0.258 5.851 1.00 82.69 293 GLN A N 1
ATOM 2263 C CA . GLN A 1 293 ? 9.575 -0.904 5.369 1.00 82.69 293 GLN A CA 1
ATOM 2264 C C . GLN A 1 293 ? 9.424 -2.428 5.307 1.00 82.69 293 GLN A C 1
ATOM 2266 O O . GLN A 1 293 ? 9.775 -3.045 4.310 1.00 82.69 293 GLN A O 1
ATOM 2271 N N . THR A 1 294 ? 8.814 -3.018 6.336 1.00 86.69 294 THR A N 1
ATOM 2272 C CA . THR A 1 294 ? 8.516 -4.457 6.385 1.00 86.69 294 THR A CA 1
ATOM 2273 C C . THR A 1 294 ? 7.514 -4.860 5.302 1.00 86.69 294 THR A C 1
ATOM 2275 O O . THR A 1 294 ? 7.701 -5.863 4.626 1.00 86.69 294 THR A O 1
ATOM 2278 N N . MET A 1 295 ? 6.450 -4.073 5.105 1.00 84.62 295 MET A N 1
ATOM 2279 C CA . MET A 1 295 ? 5.455 -4.331 4.059 1.00 84.62 295 MET A CA 1
ATOM 2280 C C . MET A 1 295 ? 6.058 -4.223 2.658 1.00 84.62 295 MET A C 1
ATOM 2282 O O . MET A 1 295 ? 5.727 -5.033 1.799 1.00 84.62 295 MET A O 1
ATOM 2286 N N . ALA A 1 296 ? 6.930 -3.238 2.430 1.00 79.06 296 ALA A N 1
ATOM 2287 C CA . ALA A 1 296 ? 7.654 -3.096 1.174 1.00 79.06 296 ALA A CA 1
ATOM 2288 C C . ALA A 1 296 ? 8.523 -4.332 0.930 1.00 79.06 296 ALA A C 1
ATOM 2290 O O . ALA A 1 296 ? 8.347 -4.978 -0.096 1.00 79.06 296 ALA A O 1
ATOM 2291 N N . ALA A 1 297 ? 9.342 -4.711 1.917 1.00 78.50 297 ALA A N 1
ATOM 2292 C CA . ALA A 1 297 ? 10.219 -5.872 1.836 1.00 78.50 297 ALA A CA 1
ATOM 2293 C C . ALA A 1 297 ? 9.463 -7.181 1.544 1.00 78.50 297 ALA A C 1
ATOM 2295 O O . ALA A 1 297 ? 9.878 -7.961 0.690 1.00 78.50 297 ALA A O 1
ATOM 2296 N N . ALA A 1 298 ? 8.307 -7.387 2.185 1.00 80.06 298 ALA A N 1
ATOM 2297 C CA . ALA A 1 298 ? 7.473 -8.570 1.976 1.00 80.06 298 ALA A CA 1
ATOM 2298 C C . ALA A 1 298 ? 6.892 -8.661 0.552 1.00 80.06 298 ALA A C 1
ATOM 2300 O O . ALA A 1 298 ? 6.759 -9.756 0.014 1.00 80.06 298 ALA A O 1
ATOM 2301 N N . VAL A 1 299 ? 6.551 -7.528 -0.072 1.00 75.38 299 VAL A N 1
ATOM 2302 C CA . VAL A 1 299 ? 6.016 -7.500 -1.447 1.00 75.38 299 VAL A CA 1
ATOM 2303 C C . VAL A 1 299 ? 7.136 -7.563 -2.487 1.00 75.38 299 VAL A C 1
ATOM 2305 O O . VAL A 1 299 ? 6.932 -8.103 -3.571 1.00 75.38 299 VAL A O 1
ATOM 2308 N N . THR A 1 300 ? 8.317 -7.024 -2.178 1.00 72.94 300 THR A N 1
ATOM 2309 C CA . THR A 1 300 ? 9.483 -7.074 -3.071 1.00 72.94 300 THR A CA 1
ATOM 2310 C C . THR A 1 300 ? 10.285 -8.365 -2.950 1.00 72.94 300 THR A C 1
ATOM 2312 O O . THR A 1 300 ? 11.135 -8.608 -3.799 1.00 72.94 300 THR A O 1
ATOM 2315 N N . GLY A 1 301 ? 10.012 -9.192 -1.935 1.00 72.00 301 GLY A N 1
ATOM 2316 C CA . GLY A 1 301 ? 10.738 -10.433 -1.679 1.00 72.00 301 GLY A CA 1
ATOM 2317 C C . GLY A 1 301 ? 12.171 -10.192 -1.212 1.00 72.00 301 GLY A C 1
ATOM 2318 O O . GLY A 1 301 ? 13.057 -10.934 -1.624 1.00 72.00 301 GLY A O 1
ATOM 2319 N N . THR A 1 302 ? 12.398 -9.137 -0.422 1.00 71.81 302 THR A N 1
ATOM 2320 C CA . THR A 1 302 ? 13.727 -8.773 0.091 1.00 71.81 302 THR A CA 1
ATOM 2321 C C . THR A 1 302 ? 13.887 -9.172 1.557 1.00 71.81 302 THR A C 1
ATOM 2323 O O . THR A 1 302 ? 13.042 -8.834 2.385 1.00 71.81 302 THR A O 1
ATOM 2326 N N . ASP A 1 303 ? 14.999 -9.825 1.871 1.00 67.75 303 ASP A N 1
ATOM 2327 C CA . ASP A 1 303 ? 15.418 -10.319 3.181 1.00 67.75 303 ASP A CA 1
ATOM 2328 C C . ASP A 1 303 ? 16.012 -9.209 4.071 1.00 67.75 303 ASP A C 1
ATOM 2330 O O . ASP A 1 303 ? 15.975 -9.298 5.301 1.00 67.75 303 ASP A O 1
ATOM 2334 N N . ASN A 1 304 ? 16.547 -8.142 3.470 1.00 73.81 304 ASN A N 1
ATOM 2335 C CA . ASN A 1 304 ? 17.156 -7.019 4.183 1.00 73.81 304 ASN A CA 1
ATOM 2336 C C . ASN A 1 304 ? 16.624 -5.685 3.666 1.00 73.81 304 ASN A C 1
ATOM 2338 O O . ASN A 1 304 ? 16.459 -5.488 2.466 1.00 73.81 304 ASN A O 1
ATOM 2342 N N . TYR A 1 305 ? 16.418 -4.733 4.571 1.00 80.00 305 TYR A N 1
ATOM 2343 C CA . TYR A 1 305 ? 16.021 -3.377 4.217 1.00 80.00 305 TYR A CA 1
ATOM 2344 C C . TYR A 1 305 ? 17.019 -2.374 4.798 1.00 80.00 305 TYR A C 1
ATOM 2346 O O . TYR A 1 305 ? 17.115 -2.197 6.015 1.00 80.00 305 TYR A O 1
ATOM 2354 N N . ILE A 1 306 ? 17.737 -1.671 3.925 1.00 82.94 306 ILE A N 1
ATOM 2355 C CA . ILE A 1 306 ? 18.699 -0.630 4.283 1.00 82.94 306 ILE A CA 1
ATOM 2356 C C . ILE A 1 306 ? 18.155 0.717 3.811 1.00 82.94 306 ILE A C 1
ATOM 2358 O O . ILE A 1 306 ? 17.865 0.907 2.636 1.00 82.94 306 ILE A O 1
ATOM 2362 N N . ASN A 1 307 ? 18.054 1.687 4.720 1.00 84.38 307 ASN A N 1
ATOM 2363 C CA . ASN A 1 307 ? 17.628 3.046 4.388 1.00 84.38 307 ASN A CA 1
ATOM 2364 C C . ASN A 1 307 ? 18.603 4.072 4.952 1.00 84.38 307 ASN A C 1
ATOM 2366 O O . ASN A 1 307 ? 18.815 4.136 6.166 1.00 84.38 307 ASN A O 1
ATOM 2370 N N . GLY A 1 308 ? 19.186 4.851 4.051 1.00 84.19 308 GLY A N 1
ATOM 2371 C CA . GLY A 1 308 ? 20.227 5.820 4.325 1.00 84.19 308 GLY A CA 1
ATOM 2372 C C . GLY A 1 308 ? 19.720 7.151 4.858 1.00 84.19 308 GLY A C 1
ATOM 2373 O O . GLY A 1 308 ? 18.668 7.271 5.509 1.00 84.19 308 GLY A O 1
ATOM 2374 N N . SER A 1 309 ? 20.517 8.185 4.634 1.00 83.56 309 SER A N 1
ATOM 2375 C CA . SER A 1 309 ? 20.236 9.548 5.052 1.00 83.56 309 SER A CA 1
ATOM 2376 C C . SER A 1 309 ? 20.516 10.527 3.913 1.00 83.56 309 SER A C 1
ATOM 2378 O O . SER A 1 309 ? 20.623 10.170 2.758 1.00 83.56 309 SER A O 1
ATOM 2380 N N . GLN A 1 310 ? 20.548 11.817 4.220 1.00 85.94 310 GLN A N 1
ATOM 2381 C CA . GLN A 1 310 ? 20.825 12.859 3.227 1.00 85.94 310 GLN A CA 1
ATOM 2382 C C . GLN A 1 310 ? 22.336 13.155 3.119 1.00 85.94 310 GLN A C 1
ATOM 2384 O O . GLN A 1 310 ? 22.712 14.294 2.836 1.00 85.94 310 GLN A O 1
ATOM 2389 N N . ASN A 1 311 ? 23.201 12.214 3.513 1.00 88.75 311 ASN A N 1
ATOM 2390 C CA . ASN A 1 311 ? 24.648 12.402 3.594 1.00 88.75 311 ASN A CA 1
ATOM 2391 C C . ASN A 1 311 ? 25.366 11.295 2.823 1.00 88.75 311 ASN A C 1
ATOM 2393 O O . ASN A 1 311 ? 24.876 10.190 2.739 1.00 88.75 311 ASN A O 1
ATOM 2397 N N . ALA A 1 312 ? 26.603 11.549 2.393 1.00 92.62 312 ALA A N 1
ATOM 2398 C CA . ALA A 1 312 ? 27.378 10.512 1.718 1.00 92.62 312 ALA A CA 1
ATOM 2399 C C . ALA A 1 312 ? 27.672 9.320 2.649 1.00 92.62 312 ALA A C 1
ATOM 2401 O O . ALA A 1 312 ? 28.348 9.463 3.682 1.00 92.62 312 ALA A O 1
ATOM 2402 N N . GLU A 1 313 ? 27.220 8.140 2.246 1.00 93.31 313 GLU A N 1
ATOM 2403 C CA . GLU A 1 313 ? 27.217 6.899 3.005 1.00 93.31 313 GLU A CA 1
ATOM 2404 C C . GLU A 1 313 ? 27.820 5.734 2.194 1.00 93.31 313 GLU A C 1
ATOM 2406 O O . GLU A 1 313 ? 28.262 5.847 1.047 1.00 93.31 313 GLU A O 1
ATOM 2411 N N . THR A 1 314 ? 27.993 4.589 2.852 1.00 93.38 314 THR A N 1
ATOM 2412 C CA . THR A 1 314 ? 28.440 3.360 2.190 1.00 93.38 314 THR A CA 1
ATOM 2413 C C . THR A 1 314 ? 27.617 2.208 2.721 1.00 93.38 314 THR A C 1
ATOM 2415 O O . THR A 1 314 ? 27.731 1.870 3.903 1.00 93.38 314 THR A O 1
ATOM 2418 N N . PHE A 1 315 ? 26.832 1.607 1.837 1.00 90.12 315 PHE A N 1
ATOM 2419 C CA . PHE A 1 315 ? 25.976 0.473 2.131 1.00 90.12 315 PHE A CA 1
ATOM 2420 C C . PHE A 1 315 ? 26.552 -0.788 1.507 1.00 90.12 315 PHE A C 1
ATOM 2422 O O . PHE A 1 315 ? 27.100 -0.784 0.404 1.00 90.12 315 PHE A O 1
ATOM 2429 N N . VAL A 1 316 ? 26.473 -1.863 2.274 1.00 89.56 316 VAL A N 1
ATOM 2430 C CA . VAL A 1 316 ? 26.781 -3.208 1.820 1.00 89.56 316 VAL A CA 1
ATOM 2431 C C . VAL A 1 316 ? 25.628 -4.058 2.318 1.00 89.56 316 VAL A C 1
ATOM 2433 O O . VAL A 1 316 ? 25.382 -4.062 3.528 1.00 89.56 316 VAL A O 1
ATOM 2436 N N . GLY A 1 317 ? 24.930 -4.687 1.384 1.00 85.62 317 GLY A N 1
ATOM 2437 C CA . GLY A 1 317 ? 23.886 -5.658 1.636 1.00 85.62 317 GLY A CA 1
ATOM 2438 C C . GLY A 1 317 ? 24.409 -6.918 2.324 1.00 85.62 317 GLY A C 1
ATOM 2439 O O . GLY A 1 317 ? 25.554 -6.977 2.801 1.00 85.62 317 GLY A O 1
ATOM 2440 N N . GLU A 1 318 ? 23.551 -7.918 2.437 1.00 82.94 318 GLU A N 1
ATOM 2441 C CA . GLU A 1 318 ? 23.878 -9.216 3.012 1.00 82.94 318 GLU A CA 1
ATOM 2442 C C . GLU A 1 318 ? 23.864 -10.304 1.931 1.00 82.94 318 GLU A C 1
ATOM 2444 O O . GLU A 1 318 ? 24.327 -10.088 0.827 1.00 82.94 318 GLU A O 1
ATOM 2449 N N . ALA A 1 319 ? 23.518 -11.539 2.272 1.00 82.19 319 ALA A N 1
ATOM 2450 C CA . ALA A 1 319 ? 23.224 -12.543 1.259 1.00 82.19 319 ALA A CA 1
ATOM 2451 C C . ALA A 1 319 ? 21.719 -12.780 1.301 1.00 82.19 319 ALA A C 1
ATOM 2453 O O . ALA A 1 319 ? 21.178 -12.884 2.402 1.00 82.19 319 ALA A O 1
ATOM 2454 N N . GLY A 1 320 ? 21.095 -12.949 0.144 1.00 83.62 320 GLY A N 1
ATOM 2455 C CA . GLY A 1 320 ? 19.653 -12.812 -0.013 1.00 83.62 320 GLY A CA 1
ATOM 2456 C C . GLY A 1 320 ? 19.328 -11.559 -0.818 1.00 83.62 320 GLY A C 1
ATOM 2457 O O . GLY A 1 320 ? 20.224 -10.822 -1.204 1.00 83.62 320 GLY A O 1
ATOM 2458 N N . ASN A 1 321 ? 18.044 -11.367 -1.082 1.00 86.50 321 ASN A N 1
ATOM 2459 C CA . ASN A 1 321 ? 17.547 -10.227 -1.842 1.00 86.50 321 ASN A CA 1
ATOM 2460 C C . ASN A 1 321 ? 17.477 -9.001 -0.923 1.00 86.50 321 ASN A C 1
ATOM 2462 O O . ASN A 1 321 ? 16.837 -9.066 0.123 1.00 86.50 321 ASN A O 1
ATOM 2466 N N . ASP A 1 322 ? 18.036 -7.863 -1.296 1.00 86.50 322 ASP A N 1
ATOM 2467 C CA . ASP A 1 322 ? 18.100 -6.682 -0.439 1.00 86.50 322 ASP A CA 1
ATOM 2468 C C . ASP A 1 322 ? 17.324 -5.501 -1.036 1.00 86.50 322 ASP A C 1
ATOM 2470 O O . ASP A 1 322 ? 17.359 -5.257 -2.234 1.00 86.50 322 ASP A O 1
ATOM 2474 N N . LEU A 1 323 ? 16.646 -4.706 -0.205 1.00 87.12 323 LEU A N 1
ATOM 2475 C CA . LEU A 1 323 ? 16.103 -3.398 -0.581 1.00 87.12 323 LEU A CA 1
ATOM 2476 C C . LEU A 1 323 ? 16.966 -2.299 0.041 1.00 87.12 323 LEU A C 1
ATOM 2478 O O . LEU A 1 323 ? 16.905 -2.053 1.247 1.00 87.12 323 LEU A O 1
ATOM 2482 N N . ILE A 1 324 ? 17.753 -1.608 -0.781 1.00 89.94 324 ILE A N 1
ATOM 2483 C CA . ILE A 1 324 ? 18.671 -0.550 -0.353 1.00 89.94 324 ILE A CA 1
ATOM 2484 C C . ILE A 1 324 ? 18.222 0.795 -0.921 1.00 89.94 324 ILE A C 1
ATOM 2486 O O . ILE A 1 324 ? 18.170 0.987 -2.130 1.00 89.94 324 ILE A O 1
ATOM 2490 N N . ILE A 1 325 ? 17.947 1.760 -0.045 1.00 90.38 325 ILE A N 1
ATOM 2491 C CA . ILE A 1 325 ? 17.571 3.131 -0.403 1.00 90.38 325 ILE A CA 1
ATOM 2492 C C . ILE A 1 325 ? 18.600 4.089 0.199 1.00 90.38 325 ILE A C 1
ATOM 2494 O O . ILE A 1 325 ? 18.575 4.331 1.404 1.00 90.38 325 ILE A O 1
ATOM 2498 N N . ALA A 1 326 ? 19.513 4.625 -0.611 1.00 90.88 326 ALA A N 1
ATOM 2499 C CA . ALA A 1 326 ? 20.635 5.434 -0.127 1.00 90.88 326 ALA A CA 1
ATOM 2500 C C . ALA A 1 326 ? 20.247 6.902 0.164 1.00 90.88 326 ALA A C 1
ATOM 2502 O O . ALA A 1 326 ? 20.664 7.447 1.184 1.00 90.88 326 ALA A O 1
ATOM 2503 N N . LEU A 1 327 ? 19.275 7.431 -0.591 1.00 90.25 327 LEU A N 1
ATOM 2504 C CA . LEU A 1 327 ? 18.612 8.737 -0.471 1.00 90.25 327 LEU A CA 1
ATOM 2505 C C . LEU A 1 327 ? 19.378 9.936 -1.036 1.00 90.25 327 LEU A C 1
ATOM 2507 O O . LEU A 1 327 ? 18.858 10.528 -1.975 1.00 90.25 327 LEU A O 1
ATOM 2511 N N . GLY A 1 328 ? 20.471 10.424 -0.449 1.00 89.88 328 GLY A N 1
ATOM 2512 C CA . GLY A 1 328 ? 21.098 11.619 -1.022 1.00 89.88 328 GLY A CA 1
ATOM 2513 C C . GLY A 1 328 ? 22.505 11.955 -0.554 1.00 89.88 328 GLY A C 1
ATOM 2514 O O . GLY A 1 328 ? 22.953 11.515 0.494 1.00 89.88 328 GLY A O 1
ATOM 2515 N N . ASP A 1 329 ? 23.133 12.881 -1.286 1.00 95.38 329 ASP A N 1
ATOM 2516 C CA . ASP A 1 329 ? 24.590 13.022 -1.434 1.00 95.38 329 ASP A CA 1
ATOM 2517 C C . ASP A 1 329 ? 25.197 11.805 -2.168 1.00 95.38 329 ASP A C 1
ATOM 2519 O O . ASP A 1 329 ? 24.487 10.979 -2.703 1.00 95.38 329 ASP A O 1
ATOM 2523 N N . ASN A 1 330 ? 26.521 11.759 -2.315 1.00 97.25 330 ASN A N 1
ATOM 2524 C CA . ASN A 1 330 ? 27.193 10.770 -3.159 1.00 97.25 330 ASN A CA 1
ATOM 2525 C C . ASN A 1 330 ? 27.449 9.472 -2.383 1.00 97.25 330 ASN A C 1
ATOM 2527 O O . ASN A 1 330 ? 28.379 9.417 -1.564 1.00 97.25 330 ASN A O 1
ATOM 2531 N N . ASP A 1 331 ? 26.694 8.433 -2.701 1.00 95.88 331 ASP A N 1
ATOM 2532 C CA . ASP A 1 331 ? 26.689 7.159 -2.001 1.00 95.88 331 ASP A CA 1
ATOM 2533 C C . ASP A 1 331 ? 27.507 6.071 -2.706 1.00 95.88 331 ASP A C 1
ATOM 2535 O O . ASP A 1 331 ? 27.930 6.159 -3.863 1.00 95.88 331 ASP A O 1
ATOM 2539 N N . THR A 1 332 ? 27.825 5.015 -1.961 1.00 95.50 332 THR A N 1
ATOM 2540 C CA . THR A 1 332 ? 28.413 3.790 -2.514 1.00 95.50 332 THR A CA 1
ATOM 2541 C C . THR A 1 332 ? 27.651 2.585 -1.992 1.00 95.50 332 THR A C 1
ATOM 2543 O O . THR A 1 332 ? 27.682 2.320 -0.792 1.00 95.50 332 THR A O 1
ATOM 2546 N N . VAL A 1 333 ? 27.018 1.837 -2.891 1.00 94.31 333 VAL A N 1
ATOM 2547 C CA . VAL A 1 333 ? 26.159 0.694 -2.571 1.00 94.31 333 VAL A CA 1
ATOM 2548 C C . VAL A 1 333 ? 26.674 -0.573 -3.253 1.00 94.31 333 VAL A C 1
ATOM 2550 O O . VAL A 1 333 ? 27.148 -0.527 -4.390 1.00 94.31 333 VAL A O 1
ATOM 2553 N N . ALA A 1 334 ? 26.598 -1.694 -2.541 1.00 92.50 334 ALA A N 1
ATOM 2554 C CA . ALA A 1 334 ? 26.739 -3.042 -3.085 1.00 92.50 334 ALA A CA 1
ATOM 2555 C C . ALA A 1 334 ? 25.666 -3.936 -2.447 1.00 92.50 334 ALA A C 1
ATOM 2557 O O . ALA A 1 334 ? 25.655 -4.007 -1.218 1.00 92.50 334 ALA A O 1
ATOM 2558 N N . GLY A 1 335 ? 24.802 -4.571 -3.236 1.00 89.12 335 GLY A N 1
ATOM 2559 C CA . GLY A 1 335 ? 23.763 -5.501 -2.760 1.00 89.12 335 GLY A CA 1
ATOM 2560 C C . GLY A 1 335 ? 24.330 -6.857 -2.325 1.00 89.12 335 GLY A C 1
ATOM 2561 O O . GLY A 1 335 ? 24.073 -7.306 -1.221 1.00 89.12 335 GLY A O 1
ATOM 2562 N N . LEU A 1 336 ? 25.342 -7.338 -3.051 1.00 88.88 336 LEU A N 1
ATOM 2563 C CA . LEU A 1 336 ? 26.145 -8.549 -2.839 1.00 88.88 336 LEU A CA 1
ATOM 2564 C C . LEU A 1 336 ? 25.633 -9.810 -3.521 1.00 88.88 336 LEU A C 1
ATOM 2566 O O . LEU A 1 336 ? 26.393 -10.324 -4.327 1.00 88.88 336 LEU A O 1
ATOM 2570 N N . ALA A 1 337 ? 24.560 -10.441 -3.064 1.00 87.38 337 ALA A N 1
ATOM 2571 C CA . ALA A 1 337 ? 24.250 -11.808 -3.465 1.00 87.38 337 ALA A CA 1
ATOM 2572 C C . ALA A 1 337 ? 22.761 -12.086 -3.331 1.00 87.38 337 ALA A C 1
ATOM 2574 O O . ALA A 1 337 ? 22.346 -12.593 -2.295 1.00 87.38 337 ALA A O 1
ATOM 2575 N N . GLY A 1 338 ? 22.000 -11.902 -4.391 1.00 87.50 338 GLY A N 1
ATOM 2576 C CA . GLY A 1 338 ? 20.551 -12.063 -4.390 1.00 87.50 338 GLY A CA 1
ATOM 2577 C C . GLY A 1 338 ? 19.964 -11.165 -5.461 1.00 87.50 338 GLY A C 1
ATOM 2578 O O . GLY A 1 338 ? 20.710 -10.479 -6.140 1.00 87.50 338 GLY A O 1
ATOM 2579 N N . ASP A 1 339 ? 18.651 -11.216 -5.639 1.00 89.62 339 ASP A N 1
ATOM 2580 C CA . ASP A 1 339 ? 17.940 -10.311 -6.537 1.00 89.62 339 ASP A CA 1
ATOM 2581 C C . ASP A 1 339 ? 17.673 -8.999 -5.771 1.00 89.62 339 ASP A C 1
ATOM 2583 O O . ASP A 1 339 ? 16.673 -8.868 -5.054 1.00 89.62 339 ASP A O 1
ATOM 2587 N N . ASP A 1 340 ? 18.592 -8.042 -5.866 1.00 90.62 340 ASP A N 1
ATOM 2588 C CA . ASP A 1 340 ? 18.609 -6.825 -5.061 1.00 90.62 340 ASP A CA 1
ATOM 2589 C C . ASP A 1 340 ? 17.852 -5.667 -5.731 1.00 90.62 340 ASP A C 1
ATOM 2591 O O . ASP A 1 340 ? 17.819 -5.497 -6.949 1.00 90.62 340 ASP A O 1
ATOM 2595 N N . GLN A 1 341 ? 17.242 -4.805 -4.921 1.00 91.56 341 GLN A N 1
ATOM 2596 C CA . GLN A 1 341 ? 16.642 -3.540 -5.334 1.00 91.56 341 GLN A CA 1
ATOM 2597 C C . GLN A 1 341 ? 17.396 -2.369 -4.717 1.00 91.56 341 GLN A C 1
ATOM 2599 O O . GLN A 1 341 ? 17.361 -2.156 -3.504 1.00 91.56 341 GLN A O 1
ATOM 2604 N N . ILE A 1 342 ? 18.039 -1.560 -5.554 1.00 94.06 342 ILE A N 1
ATOM 2605 C CA . ILE A 1 342 ? 18.906 -0.466 -5.111 1.00 94.06 342 ILE A CA 1
ATOM 2606 C C . ILE A 1 342 ? 18.406 0.866 -5.670 1.00 94.06 342 ILE A C 1
ATOM 2608 O O . ILE A 1 342 ? 18.220 1.018 -6.873 1.00 94.06 342 ILE A O 1
ATOM 2612 N N . TYR A 1 343 ? 18.249 1.853 -4.793 1.00 94.69 343 TYR A N 1
ATOM 2613 C CA . TYR A 1 343 ? 17.897 3.232 -5.124 1.00 94.69 343 TYR A CA 1
ATOM 2614 C C . TYR A 1 343 ? 19.005 4.164 -4.617 1.00 94.69 343 TYR A C 1
ATOM 2616 O O . TYR A 1 343 ? 19.177 4.291 -3.401 1.00 94.69 343 TYR A O 1
ATOM 2624 N N . GLY A 1 344 ? 19.750 4.805 -5.524 1.00 94.44 344 GLY A N 1
ATOM 2625 C CA . GLY A 1 344 ? 20.805 5.776 -5.193 1.00 94.44 344 GLY A CA 1
ATOM 2626 C C . GLY A 1 344 ? 20.226 7.062 -4.610 1.00 94.44 344 GLY A C 1
ATOM 2627 O O . GLY A 1 344 ? 20.410 7.364 -3.434 1.00 94.44 344 GLY A O 1
ATOM 2628 N N . GLY A 1 345 ? 19.362 7.729 -5.371 1.00 94.38 345 GLY A N 1
ATOM 2629 C CA . GLY A 1 345 ? 18.698 8.953 -4.930 1.00 94.38 345 GLY A CA 1
ATOM 2630 C C . GLY A 1 345 ? 19.423 10.193 -5.446 1.00 94.38 345 GLY A C 1
ATOM 2631 O O . GLY A 1 345 ? 19.729 10.265 -6.623 1.00 94.38 345 GLY A O 1
ATOM 2632 N N . ASP A 1 346 ? 19.600 11.228 -4.627 1.00 94.56 346 ASP A N 1
ATOM 2633 C CA . ASP A 1 346 ? 20.219 12.485 -5.067 1.00 94.56 346 ASP A CA 1
ATOM 2634 C C . ASP A 1 346 ? 21.749 12.444 -4.920 1.00 94.56 346 ASP A C 1
ATOM 2636 O O . ASP A 1 346 ? 22.253 12.737 -3.842 1.00 94.56 346 ASP A O 1
ATOM 2640 N N . GLY A 1 347 ? 22.539 12.248 -5.966 1.00 96.38 347 GLY A N 1
ATOM 2641 C CA . GLY A 1 347 ? 23.984 12.106 -5.803 1.00 96.38 347 GLY A CA 1
ATOM 2642 C C . GLY A 1 347 ? 24.732 11.821 -7.092 1.00 96.38 347 GLY A C 1
ATOM 2643 O O . GLY A 1 347 ? 24.190 11.831 -8.173 1.00 96.38 347 GLY A O 1
ATOM 2644 N N . ASN A 1 348 ? 26.050 11.677 -7.015 1.00 97.81 348 ASN A N 1
ATOM 2645 C CA . ASN A 1 348 ? 26.786 10.971 -8.065 1.00 97.81 348 ASN A CA 1
ATOM 2646 C C . ASN A 1 348 ? 27.229 9.668 -7.422 1.00 97.81 348 ASN A C 1
ATOM 2648 O O . ASN A 1 348 ? 28.288 9.607 -6.776 1.00 97.81 348 ASN A O 1
ATOM 2652 N N . ASP A 1 349 ? 26.380 8.671 -7.553 1.00 97.62 349 ASP A N 1
ATOM 2653 C CA . ASP A 1 349 ? 26.424 7.452 -6.781 1.00 97.62 349 ASP A CA 1
ATOM 2654 C C . ASP A 1 349 ? 27.261 6.383 -7.473 1.00 97.62 349 ASP A C 1
ATOM 2656 O O . ASP A 1 349 ? 27.578 6.419 -8.668 1.00 97.62 349 ASP A O 1
ATOM 2660 N N . VAL A 1 350 ? 27.699 5.415 -6.676 1.00 96.50 350 VAL A N 1
ATOM 2661 C CA . VAL A 1 350 ? 28.343 4.198 -7.162 1.00 96.50 350 VAL A CA 1
ATOM 2662 C C . VAL A 1 350 ? 27.510 3.019 -6.694 1.00 96.50 350 VAL A C 1
ATOM 2664 O O . VAL A 1 350 ? 27.648 2.589 -5.551 1.00 96.50 350 VAL A O 1
ATOM 2667 N N . LEU A 1 351 ? 26.677 2.495 -7.586 1.00 96.19 351 LEU A N 1
ATOM 2668 C CA . LEU A 1 351 ? 25.701 1.449 -7.302 1.00 96.19 351 LEU A CA 1
ATOM 2669 C C . LEU A 1 351 ? 26.123 0.143 -7.969 1.00 96.19 351 LEU A C 1
ATOM 2671 O O . LEU A 1 351 ? 26.554 0.132 -9.127 1.00 96.19 351 LEU A O 1
ATOM 2675 N N . ARG A 1 352 ? 26.043 -0.958 -7.226 1.00 92.88 352 ARG A N 1
ATOM 2676 C CA . ARG A 1 352 ? 26.333 -2.297 -7.739 1.00 92.88 352 ARG A CA 1
ATOM 2677 C C . ARG A 1 352 ? 25.347 -3.300 -7.183 1.00 92.88 352 ARG A C 1
ATOM 2679 O O . ARG A 1 352 ? 25.129 -3.270 -5.974 1.00 92.88 352 ARG A O 1
ATOM 2686 N N . GLY A 1 353 ? 24.840 -4.159 -8.058 1.00 89.94 353 GLY A N 1
ATOM 2687 C CA . GLY A 1 353 ? 24.027 -5.309 -7.689 1.00 89.94 353 GLY A CA 1
ATOM 2688 C C . GLY A 1 353 ? 24.822 -6.228 -6.773 1.00 89.94 353 GLY A C 1
ATOM 2689 O O . GLY A 1 353 ? 24.638 -6.217 -5.566 1.00 89.94 353 GLY A O 1
ATOM 2690 N N . ASP A 1 354 ? 25.903 -6.815 -7.285 1.00 87.00 354 ASP A N 1
ATOM 2691 C CA . ASP A 1 354 ? 26.752 -7.711 -6.485 1.00 87.00 354 ASP A CA 1
ATOM 2692 C C . ASP A 1 354 ? 28.012 -7.064 -5.828 1.00 87.00 354 ASP A C 1
ATOM 2694 O O . ASP A 1 354 ? 28.185 -5.844 -5.684 1.00 87.00 354 ASP A O 1
ATOM 2698 N N . GLU A 1 355 ? 28.956 -7.928 -5.413 1.00 78.94 355 GLU A N 1
ATOM 2699 C CA . GLU A 1 355 ? 30.201 -7.621 -4.705 1.00 78.94 355 GLU A CA 1
ATOM 2700 C C . GLU A 1 355 ? 30.988 -6.398 -5.232 1.00 78.94 355 GLU A C 1
ATOM 2702 O O . GLU A 1 355 ? 31.210 -6.138 -6.420 1.00 78.94 355 GLU A O 1
ATOM 2707 N N . ASN A 1 356 ? 31.573 -5.674 -4.274 1.00 62.44 356 ASN A N 1
ATOM 2708 C CA . ASN A 1 356 ? 32.317 -4.435 -4.499 1.00 62.44 356 ASN A CA 1
ATOM 2709 C C . ASN A 1 356 ? 33.715 -4.629 -5.147 1.00 62.44 356 ASN A C 1
ATOM 2711 O O . ASN A 1 356 ? 34.445 -3.655 -5.372 1.00 62.44 356 ASN A O 1
ATOM 2715 N N . GLU A 1 357 ? 34.131 -5.852 -5.480 1.00 61.75 357 GLU A N 1
ATOM 2716 C CA . GLU A 1 357 ? 35.366 -6.093 -6.233 1.00 61.75 357 GLU A CA 1
ATOM 2717 C C . GLU A 1 357 ? 35.046 -6.439 -7.691 1.00 61.75 357 GLU A C 1
ATOM 2719 O O . GLU A 1 357 ? 34.258 -7.330 -7.976 1.00 61.75 357 GLU A O 1
ATOM 2724 N N . ARG A 1 358 ? 35.709 -5.759 -8.640 1.00 53.44 358 ARG A N 1
ATOM 2725 C CA . ARG A 1 358 ? 35.728 -6.133 -10.067 1.00 53.44 358 ARG A CA 1
ATOM 2726 C C . ARG A 1 358 ? 36.513 -7.442 -10.213 1.00 53.44 358 ARG A C 1
ATOM 2728 O O . ARG A 1 358 ? 37.668 -7.430 -10.644 1.00 53.44 358 ARG A O 1
ATOM 2735 N N . SER A 1 359 ? 35.941 -8.544 -9.744 1.00 49.22 359 SER A N 1
ATOM 2736 C CA . SER A 1 359 ? 36.558 -9.864 -9.714 1.00 49.22 359 SER A CA 1
ATOM 2737 C C . SER A 1 359 ? 36.134 -10.642 -10.957 1.00 49.22 359 SER A C 1
ATOM 2739 O O . SER A 1 359 ? 34.990 -11.072 -11.047 1.00 49.22 359 SER A O 1
ATOM 2741 N N . PRO A 1 360 ? 37.039 -10.863 -11.930 1.00 48.19 360 PRO A N 1
ATOM 2742 C CA . PRO A 1 360 ? 36.750 -11.729 -13.060 1.00 48.19 360 PRO A CA 1
ATOM 2743 C C . PRO A 1 360 ? 36.737 -13.182 -12.571 1.00 48.19 360 PRO A C 1
ATOM 2745 O O . PRO A 1 360 ? 37.784 -13.834 -12.480 1.00 48.19 360 PRO A O 1
ATOM 2748 N N . GLY A 1 361 ? 35.544 -13.672 -12.241 1.00 50.91 361 GLY A N 1
ATOM 2749 C CA . GLY A 1 361 ? 35.248 -15.083 -12.030 1.00 50.91 361 GLY A CA 1
ATOM 2750 C C . GLY A 1 361 ? 34.797 -15.449 -10.616 1.00 50.91 361 GLY A C 1
ATOM 2751 O O . GLY A 1 361 ? 35.633 -15.787 -9.776 1.00 50.91 361 GLY A O 1
ATOM 2752 N N . GLY A 1 362 ? 33.475 -15.545 -10.442 1.00 50.12 362 GLY A N 1
ATOM 2753 C CA . GLY A 1 362 ? 32.829 -16.406 -9.447 1.00 50.12 362 GLY A CA 1
ATOM 2754 C C . GLY A 1 362 ? 31.729 -15.735 -8.625 1.00 50.12 362 GLY A C 1
ATOM 2755 O O . GLY A 1 362 ? 32.026 -15.353 -7.502 1.00 50.12 362 GLY A O 1
ATOM 2756 N N . GLN A 1 363 ? 30.512 -15.689 -9.188 1.00 61.78 363 GLN A N 1
ATOM 2757 C CA . GLN A 1 363 ? 29.192 -15.438 -8.566 1.00 61.78 363 GLN A CA 1
ATOM 2758 C C . GLN A 1 363 ? 29.068 -15.847 -7.079 1.00 61.78 363 GLN A C 1
ATOM 2760 O O . GLN A 1 363 ? 29.710 -16.812 -6.636 1.00 61.78 363 GLN A O 1
ATOM 2765 N N . PRO A 1 364 ? 28.173 -15.207 -6.318 1.00 60.16 364 PRO A N 1
ATOM 2766 C CA . PRO A 1 364 ? 26.723 -15.221 -6.520 1.00 60.16 364 PRO A CA 1
ATOM 2767 C C . PRO A 1 364 ? 26.291 -14.106 -7.471 1.00 60.16 364 PRO A C 1
ATOM 2769 O O . PRO A 1 364 ? 27.000 -13.122 -7.588 1.00 60.16 364 PRO A O 1
ATOM 2772 N N . GLY A 1 365 ? 25.246 -14.370 -8.240 1.00 73.50 365 GLY A N 1
ATOM 2773 C CA . GLY A 1 365 ? 24.554 -13.362 -9.024 1.00 73.50 365 GLY A CA 1
ATOM 2774 C C . GLY A 1 365 ? 23.074 -13.455 -8.687 1.00 73.50 365 GLY A C 1
ATOM 2775 O O . GLY A 1 365 ? 22.641 -14.514 -8.199 1.00 73.50 365 GLY A O 1
ATOM 2776 N N . GLY A 1 366 ? 22.348 -12.390 -8.965 1.00 83.12 366 GLY A N 1
ATOM 2777 C CA . GLY A 1 366 ? 20.900 -12.295 -8.911 1.00 83.12 366 GLY A CA 1
ATOM 2778 C C . GLY A 1 366 ? 20.418 -11.315 -9.968 1.00 83.12 366 GLY A C 1
ATOM 2779 O O . GLY A 1 366 ? 21.203 -10.592 -10.559 1.00 83.12 366 GLY A O 1
ATOM 2780 N N . ASP A 1 367 ? 19.135 -11.384 -10.288 1.00 91.69 367 ASP A N 1
ATOM 2781 C CA . ASP A 1 367 ? 18.523 -10.486 -11.260 1.00 91.69 367 ASP A CA 1
ATOM 2782 C C . ASP A 1 367 ? 18.199 -9.158 -10.546 1.00 91.69 367 ASP A C 1
ATOM 2784 O O . ASP A 1 367 ? 17.121 -8.991 -9.963 1.00 91.69 367 ASP A O 1
ATOM 2788 N N . ASP A 1 368 ? 19.140 -8.215 -10.576 1.00 92.81 368 ASP A N 1
ATOM 2789 C CA . ASP A 1 368 ? 19.093 -6.980 -9.798 1.00 92.81 368 ASP A CA 1
ATOM 2790 C C . ASP A 1 368 ? 18.261 -5.883 -10.470 1.00 92.81 368 ASP A C 1
ATOM 2792 O O . ASP A 1 368 ? 18.109 -5.804 -11.693 1.00 92.81 368 ASP A O 1
ATOM 2796 N N . MET A 1 369 ? 17.734 -4.958 -9.669 1.00 94.94 369 MET A N 1
ATOM 2797 C CA . MET A 1 369 ? 17.076 -3.751 -10.155 1.00 94.94 369 MET A CA 1
ATOM 2798 C C . MET A 1 369 ? 17.633 -2.499 -9.481 1.00 94.94 369 MET A C 1
ATOM 2800 O O . MET A 1 369 ? 17.445 -2.270 -8.288 1.00 94.94 369 MET A O 1
ATOM 2804 N N . ILE A 1 370 ? 18.291 -1.653 -10.272 1.00 97.12 370 ILE A N 1
ATOM 2805 C CA . ILE A 1 370 ? 19.059 -0.510 -9.774 1.00 97.12 370 ILE A CA 1
ATOM 2806 C C . ILE A 1 370 ? 18.576 0.783 -10.427 1.00 97.12 370 ILE A C 1
ATOM 2808 O O . ILE A 1 370 ? 18.535 0.880 -11.652 1.00 97.12 370 ILE A O 1
ATOM 2812 N N . TYR A 1 371 ? 18.271 1.779 -9.598 1.00 98.00 371 TYR A N 1
ATOM 2813 C CA . TYR A 1 371 ? 17.903 3.141 -9.981 1.00 98.00 371 TYR A CA 1
ATOM 2814 C C . TYR A 1 371 ? 18.965 4.123 -9.475 1.00 98.00 371 TYR A C 1
ATOM 2816 O O . TYR A 1 371 ? 19.207 4.190 -8.266 1.00 98.00 371 TYR A O 1
ATOM 2824 N N . GLY A 1 372 ? 19.593 4.865 -10.389 1.00 96.75 372 GLY A N 1
ATOM 2825 C CA . GLY A 1 372 ? 20.583 5.906 -10.097 1.00 96.75 372 GLY A CA 1
ATOM 2826 C C . GLY A 1 372 ? 19.977 7.051 -9.297 1.00 96.75 372 GLY A C 1
ATOM 2827 O O . GLY A 1 372 ? 20.345 7.282 -8.146 1.00 96.75 372 GLY A O 1
ATOM 2828 N N . GLY A 1 373 ? 18.922 7.654 -9.840 1.00 97.38 373 GLY A N 1
ATOM 2829 C CA . GLY A 1 373 ? 18.241 8.794 -9.243 1.00 97.38 373 GLY A CA 1
ATOM 2830 C C . GLY A 1 373 ? 18.632 10.098 -9.933 1.00 97.38 373 GLY A C 1
ATOM 2831 O O . GLY A 1 373 ? 18.356 10.271 -11.112 1.00 97.38 373 GLY A O 1
ATOM 2832 N N . THR A 1 374 ? 19.148 11.084 -9.201 1.00 97.12 374 THR A N 1
ATOM 2833 C CA . THR A 1 374 ? 19.569 12.364 -9.787 1.00 97.12 374 THR A CA 1
ATOM 2834 C C . THR A 1 374 ? 21.061 12.583 -9.629 1.00 97.12 374 THR A C 1
ATOM 2836 O O . THR A 1 374 ? 21.568 12.530 -8.522 1.00 97.12 374 THR A O 1
ATOM 2839 N N . GLY A 1 375 ? 21.731 13.007 -10.697 1.00 97.88 375 GLY A N 1
ATOM 2840 C CA . GLY A 1 375 ? 23.169 13.247 -10.768 1.00 97.88 375 GLY A CA 1
ATOM 2841 C C . GLY A 1 375 ? 23.870 12.181 -11.610 1.00 97.88 375 GLY A C 1
ATOM 2842 O O . GLY A 1 375 ? 23.223 11.435 -12.312 1.00 97.88 375 GLY A O 1
ATOM 2843 N N . ASN A 1 376 ? 25.202 12.214 -11.684 1.00 98.50 376 ASN A N 1
ATOM 2844 C CA . ASN A 1 376 ? 25.944 11.422 -12.668 1.00 98.50 376 ASN A CA 1
ATOM 2845 C C . ASN A 1 376 ? 26.470 10.125 -12.047 1.00 98.50 376 ASN A C 1
ATOM 2847 O O . ASN A 1 376 ? 27.571 10.101 -11.471 1.00 98.50 376 ASN A O 1
ATOM 2851 N N . ASP A 1 377 ? 25.732 9.050 -12.239 1.00 98.50 377 ASP A N 1
ATOM 2852 C CA . ASP A 1 377 ? 25.891 7.801 -11.521 1.00 98.50 377 ASP A CA 1
ATOM 2853 C C . ASP A 1 377 ? 26.799 6.797 -12.229 1.00 98.50 377 ASP A C 1
ATOM 2855 O O . ASP A 1 377 ? 27.149 6.880 -13.416 1.00 98.50 377 ASP A O 1
ATOM 2859 N N . ARG A 1 378 ? 27.261 5.828 -11.441 1.00 97.62 378 ARG A N 1
ATOM 2860 C CA . ARG A 1 378 ? 28.016 4.664 -11.900 1.00 97.62 378 ARG A CA 1
ATOM 2861 C C . ARG A 1 378 ? 27.320 3.402 -11.440 1.00 97.62 378 ARG A C 1
ATOM 2863 O O . ARG A 1 378 ? 27.460 3.029 -10.277 1.00 97.62 378 ARG A O 1
ATOM 2870 N N . ILE A 1 379 ? 26.670 2.727 -12.375 1.00 97.06 379 ILE A N 1
ATOM 2871 C CA . ILE A 1 379 ? 25.797 1.586 -12.117 1.00 97.06 379 ILE A CA 1
ATOM 2872 C C . ILE A 1 379 ? 26.398 0.333 -12.749 1.00 97.06 379 ILE A C 1
ATOM 2874 O O . ILE A 1 379 ? 26.783 0.353 -13.917 1.00 97.06 379 ILE A O 1
ATOM 2878 N N . GLY A 1 380 ? 26.513 -0.749 -11.980 1.00 93.44 380 GLY A N 1
ATOM 2879 C CA . GLY A 1 380 ? 26.958 -2.047 -12.486 1.00 93.44 380 GLY A CA 1
ATOM 2880 C C . GLY A 1 380 ? 26.057 -3.180 -12.014 1.00 93.44 380 GLY A C 1
ATOM 2881 O O . GLY A 1 380 ? 25.999 -3.382 -10.804 1.00 93.44 380 GLY A O 1
ATOM 2882 N N . GLY A 1 381 ? 25.443 -3.913 -12.942 1.00 90.12 381 GLY A N 1
ATOM 2883 C CA . GLY A 1 381 ? 24.598 -5.079 -12.659 1.00 90.12 381 GLY A CA 1
ATOM 2884 C C . GLY A 1 381 ? 25.387 -6.200 -11.992 1.00 90.12 381 GLY A C 1
ATOM 2885 O O . GLY A 1 381 ? 25.228 -6.421 -10.800 1.00 90.12 381 GLY A O 1
ATOM 2886 N N . LYS A 1 382 ? 26.445 -6.658 -12.675 1.00 87.00 382 LYS A N 1
ATOM 2887 C CA . LYS A 1 382 ? 27.402 -7.715 -12.280 1.00 87.00 382 LYS A CA 1
ATOM 2888 C C . LYS A 1 382 ? 27.004 -9.074 -12.822 1.00 87.00 382 LYS A C 1
ATOM 2890 O O . LYS A 1 382 ? 27.526 -9.420 -13.875 1.00 87.00 382 LYS A O 1
ATOM 2895 N N . GLY A 1 383 ? 26.282 -9.911 -12.094 1.00 85.50 383 GLY A N 1
ATOM 2896 C CA . GLY A 1 383 ? 25.923 -11.227 -12.599 1.00 85.50 383 GLY A CA 1
ATOM 2897 C C . GLY A 1 383 ? 24.446 -11.488 -12.428 1.00 85.50 383 GLY A C 1
ATOM 2898 O O . GLY A 1 383 ? 23.992 -11.562 -11.306 1.00 85.50 383 GLY A O 1
ATOM 2899 N N . GLY A 1 384 ? 23.750 -11.824 -13.505 1.00 88.50 384 GLY A N 1
ATOM 2900 C CA . GLY A 1 384 ? 22.295 -11.934 -13.475 1.00 88.50 384 GLY A CA 1
ATOM 2901 C C . GLY A 1 384 ? 21.696 -11.213 -14.667 1.00 88.50 384 GLY A C 1
ATOM 2902 O O . GLY A 1 384 ? 22.425 -10.749 -15.528 1.00 88.50 384 GLY A O 1
ATOM 2903 N N . ASN A 1 385 ? 20.375 -11.217 -14.786 1.00 92.19 385 ASN A N 1
ATOM 2904 C CA . ASN A 1 385 ? 19.673 -10.456 -15.816 1.00 92.19 385 ASN A CA 1
ATOM 2905 C C . ASN A 1 385 ? 19.126 -9.186 -15.176 1.00 92.19 385 ASN A C 1
ATOM 2907 O O . ASN A 1 385 ? 18.020 -9.176 -14.621 1.00 92.19 385 ASN A O 1
ATOM 2911 N N . ASP A 1 386 ? 19.897 -8.118 -15.274 1.00 94.25 386 ASP A N 1
ATOM 2912 C CA . ASP A 1 386 ? 19.698 -6.937 -14.458 1.00 94.25 386 ASP A CA 1
ATOM 2913 C C . ASP A 1 386 ? 18.816 -5.900 -15.155 1.00 94.25 386 ASP A C 1
ATOM 2915 O O . ASP A 1 386 ? 18.695 -5.829 -16.382 1.00 94.25 386 ASP A O 1
ATOM 2919 N N . LYS A 1 387 ? 18.177 -5.043 -14.360 1.00 96.94 387 LYS A N 1
ATOM 2920 C CA . LYS A 1 387 ? 17.447 -3.861 -14.827 1.00 96.94 387 LYS A CA 1
ATOM 2921 C C . LYS A 1 387 ? 18.088 -2.614 -14.247 1.00 96.94 387 LYS A C 1
ATOM 2923 O O . LYS A 1 387 ? 17.928 -2.310 -13.067 1.00 96.94 387 LYS A O 1
ATOM 2928 N N . LEU A 1 388 ? 18.784 -1.877 -15.098 1.00 98.06 388 LEU A N 1
ATOM 2929 C CA . LEU A 1 388 ? 19.640 -0.769 -14.705 1.00 98.06 388 LEU A CA 1
ATOM 2930 C C . LEU A 1 388 ? 19.113 0.539 -15.297 1.00 98.06 388 LEU A C 1
ATOM 2932 O O . LEU A 1 388 ? 19.071 0.700 -16.521 1.00 98.06 388 LEU A O 1
ATOM 2936 N N . TYR A 1 389 ? 18.740 1.470 -14.425 1.00 98.44 389 TYR A N 1
ATOM 2937 C CA . TYR A 1 389 ? 18.187 2.777 -14.770 1.00 98.44 389 TYR A CA 1
ATOM 2938 C C . TYR A 1 389 ? 19.110 3.877 -14.238 1.00 98.44 389 TYR A C 1
ATOM 2940 O O . TYR A 1 389 ? 19.346 3.939 -13.035 1.00 98.44 389 TYR A O 1
ATOM 2948 N N . GLY A 1 390 ? 19.653 4.719 -15.121 1.00 97.94 390 GLY A N 1
ATOM 2949 C CA . GLY A 1 390 ? 20.454 5.892 -14.732 1.00 97.94 390 GLY A CA 1
ATOM 2950 C C . GLY A 1 390 ? 19.599 7.024 -14.160 1.00 97.94 390 GLY A C 1
ATOM 2951 O O . GLY A 1 390 ? 19.972 7.641 -13.172 1.00 97.94 390 GLY A O 1
ATOM 2952 N N . ASP A 1 391 ? 18.381 7.172 -14.686 1.00 98.25 391 ASP A N 1
ATOM 2953 C CA . ASP A 1 391 ? 17.437 8.244 -14.363 1.00 98.25 391 ASP A CA 1
ATOM 2954 C C . ASP A 1 391 ? 17.940 9.632 -14.816 1.00 98.25 391 ASP A C 1
ATOM 2956 O O . ASP A 1 391 ? 18.045 9.856 -16.017 1.00 98.25 391 ASP A O 1
ATOM 2960 N N . ASP A 1 392 ? 18.135 10.617 -13.937 1.00 97.94 392 ASP A N 1
ATOM 2961 C CA . ASP A 1 392 ? 18.500 11.990 -14.316 1.00 97.94 392 ASP A CA 1
ATOM 2962 C C . ASP A 1 392 ? 20.020 12.208 -14.202 1.00 97.94 392 ASP A C 1
ATOM 2964 O O . ASP A 1 392 ? 20.506 12.457 -13.106 1.00 97.94 392 ASP A O 1
ATOM 2968 N N . GLY A 1 393 ? 20.772 12.326 -15.294 1.00 98.38 393 GLY A N 1
ATOM 2969 C CA . GLY A 1 393 ? 22.218 12.552 -15.212 1.00 98.38 393 GLY A CA 1
ATOM 2970 C C . GLY A 1 393 ? 22.981 12.219 -16.482 1.00 98.38 393 GLY A C 1
ATOM 2971 O O . GLY A 1 393 ? 22.402 11.801 -17.464 1.00 98.38 393 GLY A O 1
ATOM 2972 N N . ASP A 1 394 ? 24.299 12.468 -16.503 1.00 98.69 394 ASP A N 1
ATOM 2973 C CA . ASP A 1 394 ? 25.158 11.828 -17.518 1.00 98.69 394 ASP A CA 1
ATOM 2974 C C . ASP A 1 394 ? 25.822 10.588 -16.882 1.00 98.69 394 ASP A C 1
ATOM 2976 O O . ASP A 1 394 ? 26.889 10.704 -16.253 1.00 98.69 394 ASP A O 1
ATOM 2980 N N . ASP A 1 395 ? 25.219 9.420 -17.078 1.00 98.81 395 ASP A N 1
ATOM 2981 C CA . ASP A 1 395 ? 25.489 8.192 -16.330 1.00 98.81 395 ASP A CA 1
ATOM 2982 C C . ASP A 1 395 ? 26.444 7.225 -17.032 1.00 98.81 395 ASP A C 1
ATOM 2984 O O . ASP A 1 395 ? 26.731 7.290 -18.236 1.00 98.81 395 ASP A O 1
ATOM 2988 N N . GLN A 1 396 ? 26.996 6.303 -16.244 1.00 98.25 396 GLN A N 1
ATOM 2989 C CA . GLN A 1 396 ? 27.810 5.188 -16.722 1.00 98.25 396 GLN A CA 1
ATOM 2990 C C . GLN A 1 396 ? 27.214 3.877 -16.226 1.00 98.25 396 GLN A C 1
ATOM 2992 O O . GLN A 1 396 ? 27.290 3.586 -15.033 1.00 98.25 396 GLN A O 1
ATOM 2997 N N . ILE A 1 397 ? 26.677 3.084 -17.151 1.00 97.69 397 ILE A N 1
ATOM 2998 C CA . ILE A 1 397 ? 25.965 1.843 -16.845 1.00 97.69 397 ILE A CA 1
ATOM 2999 C C . ILE A 1 397 ? 26.682 0.657 -17.500 1.00 97.69 397 ILE A C 1
ATOM 3001 O O . ILE A 1 3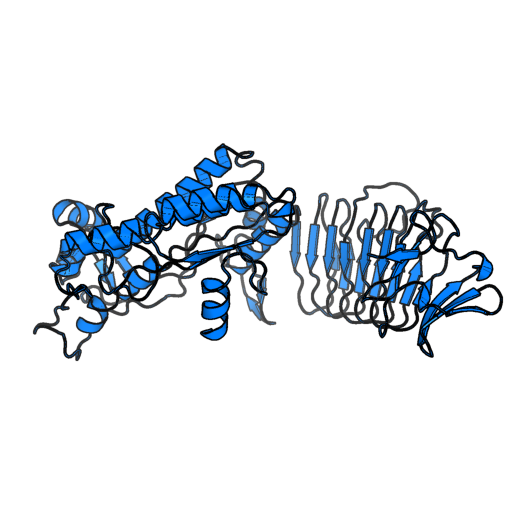97 ? 27.008 0.697 -18.693 1.00 97.69 397 ILE A O 1
ATOM 3005 N N . TRP A 1 398 ? 26.934 -0.380 -16.702 1.00 94.12 398 TRP A N 1
ATOM 3006 C CA . TRP A 1 398 ? 27.501 -1.666 -17.110 1.00 94.12 398 TRP A CA 1
ATOM 3007 C C . TRP A 1 398 ? 26.532 -2.792 -16.734 1.00 94.12 398 TRP A C 1
ATOM 3009 O O . TRP A 1 398 ? 26.258 -2.947 -15.547 1.00 94.12 398 TRP A O 1
ATOM 3019 N N . GLY A 1 399 ? 26.034 -3.551 -17.713 1.00 91.94 399 GLY A N 1
ATOM 3020 C CA . GLY A 1 399 ? 25.245 -4.767 -17.464 1.00 91.94 399 GLY A CA 1
ATOM 3021 C C . GLY A 1 399 ? 26.095 -5.852 -16.796 1.00 91.94 399 GLY A C 1
ATOM 3022 O O . GLY A 1 399 ? 25.851 -6.236 -15.659 1.00 91.94 399 GLY A O 1
ATOM 3023 N N . ASP A 1 400 ? 27.255 -6.118 -17.401 1.00 89.00 400 ASP A N 1
ATOM 3024 C CA . ASP A 1 400 ? 28.213 -7.176 -17.072 1.00 89.00 400 ASP A CA 1
ATOM 3025 C C . ASP A 1 400 ? 27.781 -8.575 -17.563 1.00 89.00 400 ASP A C 1
ATOM 3027 O O . ASP A 1 400 ? 27.849 -8.801 -18.763 1.00 89.00 400 ASP A O 1
ATOM 3031 N N . ASP A 1 401 ? 27.520 -9.564 -16.702 1.00 87.00 401 ASP A N 1
ATOM 3032 C CA . ASP A 1 401 ? 27.242 -10.949 -17.113 1.00 87.00 401 ASP A CA 1
ATOM 3033 C C . ASP A 1 401 ? 25.724 -11.252 -17.069 1.00 87.00 401 ASP A C 1
ATOM 3035 O O . ASP A 1 401 ? 25.226 -11.631 -16.013 1.00 87.00 401 ASP A O 1
ATOM 3039 N N . GLY A 1 402 ? 25.037 -11.298 -18.214 1.00 88.25 402 GLY A N 1
ATOM 3040 C CA . GLY A 1 402 ? 23.670 -11.835 -18.339 1.00 88.25 402 GLY A CA 1
ATOM 3041 C C . GLY A 1 402 ? 22.835 -11.085 -19.374 1.00 88.25 402 GLY A C 1
ATOM 3042 O O . GLY A 1 402 ? 23.393 -10.348 -20.166 1.00 88.25 402 GLY A O 1
ATOM 3043 N N . ASP A 1 403 ? 21.528 -11.355 -19.473 1.00 92.12 403 ASP A N 1
ATOM 3044 C CA . ASP A 1 403 ? 20.658 -10.673 -20.444 1.00 92.12 403 ASP A CA 1
ATOM 3045 C C . ASP A 1 403 ? 20.069 -9.394 -19.816 1.00 92.12 403 ASP A C 1
ATOM 3047 O O . ASP A 1 403 ? 18.968 -9.422 -19.256 1.00 92.12 403 ASP A O 1
ATOM 3051 N N . ASP A 1 404 ? 20.758 -8.263 -19.950 1.00 94.38 404 ASP A N 1
ATOM 3052 C CA . ASP A 1 404 ? 20.449 -7.062 -19.170 1.00 94.38 404 ASP A CA 1
ATOM 3053 C C . ASP A 1 404 ? 19.507 -6.080 -19.882 1.00 94.38 404 ASP A C 1
ATOM 3055 O O . ASP A 1 404 ? 19.422 -6.000 -21.113 1.00 94.38 404 ASP A O 1
ATOM 3059 N N . LEU A 1 405 ? 18.790 -5.268 -19.105 1.00 96.56 405 LEU A N 1
ATOM 3060 C CA . LEU A 1 405 ? 18.038 -4.106 -19.574 1.00 96.56 405 LEU A CA 1
ATOM 3061 C C . LEU A 1 405 ? 18.684 -2.829 -19.043 1.00 96.56 405 LEU A C 1
ATOM 3063 O O . LEU A 1 405 ? 18.682 -2.576 -17.843 1.00 96.56 405 LEU A O 1
ATOM 3067 N N . LEU A 1 406 ? 19.188 -1.995 -19.951 1.00 98.06 406 LEU A N 1
ATOM 3068 C CA . LEU A 1 406 ? 19.868 -0.744 -19.620 1.00 98.06 406 LEU A CA 1
ATOM 3069 C C . LEU A 1 406 ? 19.074 0.444 -20.160 1.00 98.06 406 LEU A C 1
ATOM 3071 O O . LEU A 1 406 ? 18.848 0.553 -21.369 1.00 98.06 406 LEU A O 1
ATOM 3075 N N . HIS A 1 407 ? 18.705 1.373 -19.283 1.00 98.12 407 HIS A N 1
ATOM 3076 C CA . HIS A 1 407 ? 18.078 2.642 -19.640 1.00 98.12 407 HIS A CA 1
ATOM 3077 C C . HIS A 1 407 ? 18.870 3.792 -19.014 1.00 98.12 407 HIS A C 1
ATOM 3079 O O . HIS A 1 407 ? 18.908 3.921 -17.798 1.00 98.12 407 HIS A O 1
ATOM 3085 N N . GLY A 1 408 ? 19.519 4.613 -19.847 1.00 97.81 408 GLY A N 1
ATOM 3086 C CA . GLY A 1 408 ? 20.266 5.786 -19.379 1.00 97.81 408 GLY A CA 1
ATOM 3087 C C . GLY A 1 408 ? 19.360 6.800 -18.684 1.00 97.81 408 GLY A C 1
ATOM 3088 O O . GLY A 1 408 ? 19.562 7.101 -17.520 1.00 97.81 408 GLY A O 1
ATOM 3089 N N . GLY A 1 409 ? 18.272 7.193 -19.350 1.00 97.75 409 GLY A N 1
ATOM 3090 C CA . GLY A 1 409 ? 17.343 8.191 -18.829 1.00 97.75 409 GLY A CA 1
ATOM 3091 C C . GLY A 1 409 ? 17.686 9.585 -19.352 1.00 97.75 409 GLY A C 1
ATOM 3092 O O . GLY A 1 409 ? 18.055 9.749 -20.513 1.00 97.75 409 GLY A O 1
ATOM 3093 N N . PHE A 1 410 ? 17.467 10.623 -18.551 1.00 97.62 410 PHE A N 1
ATOM 3094 C CA . PHE A 1 410 ? 17.730 12.002 -18.941 1.00 97.62 410 PHE A CA 1
ATOM 3095 C C . PHE A 1 410 ? 19.214 12.371 -18.844 1.00 97.62 410 PHE A C 1
ATOM 3097 O O . PHE A 1 410 ? 19.667 12.878 -17.827 1.00 97.62 410 PHE A O 1
ATOM 3104 N N . GLY A 1 411 ? 19.907 12.362 -19.973 1.00 98.00 411 GLY A N 1
ATOM 3105 C CA . GLY A 1 411 ? 21.198 13.007 -20.164 1.00 98.00 411 GLY A CA 1
ATOM 3106 C C . GLY A 1 411 ? 21.952 12.391 -21.328 1.00 98.00 411 GLY A C 1
ATOM 3107 O O . GLY A 1 411 ? 21.370 12.078 -22.362 1.00 98.00 411 GLY A O 1
ATOM 3108 N N . ASN A 1 412 ? 23.281 12.377 -21.275 1.00 98.50 412 ASN A N 1
ATOM 3109 C CA . ASN A 1 412 ? 24.087 11.739 -22.316 1.00 98.50 412 ASN A CA 1
ATOM 3110 C C . ASN A 1 412 ? 24.876 10.590 -21.713 1.00 98.50 412 ASN A C 1
ATOM 3112 O O . ASN A 1 412 ? 26.031 10.760 -21.298 1.00 98.50 412 ASN A O 1
ATOM 3116 N N . ASP A 1 413 ? 24.266 9.417 -21.749 1.00 98.75 413 ASP A N 1
ATOM 3117 C CA . ASP A 1 413 ? 24.735 8.288 -20.966 1.00 98.75 413 ASP A CA 1
ATOM 3118 C C . ASP A 1 413 ? 25.737 7.438 -21.734 1.00 98.75 413 ASP A C 1
ATOM 3120 O O . ASP A 1 413 ? 25.858 7.474 -22.967 1.00 98.75 413 ASP A O 1
ATOM 3124 N N . THR A 1 414 ? 26.523 6.666 -20.994 1.00 98.44 414 THR A N 1
ATOM 3125 C CA . THR A 1 414 ? 27.404 5.640 -21.550 1.00 98.44 414 THR A CA 1
ATOM 3126 C C . THR A 1 414 ? 26.931 4.276 -21.088 1.00 98.44 414 THR A C 1
ATOM 3128 O O . THR A 1 414 ? 27.094 3.931 -19.921 1.00 98.44 414 THR A O 1
ATOM 3131 N N . LEU A 1 415 ? 26.409 3.490 -22.027 1.00 98.00 415 LEU A N 1
ATOM 3132 C CA . LEU A 1 415 ? 25.854 2.165 -21.777 1.00 98.00 415 LEU A CA 1
ATOM 3133 C C . LEU A 1 415 ? 26.791 1.098 -22.352 1.00 98.00 415 LEU A C 1
ATOM 3135 O O . LEU A 1 415 ? 27.263 1.205 -23.493 1.00 98.00 415 LEU A O 1
ATOM 3139 N N . THR A 1 416 ? 27.090 0.086 -21.551 1.00 95.25 416 THR A N 1
ATOM 3140 C CA . THR A 1 416 ? 27.896 -1.078 -21.936 1.00 95.25 416 THR A CA 1
ATOM 3141 C C . THR A 1 416 ? 27.144 -2.317 -21.487 1.00 95.25 416 THR A C 1
ATOM 3143 O O . THR A 1 416 ? 26.846 -2.410 -20.300 1.00 95.25 416 THR A O 1
ATOM 3146 N N . GLY A 1 417 ? 26.821 -3.206 -22.419 1.00 90.94 417 GLY A N 1
ATOM 3147 C CA . GLY A 1 417 ? 26.169 -4.476 -22.108 1.00 90.94 417 GLY A CA 1
ATOM 3148 C C . GLY A 1 417 ? 27.124 -5.383 -21.343 1.00 90.94 417 GLY A C 1
ATOM 3149 O O . GLY A 1 417 ? 27.051 -5.481 -20.126 1.00 90.94 417 GLY A O 1
ATOM 3150 N N . ASP A 1 418 ? 28.164 -5.853 -22.026 1.00 86.50 418 ASP A N 1
ATOM 3151 C CA . ASP A 1 418 ? 29.179 -6.763 -21.507 1.00 86.50 418 ASP A CA 1
ATOM 3152 C C . ASP A 1 418 ? 30.536 -6.038 -21.285 1.00 86.50 418 ASP A C 1
ATOM 3154 O O . ASP A 1 418 ? 31.201 -5.568 -22.220 1.00 86.50 418 ASP A O 1
ATOM 3158 N N . ASP A 1 419 ? 31.058 -5.985 -20.050 1.00 73.12 419 ASP A N 1
ATOM 3159 C CA . ASP A 1 419 ? 32.424 -5.482 -19.797 1.00 73.12 419 ASP A CA 1
ATOM 3160 C C . ASP A 1 419 ? 33.520 -6.508 -20.194 1.00 73.12 419 ASP A C 1
ATOM 3162 O O . ASP A 1 419 ? 33.302 -7.693 -20.456 1.00 73.12 419 ASP A O 1
ATOM 3166 N N . PHE A 1 420 ? 34.781 -6.051 -20.213 1.00 53.56 420 PHE A N 1
ATOM 3167 C CA . PHE A 1 420 ? 36.012 -6.774 -20.579 1.00 53.56 420 PHE A CA 1
ATOM 3168 C C . PHE A 1 420 ? 36.264 -8.141 -19.882 1.00 53.56 420 PHE A C 1
ATOM 3170 O O . PHE A 1 420 ? 37.305 -8.761 -20.149 1.00 53.56 420 PHE A O 1
ATOM 3177 N N . SER A 1 421 ? 35.389 -8.617 -18.990 1.00 53.94 421 SER A N 1
ATOM 3178 C CA . SER A 1 421 ? 35.393 -9.965 -18.392 1.00 53.94 421 SER A CA 1
ATOM 3179 C C . SER A 1 421 ? 35.002 -11.069 -19.378 1.00 53.94 421 SER A C 1
ATOM 3181 O O . SER A 1 421 ? 35.385 -12.222 -19.156 1.00 53.94 421 SER A O 1
ATOM 3183 N N . GLY A 1 422 ? 34.350 -10.728 -20.493 1.00 53.25 422 GLY A N 1
ATOM 3184 C CA . GLY A 1 422 ? 33.780 -11.718 -21.406 1.00 53.25 422 GLY A CA 1
ATOM 3185 C C . GLY A 1 422 ? 32.399 -12.187 -20.958 1.00 53.25 422 GLY A C 1
ATOM 3186 O O . GLY A 1 422 ? 32.127 -13.390 -21.081 1.00 53.25 422 GLY A O 1
ATOM 3187 N N . GLY A 1 423 ? 31.600 -11.237 -20.456 1.00 59.25 423 GLY A N 1
ATOM 3188 C CA . GLY A 1 423 ? 30.156 -11.375 -20.309 1.00 59.25 423 GLY A CA 1
ATOM 3189 C C . GLY A 1 423 ? 29.535 -11.923 -21.589 1.00 59.25 423 GLY A C 1
ATOM 3190 O O . GLY A 1 423 ? 30.097 -11.816 -22.688 1.00 59.25 423 GLY A O 1
ATOM 3191 N N . GLN A 1 424 ? 28.488 -12.709 -21.399 1.00 71.94 424 GLN A N 1
ATOM 3192 C CA . GLN A 1 424 ? 27.703 -13.311 -22.461 1.00 71.94 424 GLN A CA 1
ATOM 3193 C C . GLN A 1 424 ? 26.262 -12.941 -22.150 1.00 71.94 424 GLN A C 1
ATOM 3195 O O . GLN A 1 424 ? 25.684 -13.562 -21.261 1.00 71.94 424 GLN A O 1
ATOM 3200 N N . GLY A 1 425 ? 25.706 -12.008 -22.908 1.00 83.19 425 GLY A N 1
ATOM 3201 C CA . GLY A 1 425 ? 24.351 -11.513 -22.709 1.00 83.19 425 GLY A CA 1
ATOM 3202 C C . GLY A 1 425 ? 23.632 -11.226 -24.012 1.00 83.19 425 GLY A C 1
ATOM 3203 O O . GLY A 1 425 ? 24.259 -11.075 -25.057 1.00 83.19 425 GLY A O 1
ATOM 3204 N N . ALA A 1 426 ? 22.305 -11.223 -23.984 1.00 91.00 426 ALA A N 1
ATOM 3205 C CA . ALA A 1 426 ? 21.458 -10.659 -25.026 1.00 91.00 426 ALA A CA 1
ATOM 3206 C C . ALA A 1 426 ? 20.765 -9.394 -24.516 1.00 91.00 426 ALA A C 1
ATOM 3208 O O . ALA A 1 426 ? 19.566 -9.408 -24.205 1.00 91.00 426 ALA A O 1
ATOM 3209 N N . ASP A 1 427 ? 21.513 -8.295 -24.511 1.00 93.38 427 ASP A N 1
ATOM 3210 C CA . ASP A 1 427 ? 21.132 -7.076 -23.806 1.00 93.38 427 ASP A CA 1
ATOM 3211 C C . ASP A 1 427 ? 20.085 -6.255 -24.543 1.00 93.38 427 ASP A C 1
ATOM 3213 O O . ASP A 1 427 ? 19.898 -6.326 -25.764 1.00 93.38 427 ASP A O 1
ATOM 3217 N N . THR A 1 428 ? 19.373 -5.432 -23.786 1.00 95.25 428 THR A N 1
ATOM 3218 C CA . THR A 1 428 ? 18.346 -4.521 -24.272 1.00 95.25 428 THR A CA 1
ATOM 3219 C C . THR A 1 428 ? 18.635 -3.101 -23.804 1.00 95.25 428 THR A C 1
ATOM 3221 O O . THR A 1 428 ? 18.434 -2.759 -22.646 1.00 95.25 428 THR A O 1
ATOM 3224 N N . PHE A 1 429 ? 19.020 -2.232 -24.737 1.00 96.62 429 PHE A N 1
ATOM 3225 C CA . PHE A 1 429 ? 19.252 -0.812 -24.469 1.00 96.62 429 PHE A CA 1
ATOM 3226 C C . PHE A 1 429 ? 17.994 -0.003 -24.795 1.00 96.62 429 PHE A C 1
ATOM 3228 O O . PHE A 1 429 ? 17.528 -0.003 -25.939 1.00 96.62 429 PHE A O 1
ATOM 3235 N N . VAL A 1 430 ? 17.421 0.676 -23.809 1.00 96.50 430 VAL A N 1
ATOM 3236 C CA . VAL A 1 430 ? 16.176 1.441 -23.947 1.00 96.50 430 VAL A CA 1
ATOM 3237 C C . VAL A 1 430 ? 16.461 2.832 -24.503 1.00 96.50 430 VAL A C 1
ATOM 3239 O O . VAL A 1 430 ? 17.343 3.531 -24.024 1.00 96.50 430 VAL A O 1
ATOM 3242 N N . LEU A 1 431 ? 15.692 3.240 -25.515 1.00 95.38 431 LEU A N 1
ATOM 3243 C CA . LEU A 1 431 ? 15.747 4.563 -26.132 1.00 95.38 431 LEU A CA 1
ATOM 3244 C C . LEU A 1 431 ? 14.390 5.266 -26.001 1.00 95.38 431 LEU A C 1
ATOM 3246 O O . LEU A 1 431 ? 13.365 4.723 -26.442 1.00 95.38 431 LEU A O 1
ATOM 3250 N N . ALA A 1 432 ? 14.389 6.510 -25.516 1.00 93.19 432 ALA A N 1
ATOM 3251 C CA . ALA A 1 432 ? 13.215 7.383 -25.523 1.00 93.19 432 ALA A CA 1
ATOM 3252 C C . ALA A 1 432 ? 13.491 8.772 -26.125 1.00 93.19 432 ALA A C 1
ATOM 3254 O O . ALA A 1 432 ? 14.622 9.156 -26.413 1.00 93.19 432 ALA A O 1
ATOM 3255 N N . LEU A 1 433 ? 12.413 9.522 -26.382 1.00 93.56 433 LEU A N 1
ATOM 3256 C CA . LEU A 1 433 ? 12.475 10.904 -26.868 1.00 93.56 433 LEU A CA 1
ATOM 3257 C C . LEU A 1 433 ? 12.603 11.890 -25.712 1.00 93.56 433 LEU A C 1
ATOM 3259 O O . LEU A 1 433 ? 11.843 11.819 -24.752 1.00 93.56 433 LEU A O 1
ATOM 3263 N N . GLY A 1 434 ? 13.433 12.911 -25.896 1.00 94.00 434 GLY A N 1
ATOM 3264 C CA . GLY A 1 434 ? 13.620 14.004 -24.947 1.00 94.00 434 GLY A CA 1
ATOM 3265 C C . GLY A 1 434 ? 14.576 13.682 -23.803 1.00 94.00 434 GLY A C 1
ATOM 3266 O O . GLY A 1 434 ? 14.751 14.538 -22.940 1.00 94.00 434 GLY A O 1
ATOM 3267 N N . GLU A 1 435 ? 15.178 12.497 -23.823 1.00 95.81 435 GLU A N 1
ATOM 3268 C CA . GLU A 1 435 ? 16.066 11.974 -22.785 1.00 95.81 435 GLU A CA 1
ATOM 3269 C C . GLU A 1 435 ? 17.527 12.357 -23.039 1.00 95.81 435 GLU A C 1
ATOM 3271 O O . GLU A 1 435 ? 18.209 12.789 -22.127 1.00 95.81 435 GLU A O 1
ATOM 3276 N N . GLY A 1 436 ? 17.955 12.447 -24.297 1.00 95.62 436 GLY A N 1
ATOM 3277 C CA . GLY A 1 436 ? 19.268 12.974 -24.653 1.00 95.62 436 GLY A CA 1
ATOM 3278 C C . GLY A 1 436 ? 19.969 12.079 -25.659 1.00 95.62 436 GLY A C 1
ATOM 3279 O O . GLY A 1 436 ? 19.319 11.573 -26.571 1.00 95.62 436 GLY A O 1
ATOM 3280 N N . THR A 1 437 ? 21.300 11.993 -25.604 1.00 98.19 437 THR A N 1
ATOM 3281 C CA . THR A 1 437 ? 22.092 11.235 -26.585 1.00 98.19 437 THR A CA 1
ATOM 3282 C C . THR A 1 437 ? 23.025 10.245 -25.909 1.00 98.19 437 THR A C 1
ATOM 3284 O O . THR A 1 437 ? 24.131 10.605 -25.500 1.00 98.19 437 THR A O 1
ATOM 3287 N N . ASP A 1 438 ? 22.653 8.977 -25.989 1.00 98.38 438 ASP A N 1
ATOM 3288 C CA . ASP A 1 438 ? 23.411 7.905 -25.359 1.00 98.38 438 ASP A CA 1
ATOM 3289 C C . ASP A 1 438 ? 24.522 7.390 -26.263 1.00 98.38 438 ASP A C 1
ATOM 3291 O O . ASP A 1 438 ? 24.480 7.463 -27.501 1.00 98.38 438 ASP A O 1
ATOM 3295 N N . THR A 1 439 ? 25.546 6.830 -25.639 1.00 98.25 439 THR A N 1
ATOM 3296 C CA . THR A 1 439 ? 26.633 6.121 -26.299 1.00 98.25 439 THR A CA 1
ATOM 3297 C C . THR A 1 439 ? 26.633 4.669 -25.850 1.00 98.25 439 THR A C 1
ATOM 3299 O O . THR A 1 439 ? 27.031 4.368 -24.732 1.00 98.25 439 THR A O 1
ATOM 3302 N N . ILE A 1 440 ? 26.270 3.769 -26.762 1.00 97.56 440 ILE A N 1
ATOM 3303 C CA . ILE A 1 440 ? 26.332 2.321 -26.548 1.00 97.56 440 ILE A CA 1
ATOM 3304 C C . ILE A 1 440 ? 27.678 1.822 -27.074 1.00 97.56 440 ILE A C 1
ATOM 3306 O O . ILE A 1 440 ? 28.042 2.092 -28.230 1.00 97.56 440 ILE A O 1
ATOM 3310 N N . THR A 1 441 ? 28.469 1.172 -26.221 1.00 95.12 441 THR A N 1
ATOM 3311 C CA . THR A 1 441 ? 29.903 0.986 -26.496 1.00 95.12 441 THR A CA 1
ATOM 3312 C C . THR A 1 441 ? 30.277 -0.329 -27.175 1.00 95.12 441 THR A C 1
ATOM 3314 O O . THR A 1 441 ? 31.308 -0.364 -27.857 1.00 95.12 441 THR A O 1
ATOM 3317 N N . ASP A 1 442 ? 29.438 -1.352 -27.063 1.00 92.12 442 ASP A N 1
ATOM 3318 C CA . ASP A 1 442 ? 29.767 -2.751 -27.354 1.00 92.12 442 ASP A CA 1
ATOM 3319 C C . ASP A 1 442 ? 28.670 -3.548 -28.082 1.00 92.12 442 ASP A C 1
ATOM 3321 O O . ASP A 1 442 ? 28.929 -4.683 -28.458 1.00 92.12 442 ASP A O 1
ATOM 3325 N N . PHE A 1 443 ? 27.529 -2.920 -28.391 1.00 92.06 443 PHE A N 1
ATOM 3326 C CA . PHE A 1 443 ? 26.368 -3.520 -29.068 1.00 92.06 443 PHE A CA 1
ATOM 3327 C C . PHE A 1 443 ? 26.698 -4.614 -30.114 1.00 92.06 443 PHE A C 1
ATOM 3329 O O . PHE A 1 443 ? 27.259 -4.333 -31.189 1.00 92.06 443 PHE A O 1
ATOM 3336 N N . GLU A 1 444 ? 26.259 -5.847 -29.864 1.00 90.06 444 GLU A N 1
ATOM 3337 C CA . GLU A 1 444 ? 26.425 -7.016 -30.721 1.00 90.06 444 GLU A CA 1
ATOM 3338 C C . GLU A 1 444 ? 25.209 -7.261 -31.634 1.00 90.06 444 GLU A C 1
ATOM 3340 O O . GLU A 1 444 ? 24.088 -7.593 -31.242 1.00 90.06 444 GLU A O 1
ATOM 3345 N N . LEU A 1 445 ? 25.445 -7.159 -32.946 1.00 87.06 445 LEU A N 1
ATOM 3346 C CA . LEU A 1 445 ? 24.410 -7.370 -33.958 1.00 87.06 445 LEU A CA 1
ATOM 3347 C C . LEU A 1 445 ? 23.849 -8.799 -33.942 1.00 87.06 445 LEU A C 1
ATOM 3349 O O . LEU A 1 445 ? 24.538 -9.761 -34.285 1.00 87.06 445 LEU A O 1
ATOM 3353 N N . GLY A 1 446 ? 22.538 -8.902 -33.727 1.00 83.56 446 GLY A N 1
ATOM 3354 C CA . GLY A 1 446 ? 21.804 -10.169 -33.773 1.00 83.56 446 GLY A CA 1
ATOM 3355 C C . GLY A 1 446 ? 21.783 -10.919 -32.444 1.00 83.56 446 GLY A C 1
ATOM 3356 O O . GLY A 1 446 ? 21.193 -11.999 -32.398 1.00 83.56 446 GLY A O 1
ATOM 3357 N N . ILE A 1 447 ? 22.394 -10.338 -31.412 1.00 86.81 447 ILE A N 1
ATOM 3358 C CA . ILE A 1 447 ? 22.291 -10.761 -30.021 1.00 86.81 447 ILE A CA 1
ATOM 3359 C C . ILE A 1 447 ? 21.496 -9.687 -29.265 1.00 86.81 447 ILE A C 1
ATOM 3361 O O . ILE A 1 447 ? 20.369 -9.962 -28.847 1.00 86.81 447 ILE A O 1
ATOM 3365 N N . ASP A 1 448 ? 21.977 -8.444 -29.297 1.00 91.00 448 ASP A N 1
ATOM 3366 C CA . ASP A 1 448 ? 21.388 -7.333 -28.547 1.00 91.00 448 ASP A CA 1
ATOM 3367 C C . ASP A 1 448 ? 20.196 -6.676 -29.246 1.00 91.00 448 ASP A C 1
ATOM 3369 O O . ASP A 1 448 ? 19.962 -6.788 -30.466 1.00 91.00 448 ASP A O 1
ATOM 3373 N N . LYS A 1 449 ? 19.450 -5.915 -28.447 1.00 92.06 449 LYS A N 1
ATOM 3374 C CA . LYS A 1 449 ? 18.246 -5.185 -28.822 1.00 92.06 449 LYS A CA 1
ATOM 3375 C C . LYS A 1 449 ? 18.310 -3.733 -28.369 1.00 92.06 449 LYS A C 1
ATOM 3377 O O . LYS A 1 449 ? 18.922 -3.364 -27.380 1.00 92.06 449 LYS A O 1
ATOM 3382 N N . LEU A 1 450 ? 17.600 -2.907 -29.116 1.00 93.00 450 LEU A N 1
ATOM 3383 C CA . LEU A 1 450 ? 17.269 -1.533 -28.804 1.00 93.00 450 LEU A CA 1
ATOM 3384 C C . LEU A 1 450 ? 15.771 -1.487 -28.521 1.00 93.00 450 LEU A C 1
ATOM 3386 O O . LEU A 1 450 ? 14.943 -1.708 -29.409 1.00 93.00 450 LEU A O 1
ATOM 3390 N N . ALA A 1 451 ? 15.408 -1.237 -27.280 1.00 92.06 451 ALA A N 1
ATOM 3391 C CA . ALA A 1 451 ? 14.027 -1.058 -26.888 1.00 92.06 451 ALA A CA 1
ATOM 3392 C C . ALA A 1 451 ? 13.556 0.366 -27.212 1.00 92.06 451 ALA A C 1
ATOM 3394 O O . ALA A 1 451 ? 14.277 1.333 -26.992 1.00 92.06 451 ALA A O 1
ATOM 3395 N N . LEU A 1 452 ? 12.339 0.507 -27.735 1.00 90.38 452 LEU A N 1
ATOM 3396 C CA . LEU A 1 452 ? 11.709 1.799 -28.011 1.00 90.38 452 LEU A CA 1
ATOM 3397 C C . LEU A 1 452 ? 10.539 2.005 -27.051 1.00 90.38 452 LEU A C 1
ATOM 3399 O O . LEU A 1 452 ? 9.588 1.225 -27.082 1.00 90.38 452 LEU A O 1
ATOM 3403 N N . THR A 1 453 ? 10.593 3.071 -26.252 1.00 87.19 453 THR A N 1
ATOM 3404 C CA . THR A 1 453 ? 9.552 3.420 -25.270 1.00 87.19 453 THR A CA 1
ATOM 3405 C C . THR A 1 453 ? 8.891 4.772 -25.587 1.00 87.19 453 THR A C 1
ATOM 3407 O O . THR A 1 453 ? 9.121 5.371 -26.641 1.00 87.19 453 THR A O 1
ATOM 3410 N N . ALA A 1 454 ? 7.993 5.244 -24.718 1.00 80.62 454 ALA A N 1
ATOM 3411 C CA . ALA A 1 454 ? 7.297 6.531 -24.826 1.00 80.62 454 ALA A CA 1
ATOM 3412 C C . ALA A 1 454 ? 6.543 6.735 -26.162 1.00 80.62 454 ALA A C 1
ATOM 3414 O O . ALA A 1 454 ? 6.404 7.850 -26.671 1.00 80.62 454 ALA A O 1
ATOM 3415 N N . GLY A 1 455 ? 6.033 5.644 -26.745 1.00 80.69 455 GLY A N 1
ATOM 3416 C CA . GLY A 1 455 ? 5.302 5.662 -28.014 1.00 80.69 455 GLY A CA 1
ATOM 3417 C C . GLY A 1 455 ? 6.186 5.800 -29.259 1.00 80.69 455 GLY A C 1
ATOM 3418 O O . GLY A 1 455 ? 5.655 6.061 -30.343 1.00 80.69 455 GLY A O 1
ATOM 3419 N N . LEU A 1 456 ? 7.506 5.628 -29.127 1.00 86.44 456 LEU A N 1
ATOM 3420 C CA . LEU A 1 456 ? 8.407 5.502 -30.267 1.00 86.44 456 LEU A CA 1
ATOM 3421 C C . LEU A 1 456 ? 8.106 4.242 -31.084 1.00 86.44 456 LEU A C 1
ATOM 3423 O O . LEU A 1 456 ? 7.805 3.159 -30.580 1.00 86.44 456 LEU A O 1
ATOM 3427 N N . THR A 1 457 ? 8.222 4.399 -32.395 1.00 87.62 457 THR A N 1
ATOM 3428 C CA . THR A 1 457 ? 8.045 3.337 -33.383 1.00 87.62 457 THR A CA 1
ATOM 3429 C C . THR A 1 457 ? 9.266 3.280 -34.284 1.00 87.62 457 THR A C 1
ATOM 3431 O O . THR A 1 457 ? 9.920 4.298 -34.536 1.00 87.62 457 THR A O 1
ATOM 3434 N N . PHE A 1 458 ? 9.577 2.091 -34.793 1.00 86.50 458 PHE A N 1
ATOM 3435 C CA . PHE A 1 458 ? 10.739 1.890 -35.653 1.00 86.50 458 PHE A CA 1
ATOM 3436 C C . PHE A 1 458 ? 10.688 2.783 -36.905 1.00 86.50 458 PHE A C 1
ATOM 3438 O O . PHE A 1 458 ? 11.709 3.315 -37.342 1.00 86.50 458 PHE A O 1
ATOM 3445 N N . GLU A 1 459 ? 9.497 3.044 -37.448 1.00 88.69 459 GLU A N 1
ATOM 3446 C CA . GLU A 1 459 ? 9.309 3.871 -38.641 1.00 88.69 459 GLU A CA 1
ATOM 3447 C C . GLU A 1 459 ? 9.668 5.350 -38.442 1.00 88.69 459 GLU A C 1
ATOM 3449 O O . GLU A 1 459 ? 9.839 6.077 -39.426 1.00 88.69 459 GLU A O 1
ATOM 3454 N N . GLN A 1 460 ? 9.776 5.813 -37.195 1.00 91.88 460 GLN A N 1
ATOM 3455 C CA . GLN A 1 460 ? 10.204 7.176 -36.876 1.00 91.88 460 GLN A CA 1
ATOM 3456 C C . GLN A 1 460 ? 11.729 7.335 -36.887 1.00 91.88 460 GLN A C 1
ATOM 3458 O O . GLN A 1 460 ? 12.215 8.468 -36.965 1.00 91.88 460 GLN A O 1
ATOM 3463 N N . LEU A 1 461 ? 12.481 6.231 -36.832 1.00 92.31 461 LEU A N 1
ATOM 3464 C CA . LEU A 1 461 ? 13.932 6.258 -36.703 1.00 92.31 461 LEU A CA 1
ATOM 3465 C C . LEU A 1 461 ? 14.633 6.576 -38.032 1.00 92.31 461 LEU A C 1
ATOM 3467 O O . LEU A 1 461 ? 14.321 6.057 -39.104 1.00 92.31 461 LEU A O 1
ATOM 3471 N N . SER A 1 462 ? 15.670 7.400 -37.938 1.00 93.88 462 SER A N 1
ATOM 3472 C CA . SER A 1 462 ? 16.663 7.663 -38.972 1.00 93.88 462 SER A CA 1
ATOM 3473 C C . SER A 1 462 ? 18.005 7.096 -38.527 1.00 93.88 462 SER A C 1
ATOM 3475 O O . SER A 1 462 ? 18.670 7.662 -37.660 1.00 93.88 462 SER A O 1
ATOM 3477 N N . ILE A 1 463 ? 18.431 6.015 -39.178 1.00 93.12 463 ILE A N 1
ATOM 3478 C CA . ILE A 1 463 ? 19.691 5.327 -38.891 1.00 93.12 463 ILE A CA 1
ATOM 3479 C C . ILE A 1 463 ? 20.733 5.729 -39.942 1.00 93.12 463 ILE A C 1
ATOM 3481 O O . ILE A 1 463 ? 20.555 5.499 -41.141 1.00 93.12 463 ILE A O 1
ATOM 3485 N N . THR A 1 464 ? 21.835 6.346 -39.512 1.00 94.31 464 THR A N 1
ATOM 3486 C CA . THR A 1 464 ? 22.898 6.833 -40.410 1.00 94.31 464 THR A CA 1
ATOM 3487 C C . THR A 1 464 ? 24.284 6.402 -39.946 1.00 94.31 464 THR A C 1
ATOM 3489 O O . THR A 1 464 ? 24.512 6.177 -38.766 1.00 94.31 464 THR A O 1
ATOM 3492 N N . ALA A 1 465 ? 25.231 6.280 -40.877 1.00 93.75 465 ALA A N 1
ATOM 3493 C CA . ALA A 1 465 ? 26.613 5.936 -40.549 1.00 93.75 465 ALA A CA 1
ATOM 3494 C C . ALA A 1 465 ? 27.471 7.193 -40.336 1.00 93.75 465 ALA A C 1
ATOM 3496 O O . ALA A 1 465 ? 27.419 8.132 -41.137 1.00 93.75 465 ALA A O 1
ATOM 3497 N N . SER A 1 466 ? 28.334 7.169 -39.320 1.00 94.06 466 SER A N 1
ATOM 3498 C CA . SER A 1 466 ? 29.399 8.154 -39.113 1.00 94.06 466 SER A CA 1
ATOM 3499 C C . SER A 1 466 ? 30.694 7.459 -38.706 1.00 94.06 466 SER A C 1
ATOM 3501 O O . SER A 1 466 ? 30.876 7.058 -37.560 1.00 94.06 466 SER A O 1
ATOM 3503 N N . GLY A 1 467 ? 31.624 7.320 -39.654 1.00 91.94 467 GLY A N 1
ATOM 3504 C CA . GLY A 1 467 ? 32.836 6.533 -39.429 1.00 91.94 467 GLY A CA 1
ATOM 3505 C C . GLY A 1 467 ? 32.498 5.051 -39.257 1.00 91.94 467 GLY A C 1
ATOM 3506 O O . GLY A 1 467 ? 31.880 4.472 -40.146 1.00 91.94 467 GLY A O 1
ATOM 3507 N N . SER A 1 468 ? 32.916 4.463 -38.136 1.00 90.88 468 SER A N 1
ATOM 3508 C CA . SER A 1 468 ? 32.598 3.087 -37.725 1.00 90.88 468 SER A CA 1
ATOM 3509 C C . SER A 1 468 ? 31.337 2.980 -36.866 1.00 90.88 468 SER A C 1
ATOM 3511 O O . SER A 1 468 ? 31.083 1.907 -36.342 1.00 90.88 468 SER A O 1
ATOM 3513 N N . ASN A 1 469 ? 30.598 4.075 -36.672 1.00 95.06 469 ASN A N 1
ATOM 3514 C CA . ASN A 1 469 ? 29.485 4.123 -35.730 1.00 95.06 469 ASN A CA 1
ATOM 3515 C C . ASN A 1 469 ? 28.148 4.230 -36.466 1.00 95.06 469 ASN A C 1
ATOM 3517 O O . ASN A 1 469 ? 28.060 4.881 -37.522 1.00 95.06 469 ASN A O 1
ATOM 3521 N N . ALA A 1 470 ? 27.101 3.675 -35.862 1.00 95.12 470 ALA A N 1
ATOM 3522 C CA . ALA A 1 470 ? 25.720 3.910 -36.252 1.00 95.12 470 ALA A CA 1
ATOM 3523 C C . ALA A 1 470 ? 25.116 5.014 -35.375 1.00 95.12 470 ALA A C 1
ATOM 3525 O O . ALA A 1 470 ? 25.353 5.081 -34.174 1.00 95.12 470 ALA A O 1
ATOM 3526 N N . LEU A 1 471 ? 24.361 5.912 -35.999 1.00 96.62 471 LEU A N 1
ATOM 3527 C CA . LEU A 1 471 ? 23.706 7.047 -35.362 1.00 96.62 471 LEU A CA 1
ATOM 3528 C C . LEU A 1 471 ? 22.194 6.888 -35.512 1.00 96.62 471 LEU A C 1
ATOM 3530 O O . LEU A 1 471 ? 21.717 6.817 -36.649 1.00 96.62 471 LEU A O 1
ATOM 3534 N N . ILE A 1 472 ? 21.462 6.874 -34.399 1.00 96.12 472 ILE A N 1
ATOM 3535 C CA . ILE A 1 472 ? 20.010 6.661 -34.356 1.00 96.12 472 ILE A CA 1
ATOM 3536 C C . ILE A 1 472 ? 19.322 7.961 -33.956 1.00 96.12 472 ILE A C 1
ATOM 3538 O O . ILE A 1 472 ? 19.566 8.494 -32.881 1.00 96.12 472 ILE A O 1
ATOM 3542 N N . SER A 1 473 ? 18.479 8.496 -34.831 1.00 96.19 473 SER A N 1
ATOM 3543 C CA . SER A 1 473 ? 17.860 9.814 -34.656 1.00 96.19 473 SER A CA 1
ATOM 3544 C C . SER A 1 473 ? 16.361 9.796 -34.925 1.00 96.19 473 SER A C 1
ATOM 3546 O O . SER A 1 473 ? 15.900 9.010 -35.747 1.00 96.19 473 SER A O 1
ATOM 3548 N N . VAL A 1 474 ? 15.621 10.734 -34.336 1.00 95.38 474 VAL A N 1
ATOM 3549 C CA . VAL A 1 474 ? 14.233 11.053 -34.701 1.00 95.38 474 VAL A CA 1
ATOM 3550 C C . VAL A 1 474 ? 14.147 12.546 -34.996 1.00 95.38 474 VAL A C 1
ATOM 3552 O O . VAL A 1 474 ? 14.390 13.391 -34.140 1.00 95.38 474 VAL A O 1
ATOM 3555 N N . GLY A 1 475 ? 13.829 12.898 -36.244 1.00 93.62 475 GLY A N 1
ATOM 3556 C CA . GLY A 1 475 ? 13.894 14.293 -36.682 1.00 93.62 475 GLY A CA 1
ATOM 3557 C C . GLY A 1 475 ? 15.307 14.872 -36.532 1.00 93.62 475 GLY A C 1
ATOM 3558 O O . GLY A 1 475 ? 16.249 14.352 -37.130 1.00 93.62 475 GLY A O 1
ATOM 3559 N N . ASP A 1 476 ? 15.435 15.950 -35.755 1.00 92.88 476 ASP A N 1
ATOM 3560 C CA . ASP A 1 476 ? 16.717 16.610 -35.458 1.00 92.88 476 ASP A CA 1
ATOM 3561 C C . ASP A 1 476 ? 17.380 16.083 -34.171 1.00 92.88 476 ASP A C 1
ATOM 3563 O O . ASP A 1 476 ? 18.515 16.453 -33.864 1.00 92.88 476 ASP A O 1
ATOM 3567 N N . GLU A 1 477 ? 16.688 15.225 -33.422 1.00 95.50 477 GLU A N 1
ATOM 3568 C CA . GLU A 1 477 ? 17.165 14.657 -32.168 1.00 95.50 477 GLU A CA 1
ATOM 3569 C C . GLU A 1 477 ? 17.997 13.398 -32.425 1.00 95.50 477 GLU A C 1
ATOM 3571 O O . GLU A 1 477 ? 17.702 12.586 -33.308 1.00 95.50 477 GLU A O 1
ATOM 3576 N N . ARG A 1 478 ? 19.087 13.245 -31.680 1.00 97.50 478 ARG A N 1
ATOM 3577 C CA . ARG A 1 478 ? 19.913 12.039 -31.666 1.00 97.50 478 ARG A CA 1
ATOM 3578 C C . ARG A 1 478 ? 19.559 11.285 -30.398 1.00 97.50 478 ARG A C 1
ATOM 3580 O O . ARG A 1 478 ? 19.723 11.865 -29.344 1.00 97.50 478 ARG A O 1
ATOM 3587 N N . LEU A 1 479 ? 19.127 10.036 -30.543 1.00 97.00 479 LEU A N 1
ATOM 3588 C CA . LEU A 1 479 ? 18.817 9.163 -29.415 1.00 97.00 479 LEU A CA 1
ATOM 3589 C C . LEU A 1 479 ? 20.073 8.415 -28.970 1.00 97.00 479 LEU A C 1
ATOM 3591 O O . LEU A 1 479 ? 20.444 8.466 -27.815 1.00 97.00 479 LEU A O 1
ATOM 3595 N N . ALA A 1 480 ? 20.782 7.783 -29.915 1.00 97.50 480 ALA A N 1
ATOM 3596 C CA . ALA A 1 480 ? 21.943 6.964 -29.573 1.00 97.50 480 ALA A CA 1
ATOM 3597 C C . ALA A 1 480 ? 23.054 6.969 -30.628 1.00 97.50 480 ALA A C 1
ATOM 3599 O O . ALA A 1 480 ? 22.835 7.170 -31.835 1.00 97.50 480 ALA A O 1
ATOM 3600 N N . ILE A 1 481 ? 24.268 6.701 -30.155 1.00 97.81 481 ILE A N 1
ATOM 3601 C CA . ILE A 1 481 ? 25.478 6.419 -30.920 1.00 97.81 481 ILE A CA 1
ATOM 3602 C C . ILE A 1 481 ? 25.929 5.003 -30.567 1.00 97.81 481 ILE A C 1
ATOM 3604 O O . ILE A 1 481 ? 26.389 4.761 -29.459 1.00 97.81 481 ILE A O 1
ATOM 3608 N N . LEU A 1 482 ? 25.865 4.084 -31.529 1.00 96.56 482 LEU A N 1
ATOM 3609 C CA . LEU A 1 482 ? 26.395 2.731 -31.370 1.00 96.56 482 LEU A CA 1
ATOM 3610 C C . LEU A 1 482 ? 27.828 2.712 -31.898 1.00 96.56 482 LEU A C 1
ATOM 3612 O O . LEU A 1 482 ? 28.068 2.881 -33.105 1.00 96.56 482 LEU A O 1
ATOM 3616 N N . ASN A 1 483 ? 28.794 2.551 -31.000 1.00 94.56 483 ASN A N 1
ATOM 3617 C CA . ASN A 1 483 ? 30.207 2.527 -31.349 1.00 94.56 483 ASN A CA 1
ATOM 3618 C C . ASN A 1 483 ? 30.578 1.226 -32.060 1.00 94.56 483 ASN A C 1
ATOM 3620 O O . ASN A 1 483 ? 30.231 0.139 -31.629 1.00 94.56 483 ASN A O 1
ATOM 3624 N N . GLY A 1 484 ? 31.312 1.327 -33.170 1.00 90.75 484 GLY A N 1
ATOM 3625 C CA . GLY A 1 484 ? 31.807 0.141 -33.882 1.00 90.75 484 GLY A CA 1
ATOM 3626 C C . GLY A 1 484 ? 30.752 -0.655 -34.665 1.00 90.75 484 GLY A C 1
ATOM 3627 O O . GLY A 1 484 ? 31.118 -1.627 -35.326 1.00 90.75 484 GLY A O 1
ATOM 3628 N N . VAL A 1 485 ? 29.485 -0.230 -34.659 1.00 89.88 485 VAL A N 1
ATOM 3629 C CA . VAL A 1 485 ? 28.384 -0.907 -35.356 1.00 89.88 485 VAL A CA 1
ATOM 3630 C C . VAL A 1 485 ? 28.127 -0.309 -36.739 1.00 89.88 485 VAL A C 1
ATOM 3632 O O . VAL A 1 485 ? 27.987 0.904 -36.922 1.00 89.88 485 VAL A O 1
ATOM 3635 N N . GLU A 1 486 ? 27.997 -1.175 -37.747 1.00 86.62 486 GLU A N 1
ATOM 3636 C CA . GLU A 1 486 ? 27.591 -0.761 -39.090 1.00 86.62 486 GLU A CA 1
ATOM 3637 C C . GLU A 1 486 ? 26.074 -0.515 -39.167 1.00 86.62 486 GLU A C 1
ATOM 3639 O O . GLU A 1 486 ? 25.271 -1.432 -39.023 1.00 86.62 486 GLU A O 1
ATOM 3644 N N . ALA A 1 487 ? 25.673 0.713 -39.515 1.00 82.75 487 ALA A N 1
ATOM 3645 C CA . ALA A 1 487 ? 24.267 1.136 -39.610 1.00 82.75 487 ALA A CA 1
ATOM 3646 C C . ALA A 1 487 ? 23.359 0.233 -40.476 1.00 82.75 487 ALA A C 1
ATOM 3648 O O . ALA A 1 487 ? 22.162 0.145 -40.231 1.00 82.75 487 ALA A O 1
ATOM 3649 N N . VAL A 1 488 ? 23.908 -0.428 -41.501 1.00 76.50 488 VAL A N 1
ATOM 3650 C CA . VAL A 1 488 ? 23.145 -1.316 -42.402 1.00 76.50 488 VAL A CA 1
ATOM 3651 C C . VAL A 1 488 ? 22.805 -2.677 -41.784 1.00 76.50 488 VAL A C 1
ATOM 3653 O O . VAL A 1 488 ? 22.038 -3.427 -42.384 1.00 76.50 488 VAL A O 1
ATOM 3656 N N . GLY A 1 489 ? 23.397 -3.010 -40.634 1.00 71.94 489 GLY A N 1
ATOM 3657 C CA . GLY A 1 489 ? 23.159 -4.259 -39.912 1.00 71.94 489 GLY A CA 1
ATOM 3658 C C . GLY A 1 489 ? 21.918 -4.244 -39.018 1.00 71.94 489 GLY A C 1
ATOM 3659 O O . GLY A 1 489 ? 21.474 -5.311 -38.608 1.00 71.94 489 GLY A O 1
ATOM 3660 N N . LEU A 1 490 ? 21.343 -3.069 -38.745 1.00 80.06 490 LEU A N 1
ATOM 3661 C CA . LEU A 1 490 ? 20.194 -2.902 -37.852 1.00 80.06 490 LEU A CA 1
ATOM 3662 C C . LEU A 1 490 ? 18.878 -3.184 -38.611 1.00 80.06 490 LEU A C 1
ATOM 3664 O O . LEU A 1 490 ? 18.617 -2.570 -39.649 1.00 80.06 490 LEU A O 1
ATOM 3668 N N . ILE A 1 491 ? 18.059 -4.122 -38.118 1.00 72.00 491 ILE A N 1
ATOM 3669 C CA . ILE A 1 491 ? 16.810 -4.588 -38.760 1.00 72.00 491 ILE A CA 1
ATOM 3670 C C . ILE A 1 491 ? 15.654 -4.739 -37.749 1.00 72.00 491 ILE A C 1
ATOM 3672 O O . ILE A 1 491 ? 15.892 -4.946 -36.565 1.00 72.00 491 ILE A O 1
ATOM 3676 N N . GLU A 1 492 ? 14.404 -4.676 -38.225 1.00 67.62 492 GLU A N 1
ATOM 3677 C CA . GLU A 1 492 ? 13.165 -4.801 -37.428 1.00 67.62 492 GLU A CA 1
ATOM 3678 C C . GLU A 1 492 ? 12.556 -6.221 -37.527 1.00 67.62 492 GLU A C 1
ATOM 3680 O O . GLU A 1 492 ? 12.292 -6.689 -38.639 1.00 67.62 492 GLU A O 1
ATOM 3685 N N . ASN A 1 493 ? 12.338 -6.917 -36.394 1.00 56.47 493 ASN A N 1
ATOM 3686 C CA . ASN A 1 493 ? 11.529 -8.147 -36.230 1.00 56.47 493 ASN A CA 1
ATOM 3687 C C . ASN A 1 493 ? 11.462 -8.588 -34.742 1.00 56.47 493 ASN A C 1
ATOM 3689 O O . ASN A 1 493 ? 12.290 -8.176 -33.942 1.00 56.47 493 ASN A O 1
ATOM 3693 N N . SER A 1 494 ? 10.585 -9.540 -34.391 1.00 44.66 494 SER A N 1
ATOM 3694 C CA . SER A 1 494 ? 10.394 -10.109 -33.036 1.00 44.66 494 SER A CA 1
ATOM 3695 C C . SER A 1 494 ? 11.591 -10.883 -32.446 1.00 44.66 494 SER A C 1
ATOM 3697 O O . SER A 1 494 ? 11.473 -11.489 -31.387 1.00 44.66 494 SER A O 1
ATOM 3699 N N . ALA A 1 495 ? 12.703 -10.950 -33.176 1.00 43.19 495 ALA A N 1
ATOM 3700 C CA . ALA A 1 495 ? 13.976 -11.563 -32.790 1.00 43.19 495 ALA A CA 1
ATOM 3701 C C . ALA A 1 495 ? 15.148 -10.726 -33.342 1.00 43.19 495 ALA A C 1
ATOM 3703 O O . ALA A 1 495 ? 16.177 -11.267 -33.737 1.00 43.19 495 ALA A O 1
ATOM 3704 N N . ALA A 1 496 ? 14.933 -9.419 -33.503 1.00 52.91 496 ALA A N 1
ATOM 3705 C CA . ALA A 1 496 ? 15.879 -8.493 -34.101 1.00 52.91 496 ALA A CA 1
ATOM 3706 C C . ALA A 1 496 ? 16.147 -7.303 -33.178 1.00 52.91 496 ALA A C 1
ATOM 3708 O O . ALA A 1 496 ? 15.474 -7.115 -32.171 1.00 52.91 496 ALA A O 1
ATOM 3709 N N . THR A 1 497 ? 17.106 -6.490 -33.607 1.00 60.09 497 THR A N 1
ATOM 3710 C CA . THR A 1 497 ? 17.698 -5.320 -32.956 1.00 60.09 497 THR A CA 1
ATOM 3711 C C . THR A 1 497 ? 16.714 -4.282 -32.407 1.00 60.09 497 THR A C 1
ATOM 3713 O O . THR A 1 497 ? 17.162 -3.391 -31.714 1.00 60.09 497 THR A O 1
ATOM 3716 N N . PHE A 1 498 ? 15.411 -4.330 -32.692 1.00 66.19 498 PHE A N 1
ATOM 3717 C CA . PHE A 1 498 ? 14.448 -3.393 -32.105 1.00 66.19 498 PHE A CA 1
ATOM 3718 C C . PHE A 1 498 ? 13.261 -4.118 -31.472 1.00 66.19 498 PHE A C 1
ATOM 3720 O O . PHE A 1 498 ? 12.641 -4.963 -32.121 1.00 66.19 498 PHE A O 1
ATOM 3727 N N . ALA A 1 499 ? 12.924 -3.748 -30.237 1.00 66.88 499 ALA A N 1
ATOM 3728 C CA . ALA A 1 499 ? 11.765 -4.242 -29.495 1.00 66.88 499 ALA A CA 1
ATOM 3729 C C . ALA A 1 499 ? 10.897 -3.071 -29.002 1.00 66.88 499 ALA A C 1
ATOM 3731 O O . ALA A 1 499 ? 11.413 -2.000 -28.701 1.00 66.88 499 ALA A O 1
ATOM 3732 N N . GLN A 1 500 ? 9.578 -3.267 -28.933 1.00 59.47 500 GLN A N 1
ATOM 3733 C CA . GLN A 1 500 ? 8.697 -2.384 -28.161 1.00 59.47 500 GLN A CA 1
ATOM 3734 C C . GLN A 1 500 ? 8.503 -3.011 -26.786 1.00 59.47 500 GLN A C 1
ATOM 3736 O O . GLN A 1 500 ? 8.234 -4.213 -26.713 1.00 59.47 500 GLN A O 1
ATOM 3741 N N . ILE A 1 501 ? 8.642 -2.201 -25.744 1.00 56.97 501 ILE A N 1
ATOM 3742 C CA . ILE A 1 501 ? 8.392 -2.574 -24.350 1.00 56.97 501 ILE A CA 1
ATOM 3743 C C . ILE A 1 501 ? 7.356 -1.643 -23.740 1.00 56.97 501 ILE A C 1
ATOM 3745 O O . ILE A 1 501 ? 7.314 -0.458 -24.151 1.00 56.97 501 ILE A O 1
#